Protein AF-0000000084371472 (afdb_homodimer)

Solvent-accessible surface area (backbone atoms only — not comparable to full-atom values): 31273 Å² total; per-residue (Å²): 130,85,75,32,37,34,21,30,17,55,48,34,29,34,40,40,32,29,43,28,61,81,83,51,84,61,33,84,35,67,24,46,58,74,46,78,39,76,43,33,45,15,54,47,20,42,45,24,30,39,47,72,72,42,63,37,34,39,30,35,48,35,11,61,75,59,41,61,65,46,53,51,52,29,57,75,68,65,39,46,80,58,54,42,75,39,69,49,35,50,17,46,28,37,38,38,33,29,84,88,63,48,45,30,35,39,40,35,49,51,50,70,57,47,73,65,57,48,51,52,47,53,53,52,50,59,71,52,38,59,74,29,63,32,38,33,44,19,40,50,64,49,85,60,55,54,57,66,58,48,21,52,50,46,36,54,44,34,73,48,21,64,46,21,32,38,36,48,51,69,72,52,33,59,35,45,52,75,33,33,38,32,28,39,48,38,39,60,67,55,47,25,58,73,68,71,46,88,54,92,45,70,70,44,46,51,50,54,44,50,54,46,35,73,65,55,20,54,32,36,34,36,41,48,69,84,64,20,36,32,41,40,41,93,89,45,31,36,36,28,29,50,63,94,69,70,79,70,30,70,71,54,20,68,28,27,25,51,21,26,38,51,50,25,55,72,67,66,48,53,71,68,57,14,45,33,44,8,46,24,43,17,56,52,20,17,56,33,92,59,84,47,56,87,50,70,66,60,44,53,53,40,34,70,53,35,46,76,43,83,45,92,124,129,85,73,34,37,35,24,30,17,56,47,34,29,34,40,38,32,30,44,29,63,80,82,52,83,60,32,82,33,66,24,45,56,73,47,76,39,76,43,32,45,14,55,47,20,43,44,24,30,40,48,72,70,42,62,39,34,38,29,35,48,36,11,63,75,60,40,61,63,46,53,51,51,29,57,74,69,66,39,45,80,58,55,42,76,39,69,48,36,52,16,48,28,37,39,37,34,28,86,87,64,48,45,30,34,40,39,36,49,50,50,68,57,47,74,65,54,48,51,52,47,52,53,52,50,60,71,51,36,60,74,30,63,31,38,33,45,21,40,51,66,49,84,58,55,55,58,66,59,49,21,50,49,46,36,55,42,35,71,46,21,64,45,21,34,39,36,46,51,70,71,52,32,60,36,47,53,74,35,34,38,32,26,39,50,38,38,60,66,54,46,24,58,72,67,72,45,87,54,92,44,72,70,46,46,51,52,54,43,49,53,47,35,74,66,56,21,54,32,37,33,36,41,50,70,85,66,20,36,34,42,40,42,94,90,44,32,36,37,29,30,51,63,95,68,70,78,70,31,69,70,56,20,69,28,27,25,52,20,26,38,51,51,24,53,74,68,67,48,53,71,66,58,16,46,32,43,8,47,26,44,16,55,51,20,18,55,33,92,58,83,48,55,88,48,70,67,60,45,54,55,38,34,69,54,35,45,77,43,82,46,94,125

Structure (mmCIF, N/CA/C/O backbone):
data_AF-0000000084371472-model_v1
#
loop_
_entity.id
_entity.type
_entity.pdbx_description
1 polymer Phosphofructokinase
#
loop_
_atom_site.group_PDB
_atom_site.id
_atom_site.type_symbol
_atom_site.label_atom_id
_atom_site.label_alt_id
_atom_site.label_comp_id
_atom_site.label_asym_id
_atom_site.label_entity_id
_atom_site.label_seq_id
_atom_site.pdbx_PDB_ins_code
_atom_site.Cartn_x
_atom_site.Cartn_y
_atom_site.Cartn_z
_atom_site.occupancy
_atom_site.B_iso_or_equiv
_atom_site.auth_seq_id
_atom_site.auth_comp_id
_atom_site.auth_asym_id
_atom_site.auth_atom_id
_atom_site.pdbx_PDB_model_num
ATOM 1 N N . MET A 1 1 ? -17.953 26.625 28.016 1 42.62 1 MET A N 1
ATOM 2 C CA . MET A 1 1 ? -18.469 26.297 26.703 1 42.62 1 MET A CA 1
ATOM 3 C C . MET A 1 1 ? -17.531 25.359 25.953 1 42.62 1 MET A C 1
ATOM 5 O O . MET A 1 1 ? -16.312 25.5 26.047 1 42.62 1 MET A O 1
ATOM 9 N N . LYS A 1 2 ? -17.797 24.109 25.672 1 60.53 2 LYS A N 1
ATOM 10 C CA . LYS A 1 2 ? -16.875 23.078 25.188 1 60.53 2 LYS A CA 1
ATOM 11 C C . LYS A 1 2 ? -16.281 23.453 23.844 1 60.53 2 LYS A C 1
ATOM 13 O O . LYS A 1 2 ? -17.016 23.734 22.891 1 60.53 2 LYS A O 1
ATOM 18 N N . HIS A 1 3 ? -15.086 23.875 23.797 1 77.94 3 HIS A N 1
ATOM 19 C CA . HIS A 1 3 ? -14.391 24.281 22.578 1 77.94 3 HIS A CA 1
ATOM 20 C C . HIS A 1 3 ? -14.438 23.172 21.531 1 77.94 3 HIS A C 1
ATOM 22 O O . HIS A 1 3 ? -14.281 22 21.844 1 77.94 3 HIS A O 1
ATOM 28 N N . LYS A 1 4 ? -15.023 23.578 20.422 1 91.81 4 LYS A N 1
ATOM 29 C CA . LYS A 1 4 ? -15.109 22.656 19.297 1 91.81 4 LYS A CA 1
ATOM 30 C C . LYS A 1 4 ? -14.031 22.953 18.266 1 91.81 4 LYS A C 1
ATOM 32 O O . LYS A 1 4 ? -13.828 24.109 17.891 1 91.81 4 LYS A O 1
ATOM 37 N N . VAL A 1 5 ? -13.281 21.953 17.938 1 97.31 5 VAL A N 1
ATOM 38 C CA . VAL A 1 5 ? -12.219 22.109 16.953 1 97.31 5 VAL A CA 1
ATOM 39 C C . VAL A 1 5 ? -12.438 21.125 15.797 1 97.31 5 VAL A C 1
ATOM 41 O O . VAL A 1 5 ? -12.859 19.984 16.016 1 97.31 5 VAL A O 1
ATOM 44 N N . ALA A 1 6 ? -12.219 21.609 14.586 1 98.44 6 ALA A N 1
ATOM 45 C CA . ALA A 1 6 ? -12.227 20.734 13.406 1 98.44 6 ALA A CA 1
ATOM 46 C C . ALA A 1 6 ? -10.883 20.781 12.688 1 98.44 6 ALA A C 1
ATOM 48 O O . ALA A 1 6 ? -10.211 21.812 12.664 1 98.44 6 ALA A O 1
ATOM 49 N N . THR A 1 7 ? -10.461 19.688 12.227 1 98.62 7 THR A N 1
ATOM 50 C CA . THR A 1 7 ? -9.289 19.609 11.367 1 98.62 7 THR A CA 1
ATOM 51 C C . THR A 1 7 ? -9.664 19.062 9.992 1 98.62 7 THR A C 1
ATOM 53 O O . THR A 1 7 ? -10.406 18.078 9.891 1 98.62 7 THR A O 1
ATOM 56 N N . ILE A 1 8 ? -9.25 19.734 8.969 1 98.69 8 ILE A N 1
ATOM 57 C CA . ILE A 1 8 ? -9.617 19.375 7.605 1 98.69 8 ILE A CA 1
ATOM 58 C C . ILE A 1 8 ? -8.375 18.922 6.84 1 98.69 8 ILE A C 1
ATOM 60 O O . ILE A 1 8 ? -7.375 19.656 6.793 1 98.69 8 ILE A O 1
ATOM 64 N N . THR A 1 9 ? -8.383 17.75 6.328 1 98.38 9 THR A N 1
ATOM 65 C CA . THR A 1 9 ? -7.344 17.156 5.488 1 98.38 9 THR A CA 1
ATOM 66 C C . THR A 1 9 ? -7.887 16.844 4.094 1 98.38 9 THR A C 1
ATOM 68 O O . THR A 1 9 ? -8.586 15.852 3.904 1 98.38 9 THR A O 1
ATOM 71 N N . LEU A 1 10 ? -7.449 17.609 3.109 1 98.31 10 LEU A N 1
ATOM 72 C CA . LEU A 1 10 ? -8.047 17.469 1.785 1 98.31 10 LEU A CA 1
ATOM 73 C C . LEU A 1 10 ? -7.434 16.281 1.04 1 98.31 10 LEU A C 1
ATOM 75 O O . LEU A 1 10 ? -8.07 15.711 0.149 1 98.31 10 LEU A O 1
ATOM 79 N N . ASN A 1 11 ? -6.215 15.945 1.382 1 97.62 11 ASN A N 1
ATOM 80 C CA . ASN A 1 11 ? -5.473 14.938 0.625 1 97.62 11 ASN A CA 1
ATOM 81 C C . ASN A 1 11 ? -4.852 13.891 1.544 1 97.62 11 ASN A C 1
ATOM 83 O O . ASN A 1 11 ? -3.635 13.695 1.538 1 97.62 11 ASN A O 1
ATOM 87 N N . PRO A 1 12 ? -5.707 13.141 2.316 1 98 12 PRO A N 1
ATOM 88 C CA . PRO A 1 12 ? -5.184 12.109 3.213 1 98 12 PRO A CA 1
ATOM 89 C C . PRO A 1 12 ? -4.531 10.953 2.463 1 98 12 PRO A C 1
ATOM 91 O O . PRO A 1 12 ? -4.625 10.875 1.234 1 98 12 PRO A O 1
ATOM 94 N N . ALA A 1 13 ? -3.814 10.133 3.195 1 97.69 13 ALA A N 1
ATOM 95 C CA . ALA A 1 13 ? -3.143 8.977 2.607 1 97.69 13 ALA A CA 1
ATOM 96 C C . ALA A 1 13 ? -3.043 7.832 3.611 1 97.69 13 ALA A C 1
ATOM 98 O O . ALA A 1 13 ? -3.146 8.047 4.82 1 97.69 13 ALA A O 1
ATOM 99 N N . TYR A 1 14 ? -2.969 6.605 3.105 1 97.12 14 TYR A N 1
ATOM 100 C CA . TYR A 1 14 ? -2.383 5.535 3.902 1 97.12 14 TYR A CA 1
ATOM 101 C C . TYR A 1 14 ? -0.862 5.555 3.807 1 97.12 14 TYR A C 1
ATOM 103 O O . TYR A 1 14 ? -0.304 5.773 2.73 1 97.12 14 TYR A O 1
ATOM 111 N N . ASP A 1 15 ? -0.234 5.375 4.914 1 94.94 15 ASP A N 1
ATOM 112 C CA . ASP A 1 15 ? 1.218 5.223 4.93 1 94.94 15 ASP A CA 1
ATOM 113 C C . ASP A 1 15 ? 1.617 3.766 5.145 1 94.94 15 ASP A C 1
ATOM 115 O O . ASP A 1 15 ? 1.373 3.201 6.215 1 94.94 15 ASP A O 1
ATOM 119 N N . LEU A 1 16 ? 2.15 3.164 4.117 1 96.88 16 LEU A N 1
ATOM 120 C CA . LEU A 1 16 ? 2.785 1.854 4.227 1 96.88 16 LEU A CA 1
ATOM 121 C C . LEU A 1 16 ? 4.266 1.995 4.566 1 96.88 16 LEU A C 1
ATOM 123 O O . LEU A 1 16 ? 5.051 2.486 3.754 1 96.88 16 LEU A O 1
ATOM 127 N N . VAL A 1 17 ? 4.617 1.558 5.789 1 95 17 VAL A N 1
ATOM 128 C CA . VAL A 1 17 ? 5.965 1.777 6.309 1 95 17 VAL A CA 1
ATOM 129 C C . VAL A 1 17 ? 6.715 0.448 6.379 1 95 17 VAL A C 1
ATOM 131 O O . VAL A 1 17 ? 6.168 -0.554 6.848 1 95 17 VAL A O 1
ATOM 134 N N . GLY A 1 18 ? 7.965 0.467 5.879 1 96.12 18 GLY A N 1
ATOM 135 C CA . GLY A 1 18 ? 8.734 -0.766 5.891 1 96.12 18 GLY A CA 1
ATOM 136 C C . GLY A 1 18 ? 10.211 -0.541 6.148 1 96.12 18 GLY A C 1
ATOM 137 O O . GLY A 1 18 ? 10.727 0.559 5.93 1 96.12 18 GLY A O 1
ATOM 138 N N . LEU A 1 19 ? 10.883 -1.529 6.699 1 96.94 19 LEU A N 1
ATOM 139 C CA . LEU A 1 19 ? 12.328 -1.61 6.855 1 96.94 19 LEU A CA 1
ATOM 140 C C . LEU A 1 19 ? 12.938 -2.512 5.789 1 96.94 19 LEU A C 1
ATOM 142 O O . LEU A 1 19 ? 12.477 -3.633 5.574 1 96.94 19 LEU A O 1
ATOM 146 N N . THR A 1 20 ? 13.906 -2.002 5.098 1 96.88 20 THR A N 1
ATOM 147 C CA . THR A 1 20 ? 14.492 -2.768 4 1 96.88 20 THR A CA 1
ATOM 148 C C . THR A 1 20 ? 16.016 -2.768 4.09 1 96.88 20 THR A C 1
ATOM 150 O O . THR A 1 20 ? 16.609 -1.894 4.73 1 96.88 20 THR A O 1
ATOM 153 N N . GLN A 1 21 ? 16.656 -3.811 3.506 1 97.12 21 GLN A N 1
ATOM 154 C CA . GLN A 1 21 ? 18.078 -3.717 3.186 1 97.12 21 GLN A CA 1
ATOM 155 C C . GLN A 1 21 ? 18.344 -2.631 2.143 1 97.12 21 GLN A C 1
ATOM 157 O O . GLN A 1 21 ? 17.391 -2.049 1.601 1 97.12 21 GLN A O 1
ATOM 162 N N . PRO A 1 22 ? 19.641 -2.334 1.94 1 96.94 22 PRO A N 1
ATOM 163 C CA . PRO A 1 22 ? 19.875 -1.34 0.89 1 96.94 22 PRO A CA 1
ATOM 164 C C . PRO A 1 22 ? 19.094 -1.64 -0.388 1 96.94 22 PRO A C 1
ATOM 166 O O . PRO A 1 22 ? 19.141 -2.762 -0.9 1 96.94 22 PRO A O 1
ATOM 169 N N . ILE A 1 23 ? 18.391 -0.702 -0.843 1 97.75 23 ILE A N 1
ATOM 170 C CA . ILE A 1 23 ? 17.484 -0.865 -1.963 1 97.75 23 ILE A CA 1
ATOM 171 C C . ILE A 1 23 ? 18.266 -1.203 -3.23 1 97.75 23 ILE A C 1
ATOM 173 O O . ILE A 1 23 ? 19.25 -0.539 -3.553 1 97.75 23 ILE A O 1
ATOM 177 N N . GLU A 1 24 ? 17.875 -2.213 -3.879 1 97.56 24 GLU A N 1
ATOM 178 C CA . GLU A 1 24 ? 18.438 -2.594 -5.176 1 97.56 24 GLU A CA 1
ATOM 179 C C . GLU A 1 24 ? 17.453 -2.311 -6.301 1 97.56 24 GLU A C 1
ATOM 181 O O . GLU A 1 24 ? 16.5 -3.064 -6.504 1 97.56 24 GLU A O 1
ATOM 186 N N . LEU A 1 25 ? 17.766 -1.296 -7.074 1 96.69 25 LEU A N 1
ATOM 187 C CA . LEU A 1 25 ? 16.891 -0.907 -8.164 1 96.69 25 LEU A CA 1
ATOM 188 C C . LEU A 1 25 ? 16.875 -1.964 -9.266 1 96.69 25 LEU A C 1
ATOM 190 O O . LEU A 1 25 ? 17.922 -2.549 -9.578 1 96.69 25 LEU A O 1
ATOM 194 N N . GLY A 1 26 ? 15.781 -2.252 -9.867 1 93.69 26 GLY A N 1
ATOM 195 C CA . GLY A 1 26 ? 15.641 -3.229 -10.938 1 93.69 26 GLY A CA 1
ATOM 196 C C . GLY A 1 26 ? 15.5 -4.652 -10.43 1 93.69 26 GLY A C 1
ATOM 197 O O . GLY A 1 26 ? 15.438 -5.594 -11.227 1 93.69 26 GLY A O 1
ATOM 198 N N . GLU A 1 27 ? 15.391 -4.773 -9.133 1 94.44 27 GLU A N 1
ATOM 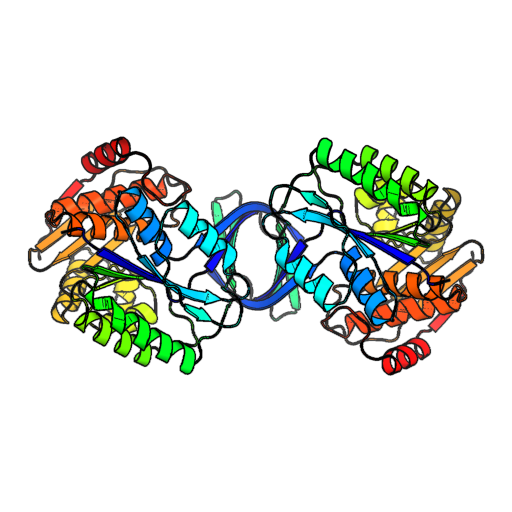199 C CA . GLU A 1 27 ? 15.336 -6.09 -8.508 1 94.44 27 GLU A CA 1
ATOM 200 C C . GLU A 1 27 ? 14.148 -6.207 -7.562 1 94.44 27 GLU A C 1
ATOM 202 O O . GLU A 1 27 ? 13.43 -5.227 -7.332 1 94.44 27 GLU A O 1
ATOM 207 N N . VAL A 1 28 ? 13.969 -7.43 -7.105 1 93.44 28 VAL A N 1
ATOM 208 C CA . VAL A 1 28 ? 12.977 -7.672 -6.062 1 93.44 28 VAL A CA 1
ATOM 209 C C . VAL A 1 28 ? 13.594 -7.418 -4.691 1 93.44 28 VAL A C 1
ATOM 211 O O . VAL A 1 28 ? 14.602 -8.039 -4.332 1 93.44 28 VAL A O 1
ATOM 214 N N . ASN A 1 29 ? 13.039 -6.441 -3.928 1 97.44 29 ASN A N 1
ATOM 215 C CA . ASN A 1 29 ? 13.461 -6.121 -2.568 1 97.44 29 ASN A CA 1
ATOM 216 C C . ASN A 1 29 ? 12.477 -6.66 -1.532 1 97.44 29 ASN A C 1
ATOM 218 O O . ASN A 1 29 ? 11.273 -6.426 -1.63 1 97.44 29 ASN A O 1
ATOM 222 N N . ARG A 1 30 ? 12.992 -7.355 -0.598 1 96.06 30 ARG A N 1
ATOM 223 C CA . ARG A 1 30 ? 12.156 -7.82 0.504 1 96.06 30 ARG A CA 1
ATOM 224 C C . ARG A 1 30 ? 12.094 -6.781 1.62 1 96.06 30 ARG A C 1
ATOM 226 O O . ARG A 1 30 ? 13.125 -6.227 2.016 1 96.06 30 ARG A O 1
ATOM 233 N N . VAL A 1 31 ? 10.883 -6.523 2.049 1 97.94 31 VAL A N 1
ATOM 234 C CA . VAL A 1 31 ? 10.664 -5.445 3.006 1 97.94 31 VAL A CA 1
ATOM 235 C C . VAL A 1 31 ? 9.938 -5.98 4.234 1 97.94 31 VAL A C 1
ATOM 237 O O . VAL A 1 31 ? 8.922 -6.676 4.105 1 97.94 31 VAL A O 1
ATOM 240 N N . LYS A 1 32 ? 10.461 -5.699 5.41 1 97.06 32 LYS A N 1
ATOM 241 C CA . LYS A 1 32 ? 9.719 -5.98 6.637 1 97.06 32 LYS A CA 1
ATOM 242 C C . LYS A 1 32 ? 8.688 -4.895 6.918 1 97.06 32 LYS A C 1
ATOM 244 O O . LYS A 1 32 ? 9.031 -3.725 7.09 1 97.06 32 LYS A O 1
ATOM 249 N N . THR A 1 33 ? 7.441 -5.316 7.016 1 96.56 33 THR A N 1
ATOM 250 C CA . THR A 1 33 ? 6.379 -4.352 7.27 1 96.56 33 THR A CA 1
ATOM 251 C C . THR A 1 33 ? 6.461 -3.818 8.695 1 96.56 33 THR A C 1
ATOM 253 O O . THR A 1 33 ? 6.492 -4.594 9.656 1 96.56 33 THR A O 1
ATOM 256 N N . ALA A 1 34 ? 6.492 -2.508 8.82 1 93.25 34 ALA A N 1
ATOM 257 C CA . ALA A 1 34 ? 6.508 -1.87 10.141 1 93.25 34 ALA A CA 1
ATOM 258 C C . ALA A 1 34 ? 5.133 -1.322 10.5 1 93.25 34 ALA A C 1
ATOM 260 O O . ALA A 1 34 ? 4.824 -1.13 11.68 1 93.25 34 ALA A O 1
ATOM 261 N N . GLY A 1 35 ? 4.336 -1.056 9.43 1 91.81 35 GLY A N 1
ATOM 262 C CA . GLY A 1 35 ? 2.994 -0.576 9.719 1 91.81 35 GLY A CA 1
ATOM 263 C C . GLY A 1 35 ? 2.234 -0.148 8.477 1 91.81 35 GLY A C 1
ATOM 264 O O . GLY A 1 35 ? 2.828 0.061 7.418 1 91.81 35 GLY A O 1
ATOM 265 N N . PHE A 1 36 ? 0.931 -0.037 8.562 1 93.75 36 PHE A N 1
ATOM 266 C CA . PHE A 1 36 ? -0.017 0.524 7.609 1 93.75 36 PHE A CA 1
ATOM 267 C C . PHE A 1 36 ? -1.034 1.413 8.312 1 93.75 36 PHE A C 1
ATOM 269 O O . PHE A 1 36 ? -1.946 0.917 8.977 1 93.75 36 PHE A O 1
ATOM 276 N N . HIS A 1 37 ? -0.918 2.779 8.078 1 91.75 37 HIS A N 1
ATOM 277 C CA . HIS A 1 37 ? -1.639 3.707 8.945 1 91.75 37 HIS A CA 1
ATOM 278 C C . HIS A 1 37 ? -2.439 4.715 8.125 1 91.75 37 HIS A C 1
ATOM 280 O O . HIS A 1 37 ? -1.965 5.199 7.094 1 91.75 37 HIS A O 1
ATOM 286 N N . ALA A 1 38 ? -3.684 4.891 8.625 1 93.31 38 ALA A N 1
ATOM 287 C CA . ALA A 1 38 ? -4.398 6.066 8.133 1 93.31 38 ALA A CA 1
ATOM 288 C C . ALA A 1 38 ? -3.689 7.352 8.547 1 93.31 38 ALA A C 1
ATOM 290 O O . ALA A 1 38 ? -3.402 7.559 9.727 1 93.31 38 ALA A O 1
ATOM 291 N N . ALA A 1 39 ? -3.354 8.133 7.559 1 92.88 39 ALA A N 1
ATOM 292 C CA . ALA A 1 39 ? -2.531 9.305 7.84 1 92.88 39 ALA A CA 1
ATOM 293 C C . ALA A 1 39 ? -3.1 10.555 7.164 1 92.88 39 ALA A C 1
ATOM 295 O O . ALA A 1 39 ? -4.07 10.461 6.406 1 92.88 39 ALA A O 1
ATOM 296 N N . GLY A 1 40 ? -2.42 11.633 7.406 1 94.81 40 GLY A N 1
ATOM 297 C CA . GLY A 1 40 ? -2.807 12.984 7.02 1 94.81 40 GLY A CA 1
ATOM 298 C C . GLY A 1 40 ? -2.51 14.016 8.086 1 94.81 40 GLY A C 1
ATOM 299 O O . GLY A 1 40 ? -2.764 13.789 9.273 1 94.81 40 GLY A O 1
ATOM 300 N N . LYS A 1 41 ? -2.074 15.078 7.57 1 95.44 41 LYS A N 1
ATOM 301 C CA . LYS A 1 41 ? -1.608 16.062 8.539 1 95.44 41 LYS A CA 1
ATOM 302 C C . LYS A 1 41 ? -2.73 16.484 9.484 1 95.44 41 LYS A C 1
ATOM 304 O O . LYS A 1 41 ? -2.539 16.531 10.703 1 95.44 41 LYS A O 1
ATOM 309 N N . GLY A 1 42 ? -3.883 16.766 8.969 1 97.06 42 GLY A N 1
ATOM 310 C CA . GLY A 1 42 ? -5.004 17.141 9.82 1 97.06 42 GLY A CA 1
ATOM 311 C C . GLY A 1 42 ? -5.445 16.016 10.742 1 97.06 42 GLY A C 1
ATOM 312 O O . GLY A 1 42 ? -5.895 16.266 11.867 1 97.06 42 GLY A O 1
ATOM 313 N N . ILE A 1 43 ? -5.379 14.867 10.281 1 96.75 43 ILE A N 1
ATOM 314 C CA . ILE A 1 43 ? -5.711 13.695 11.086 1 96.75 43 ILE A CA 1
ATOM 315 C C . ILE A 1 43 ? -4.703 13.547 12.227 1 96.75 43 ILE A C 1
ATOM 317 O O . ILE A 1 43 ? -5.078 13.273 13.367 1 96.75 43 ILE A O 1
ATOM 321 N N . ASN A 1 44 ? -3.463 13.734 11.906 1 94.81 44 ASN A N 1
ATOM 322 C CA . ASN A 1 44 ? -2.438 13.695 12.945 1 94.81 44 ASN A CA 1
ATOM 323 C C . ASN A 1 44 ? -2.674 14.766 14.008 1 94.81 44 ASN A C 1
ATOM 325 O O . ASN A 1 44 ? -2.537 14.5 15.203 1 94.81 44 ASN A O 1
ATOM 329 N N . VAL A 1 45 ? -2.99 15.93 13.562 1 97 45 VAL A N 1
ATOM 330 C CA . VAL A 1 45 ? -3.311 17 14.492 1 97 45 VAL A CA 1
ATOM 331 C C . VAL A 1 45 ? -4.465 16.578 15.391 1 97 45 VAL A C 1
ATOM 333 O O . VAL A 1 45 ? -4.418 16.781 16.609 1 97 45 VAL A O 1
ATOM 336 N N . ALA A 1 46 ? -5.473 15.992 14.812 1 96.81 46 ALA A N 1
ATOM 337 C CA . ALA A 1 46 ? -6.641 15.539 15.562 1 96.81 46 ALA A CA 1
ATOM 338 C C . ALA A 1 46 ? -6.25 14.508 16.625 1 96.81 46 ALA A C 1
ATOM 340 O O . ALA A 1 46 ? -6.734 14.555 17.75 1 96.81 46 ALA A O 1
ATOM 341 N N . LYS A 1 47 ? -5.398 13.641 16.234 1 94.56 47 LYS A N 1
ATOM 342 C CA . LYS A 1 47 ? -4.949 12.609 17.172 1 94.56 47 LYS A CA 1
ATOM 343 C C . LYS A 1 47 ? -4.227 13.234 18.359 1 94.56 47 LYS A C 1
ATOM 345 O O . LYS A 1 47 ? -4.422 12.812 19.5 1 94.56 47 LYS A O 1
ATOM 350 N N . VAL A 1 48 ? -3.367 14.188 18.094 1 94.81 48 VAL A N 1
ATOM 351 C CA . VAL A 1 48 ? -2.666 14.898 19.156 1 94.81 48 VAL A CA 1
ATOM 352 C C . VAL A 1 48 ? -3.678 15.578 20.078 1 94.81 48 VAL A C 1
ATOM 354 O O . VAL A 1 48 ? -3.602 15.438 21.297 1 94.81 48 VAL A O 1
ATOM 357 N N . LEU A 1 49 ? -4.637 16.25 19.531 1 95.94 49 LEU A N 1
ATOM 358 C CA . LEU A 1 49 ? -5.641 16.953 20.312 1 95.94 49 LEU A CA 1
ATOM 359 C C . LEU A 1 49 ? -6.465 15.984 21.141 1 95.94 49 LEU A C 1
ATOM 361 O O . LEU A 1 49 ? -6.734 16.25 22.328 1 95.94 49 LEU A O 1
ATOM 365 N N . LYS A 1 50 ? -6.82 14.891 20.531 1 95 50 LYS A N 1
ATOM 366 C CA . LYS A 1 50 ? -7.562 13.867 21.266 1 95 50 LYS A CA 1
ATOM 367 C C . LYS A 1 50 ? -6.754 13.352 22.453 1 95 50 LYS A C 1
ATOM 369 O O . LYS A 1 50 ? -7.305 13.133 23.547 1 95 50 LYS A O 1
ATOM 374 N N . SER A 1 51 ? -5.496 13.148 22.188 1 93.31 51 SER A N 1
ATOM 375 C CA . SER A 1 51 ? -4.625 12.656 23.25 1 93.31 51 SER A CA 1
ATOM 376 C C . SER A 1 51 ? -4.504 13.664 24.391 1 93.31 51 SER A C 1
ATOM 378 O O . SER A 1 51 ? -4.18 13.305 25.516 1 93.31 51 SER A O 1
ATOM 380 N N . LEU A 1 52 ? -4.785 14.867 24.125 1 93.12 52 LEU A N 1
ATOM 381 C CA . LEU A 1 52 ? -4.758 15.93 25.125 1 93.12 52 LEU A CA 1
ATOM 382 C C . LEU A 1 52 ? -6.145 16.156 25.719 1 93.12 52 LEU A C 1
ATOM 384 O O . LEU A 1 52 ? -6.352 17.109 26.469 1 93.12 52 LEU A O 1
ATOM 388 N N . GLY A 1 53 ? -7.117 15.398 25.266 1 92.19 53 GLY A N 1
ATOM 389 C CA . GLY A 1 53 ? -8.438 15.406 25.875 1 92.19 53 GLY A CA 1
ATOM 390 C C . GLY A 1 53 ? -9.422 16.312 25.156 1 92.19 53 GLY A C 1
ATOM 391 O O . GLY A 1 53 ? -10.469 16.672 25.703 1 92.19 53 GLY A O 1
ATOM 392 N N . ILE A 1 54 ? -9.125 16.703 23.969 1 93.62 54 ILE A N 1
ATOM 393 C CA . ILE A 1 54 ? -9.992 17.609 23.219 1 93.62 54 ILE A CA 1
ATOM 394 C C . ILE A 1 54 ? -10.852 16.812 22.25 1 93.62 54 ILE A C 1
ATOM 396 O O . ILE A 1 54 ? -10.359 15.898 21.562 1 93.62 54 ILE A O 1
ATOM 400 N N . ASP A 1 55 ? -12.094 17.109 22.219 1 92.75 55 ASP A N 1
ATOM 401 C CA . ASP A 1 55 ? -12.953 16.531 21.203 1 92.75 55 ASP A CA 1
ATOM 402 C C . ASP A 1 55 ? -12.734 17.219 19.844 1 92.75 55 ASP A C 1
ATOM 404 O O . ASP A 1 55 ? -12.711 18.453 19.766 1 92.75 55 ASP A O 1
ATOM 408 N N . VAL A 1 56 ? -12.578 16.438 18.859 1 96.5 56 VAL A N 1
ATOM 409 C CA . VAL A 1 56 ? -12.227 16.984 17.562 1 96.5 56 VAL A CA 1
ATOM 410 C C . VAL A 1 56 ? -13.078 16.312 16.469 1 96.5 56 VAL A C 1
ATOM 412 O O . VAL A 1 56 ? -13.461 15.148 16.609 1 96.5 56 VAL A O 1
ATOM 415 N N . THR A 1 57 ? -13.422 17.078 15.492 1 98 57 THR A N 1
ATOM 416 C CA . THR A 1 57 ? -14.055 16.594 14.273 1 98 57 THR A CA 1
ATOM 417 C C . THR A 1 57 ? -13.086 16.656 13.094 1 98 57 THR A C 1
ATOM 419 O O . THR A 1 57 ? -12.422 17.672 12.891 1 98 57 THR A O 1
ATOM 422 N N . VAL A 1 58 ? -13.008 15.531 12.375 1 98.44 58 VAL A N 1
ATOM 423 C CA . VAL A 1 58 ? -12.141 15.523 11.211 1 98.44 58 VAL A CA 1
ATOM 424 C C . VAL A 1 58 ? -12.984 15.578 9.938 1 98.44 58 VAL A C 1
ATOM 426 O O . VAL A 1 58 ? -14.117 15.094 9.914 1 98.44 58 VAL A O 1
ATOM 429 N N . GLY A 1 59 ? -12.43 16.234 8.922 1 98.31 59 GLY A N 1
ATOM 430 C CA . GLY A 1 59 ? -13.062 16.297 7.617 1 98.31 59 GLY A CA 1
ATOM 431 C C . GLY A 1 59 ? -12.07 16.297 6.473 1 98.31 59 GLY A C 1
ATOM 432 O O . GLY A 1 59 ? -10.859 16.297 6.691 1 98.31 59 GLY A O 1
ATOM 433 N N . GLY A 1 60 ? -12.586 16.312 5.309 1 98.56 60 GLY A N 1
ATOM 434 C CA . GLY A 1 60 ? -11.82 16.203 4.078 1 98.56 60 GLY A CA 1
ATOM 435 C C . GLY A 1 60 ? -12.414 15.242 3.074 1 98.56 60 GLY A C 1
ATOM 436 O O . GLY A 1 60 ? -13.633 15.109 2.982 1 98.56 60 GLY A O 1
ATOM 437 N N . PHE A 1 61 ? -11.539 14.672 2.25 1 98.75 61 PHE A N 1
ATOM 438 C CA . PHE A 1 61 ? -11.977 13.688 1.264 1 98.75 61 PHE A CA 1
ATOM 439 C C . PHE A 1 61 ? -11.414 12.312 1.578 1 98.75 61 PHE A C 1
ATOM 441 O O . PHE A 1 61 ? -10.273 12.188 2.023 1 98.75 61 PHE A O 1
ATOM 448 N N . LEU A 1 62 ? -12.242 11.273 1.368 1 98.5 62 LEU A N 1
ATOM 449 C CA . LEU A 1 62 ? -11.812 9.883 1.384 1 98.5 62 LEU A CA 1
ATOM 450 C C . LEU A 1 62 ? -12.336 9.141 0.163 1 98.5 62 LEU A C 1
ATOM 452 O O . LEU A 1 62 ? -13.461 9.383 -0.283 1 98.5 62 LEU A O 1
ATOM 456 N N . GLY A 1 63 ? -11.516 8.281 -0.338 1 98 63 GLY A N 1
ATOM 457 C CA . GLY A 1 63 ? -11.977 7.426 -1.42 1 98 63 GLY A CA 1
ATOM 458 C C . GLY A 1 63 ? -12.906 6.32 -0.951 1 98 63 GLY A C 1
ATOM 459 O O . GLY A 1 63 ? -12.641 5.672 0.065 1 98 63 GLY A O 1
ATOM 460 N N . LYS A 1 64 ? -13.93 6.051 -1.702 1 96.56 64 LYS A N 1
ATOM 461 C CA . LYS A 1 64 ? -14.938 5.055 -1.356 1 96.56 64 LYS A CA 1
ATOM 462 C C . LYS A 1 64 ? -14.344 3.652 -1.32 1 96.56 64 LYS A C 1
ATOM 464 O O . LYS A 1 64 ? -14.789 2.803 -0.546 1 96.56 64 LYS A O 1
ATOM 469 N N . GLU A 1 65 ? -13.328 3.398 -2.021 1 93.25 65 GLU A N 1
ATOM 470 C CA . GLU A 1 65 ? -12.828 2.045 -2.232 1 93.25 65 GLU A CA 1
ATOM 471 C C . GLU A 1 65 ? -12.008 1.566 -1.034 1 93.25 65 GLU A C 1
ATOM 473 O O . GLU A 1 65 ? -11.75 0.37 -0.891 1 93.25 65 GLU A O 1
ATOM 478 N N . ASN A 1 66 ? -11.594 2.518 -0.208 1 94.75 66 ASN A N 1
ATOM 479 C CA . ASN A 1 66 ? -10.734 2.096 0.893 1 94.75 66 ASN A CA 1
ATOM 480 C C . ASN A 1 66 ? -10.883 3.014 2.104 1 94.75 66 ASN A C 1
ATOM 482 O O . ASN A 1 66 ? -9.883 3.438 2.689 1 94.75 66 ASN A O 1
ATOM 486 N N . GLN A 1 67 ? -12.008 3.307 2.475 1 95.44 67 GLN A N 1
ATOM 487 C CA . GLN A 1 67 ? -12.281 4.238 3.564 1 95.44 67 GLN A CA 1
ATOM 488 C C . GLN A 1 67 ? -12.336 3.518 4.906 1 95.44 67 GLN A C 1
ATOM 490 O O . GLN A 1 67 ? -12.281 4.152 5.961 1 95.44 67 GLN A O 1
ATOM 495 N N . ASP A 1 68 ? -12.367 2.215 4.965 1 92.12 68 ASP A N 1
ATOM 496 C CA . ASP A 1 68 ? -12.656 1.462 6.18 1 92.12 68 ASP A CA 1
ATOM 497 C C . ASP A 1 68 ? -11.547 1.645 7.215 1 92.12 68 ASP A C 1
ATOM 499 O O . ASP A 1 68 ? -11.812 1.727 8.414 1 92.12 68 ASP A O 1
ATOM 503 N N . GLY A 1 69 ? -10.375 1.643 6.742 1 92.5 69 GLY A N 1
ATOM 504 C CA . GLY A 1 69 ? -9.273 1.841 7.668 1 92.5 69 GLY A CA 1
ATOM 505 C C . GLY A 1 69 ? -9.344 3.164 8.406 1 92.5 69 GLY A C 1
ATOM 506 O O . GLY A 1 69 ? -9.016 3.234 9.594 1 92.5 69 GLY A O 1
ATOM 507 N N . PHE A 1 70 ? -9.766 4.152 7.754 1 96.44 70 PHE A N 1
ATOM 508 C CA . PHE A 1 70 ? -9.953 5.465 8.367 1 96.44 70 PHE A CA 1
ATOM 509 C C . PHE A 1 70 ? -11.086 5.434 9.383 1 96.44 70 PHE A C 1
ATOM 511 O O . PHE A 1 70 ? -10.93 5.895 10.516 1 96.44 70 PHE A O 1
ATOM 518 N N . GLN A 1 71 ? -12.148 4.84 8.953 1 95.06 71 GLN A N 1
ATOM 519 C CA . GLN A 1 71 ? -13.312 4.773 9.828 1 95.06 71 GLN A CA 1
ATOM 520 C C . GLN A 1 71 ? -12.992 4.031 11.117 1 95.06 71 GLN A C 1
ATOM 522 O O . GLN A 1 71 ? -13.391 4.461 12.203 1 95.06 71 GLN A O 1
ATOM 527 N N . LYS A 1 72 ? -12.344 3 10.953 1 92.38 72 LYS A N 1
ATOM 528 C CA . LYS A 1 72 ? -11.953 2.217 12.125 1 92.38 72 LYS A CA 1
ATOM 529 C C . LYS A 1 72 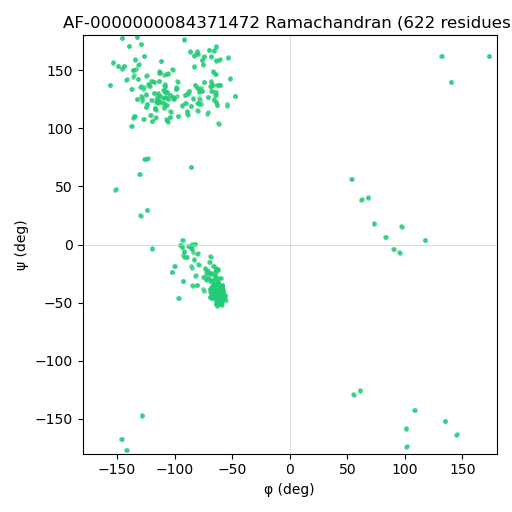? -11.078 3.037 13.07 1 92.38 72 LYS A C 1
ATOM 531 O O . LYS A 1 72 ? -11.289 3.033 14.281 1 92.38 72 LYS A O 1
ATOM 536 N N . GLU A 1 73 ? -10.156 3.688 12.539 1 92.62 73 GLU A N 1
ATOM 537 C CA . GLU A 1 73 ? -9.25 4.5 13.336 1 92.62 73 GLU A CA 1
ATOM 538 C C . GLU A 1 73 ? -10 5.625 14.055 1 92.62 73 GLU A C 1
ATOM 540 O O . GLU A 1 73 ? -9.766 5.883 15.234 1 92.62 73 GLU A O 1
ATOM 545 N N . PHE A 1 74 ? -10.875 6.289 13.359 1 96.44 74 PHE A N 1
ATOM 546 C CA . PHE A 1 74 ? -11.641 7.379 13.953 1 96.44 74 PHE A CA 1
ATOM 547 C C . PHE A 1 74 ? -12.516 6.871 15.086 1 96.44 74 PHE A C 1
ATOM 549 O O . PHE A 1 74 ? -12.609 7.512 16.141 1 96.44 74 PHE A O 1
ATOM 556 N N . SER A 1 75 ? -13.047 5.723 14.836 1 95.19 75 SER A N 1
ATOM 557 C CA . SER A 1 75 ? -13.875 5.117 15.875 1 95.19 75 SER A CA 1
ATOM 558 C C . SER A 1 75 ? -13.047 4.746 17.094 1 95.19 75 SER A C 1
ATOM 560 O O . SER A 1 75 ? -13.461 5.004 18.234 1 95.19 75 SER A O 1
ATOM 562 N N . GLU A 1 76 ? -11.961 4.223 16.891 1 92.12 76 GLU A N 1
ATOM 563 C CA . GLU A 1 76 ? -11.078 3.803 17.969 1 92.12 76 GLU A CA 1
ATOM 564 C C . GLU A 1 76 ? -10.641 4.992 18.828 1 92.12 76 GLU A C 1
ATOM 566 O O . GLU A 1 76 ? -10.531 4.883 20.047 1 92.12 76 GLU A O 1
ATOM 571 N N . TYR A 1 77 ? -10.43 6.145 18.172 1 92 77 TYR A N 1
ATOM 572 C CA . TYR A 1 77 ? -9.953 7.332 18.875 1 92 77 TYR A CA 1
ATOM 573 C C . TYR A 1 77 ? -11.125 8.188 19.359 1 92 77 TYR A C 1
ATOM 575 O O . TYR A 1 77 ? -10.93 9.188 20.047 1 92 77 TYR A O 1
ATOM 583 N N . GLY A 1 78 ? -12.281 7.793 18.953 1 94.88 78 GLY A N 1
ATOM 584 C CA . GLY A 1 78 ? -13.438 8.609 19.297 1 94.88 78 GLY A CA 1
ATOM 585 C C . GLY A 1 78 ? -13.445 9.945 18.594 1 94.88 78 GLY A C 1
ATOM 586 O O . GLY A 1 78 ? -13.742 10.977 19.219 1 94.88 78 GLY A O 1
ATOM 587 N N . ILE A 1 79 ? -13.102 9.969 17.391 1 96 79 ILE A N 1
ATOM 588 C CA . ILE A 1 79 ? -13.047 11.188 16.594 1 96 79 ILE A CA 1
ATOM 589 C C . ILE A 1 79 ? -14.281 11.281 15.703 1 96 79 ILE A C 1
ATOM 591 O O . ILE A 1 79 ? -14.625 10.32 15.008 1 96 79 ILE A O 1
ATOM 595 N N . ALA A 1 80 ? -14.977 12.383 15.82 1 97.12 80 ALA A N 1
ATOM 596 C CA . ALA A 1 80 ? -16.125 12.609 14.938 1 97.12 80 ALA A CA 1
ATOM 597 C C . ALA A 1 80 ? -15.672 12.781 13.492 1 97.12 80 ALA A C 1
ATOM 599 O O . ALA A 1 80 ? -14.695 13.477 13.211 1 97.12 80 ALA A O 1
ATOM 600 N N . ASN A 1 81 ? -16.438 12.117 12.57 1 97.75 81 ASN A N 1
ATOM 601 C CA . ASN A 1 81 ? -16.016 12.023 11.172 1 97.75 81 ASN A CA 1
ATOM 602 C C . ASN A 1 81 ? -16.969 12.758 10.242 1 97.75 81 ASN A C 1
ATOM 604 O O . ASN A 1 81 ? -18.156 12.422 10.18 1 97.75 81 ASN A O 1
ATOM 608 N N . ARG A 1 82 ? -16.406 13.68 9.461 1 97.94 82 ARG A N 1
ATOM 609 C CA . ARG A 1 82 ? -17.203 14.398 8.469 1 97.94 82 ARG A CA 1
ATOM 610 C C . ARG A 1 82 ? -16.531 14.367 7.105 1 97.94 82 ARG A C 1
ATOM 612 O O . ARG A 1 82 ? -16.734 15.258 6.281 1 97.94 82 ARG A O 1
ATOM 619 N N . PHE A 1 83 ? -15.734 13.383 6.879 1 98.69 83 PHE A N 1
ATOM 620 C CA . PHE A 1 83 ? -15.109 13.242 5.57 1 98.69 83 PHE A CA 1
ATOM 621 C C . PHE A 1 83 ? -16.172 13.008 4.492 1 98.69 83 PHE A C 1
ATOM 623 O O . PHE A 1 83 ? -17.141 12.281 4.711 1 98.69 83 PHE A O 1
ATOM 630 N N . GLN A 1 84 ? -15.969 13.68 3.396 1 98.69 84 GLN A N 1
ATOM 631 C CA . GLN A 1 84 ? -16.781 13.43 2.209 1 98.69 84 GLN A CA 1
ATOM 632 C C . GLN A 1 84 ? -16.234 12.258 1.403 1 98.69 84 GLN A C 1
ATOM 634 O O . GLN A 1 84 ? -15.047 12.242 1.05 1 98.69 84 GLN A O 1
ATOM 639 N N . MET A 1 85 ? -17.078 11.281 1.133 1 98.19 85 MET A N 1
ATOM 640 C CA . MET A 1 85 ? -16.688 10.148 0.301 1 98.19 85 MET A CA 1
ATOM 641 C C . MET A 1 85 ? -16.719 10.523 -1.178 1 98.19 85 MET A C 1
ATOM 643 O O . MET A 1 85 ? -17.672 11.141 -1.646 1 98.19 85 MET A O 1
ATOM 647 N N . VAL A 1 86 ? -15.656 10.203 -1.87 1 98.56 86 VAL A N 1
ATOM 648 C CA . VAL A 1 86 ? -15.594 10.445 -3.309 1 98.56 86 VAL A CA 1
ATOM 649 C C . VAL A 1 86 ? -15.227 9.156 -4.035 1 98.56 86 VAL A C 1
ATOM 651 O O . VAL A 1 86 ? -14.766 8.195 -3.414 1 98.56 86 VAL A O 1
ATOM 654 N N . GLU A 1 87 ? -15.461 9.062 -5.34 1 97.69 87 GLU A N 1
ATOM 655 C CA . GLU A 1 87 ? -15.117 7.883 -6.125 1 97.69 87 GLU A CA 1
ATOM 656 C C . GLU A 1 87 ? -13.609 7.668 -6.164 1 97.69 87 GLU A C 1
ATOM 658 O O . GLU A 1 87 ? -12.836 8.633 -6.164 1 97.69 87 GLU A O 1
ATOM 663 N N . GLY A 1 88 ? -13.289 6.387 -6.203 1 95.94 88 GLY A N 1
ATOM 664 C CA . GLY A 1 88 ? -11.883 6.047 -6.301 1 95.94 88 GLY A CA 1
ATOM 665 C C . GLY A 1 88 ? -11.273 5.633 -4.973 1 95.94 88 GLY A C 1
ATOM 666 O O . GLY A 1 88 ? -11.984 5.156 -4.082 1 95.94 88 GLY A O 1
ATOM 667 N N . ARG A 1 89 ? -9.922 5.762 -4.961 1 96.44 89 ARG A N 1
ATOM 668 C CA . ARG A 1 89 ? -9.164 5.27 -3.82 1 96.44 89 ARG A CA 1
ATOM 669 C C . ARG A 1 89 ? -8.352 6.391 -3.178 1 96.44 89 ARG A C 1
ATOM 671 O O . ARG A 1 89 ? -7.773 7.223 -3.879 1 96.44 89 ARG A O 1
ATOM 678 N N . THR A 1 90 ? -8.375 6.426 -1.813 1 98.19 90 THR A N 1
ATOM 679 C CA . THR A 1 90 ? -7.383 7.238 -1.115 1 98.19 90 THR A CA 1
ATOM 680 C C . THR A 1 90 ? -5.969 6.758 -1.433 1 98.19 90 THR A C 1
ATOM 682 O O . THR A 1 90 ? -5.707 5.555 -1.462 1 98.19 90 THR A O 1
ATOM 685 N N . ARG A 1 91 ? -5.117 7.688 -1.66 1 98 91 ARG A N 1
ATOM 686 C CA . ARG A 1 91 ? -3.754 7.379 -2.086 1 98 91 ARG A CA 1
ATOM 687 C C . ARG A 1 91 ? -3 6.613 -1.004 1 98 91 ARG A C 1
ATOM 689 O O . ARG A 1 91 ? -3.383 6.648 0.168 1 98 91 ARG A O 1
ATOM 696 N N . ILE A 1 92 ? -1.927 5.898 -1.435 1 97.81 92 ILE A N 1
ATOM 697 C CA . ILE A 1 92 ? -1.031 5.156 -0.553 1 97.81 92 ILE A CA 1
ATOM 698 C C . ILE A 1 92 ? 0.394 5.684 -0.704 1 97.81 92 ILE A C 1
ATOM 700 O O . ILE A 1 92 ? 0.902 5.809 -1.82 1 97.81 92 ILE A O 1
ATOM 704 N N . ASN A 1 93 ? 0.979 6.082 0.389 1 96.94 93 ASN A N 1
ATOM 705 C CA . ASN A 1 93 ? 2.404 6.391 0.432 1 96.94 93 ASN A CA 1
ATOM 706 C C . ASN A 1 93 ? 3.217 5.215 0.963 1 96.94 93 ASN A C 1
ATOM 708 O O . ASN A 1 93 ? 2.773 4.508 1.87 1 96.94 93 ASN A O 1
ATOM 712 N N . VAL A 1 94 ? 4.328 5.016 0.357 1 97.94 94 VAL A N 1
ATOM 713 C CA . VAL A 1 94 ? 5.25 3.971 0.791 1 97.94 94 VAL A CA 1
ATOM 714 C C . VAL A 1 94 ? 6.527 4.602 1.34 1 97.94 94 VAL A C 1
ATOM 716 O O . VAL A 1 94 ? 7.156 5.426 0.67 1 97.94 94 VAL A O 1
ATOM 719 N N . LYS A 1 95 ? 6.824 4.281 2.541 1 95.25 95 LYS A N 1
ATOM 720 C CA . LYS A 1 95 ? 8.023 4.789 3.195 1 95.25 95 LYS A CA 1
ATOM 721 C C . LYS A 1 95 ? 8.984 3.654 3.543 1 95.25 95 LYS A C 1
ATOM 723 O O . LYS A 1 95 ? 8.656 2.785 4.352 1 95.25 95 LYS A O 1
ATOM 728 N N . LEU A 1 96 ? 10.195 3.668 2.955 1 97.12 96 LEU A N 1
ATOM 729 C CA . LEU A 1 96 ? 11.195 2.623 3.162 1 97.12 96 LEU A CA 1
ATOM 730 C C . LEU A 1 96 ? 12.406 3.17 3.904 1 97.12 96 LEU A C 1
ATOM 732 O O . LEU A 1 96 ? 13.016 4.152 3.473 1 97.12 96 LEU A O 1
ATOM 736 N N . THR A 1 97 ? 12.727 2.584 4.996 1 94.69 97 THR A N 1
ATOM 737 C CA . THR A 1 97 ? 13.914 2.959 5.766 1 94.69 97 THR A CA 1
ATOM 738 C C . THR A 1 97 ? 15.016 1.914 5.605 1 94.69 97 THR A C 1
ATOM 740 O O . THR A 1 97 ? 14.789 0.729 5.863 1 94.69 97 THR A O 1
ATOM 743 N N . GLU A 1 98 ? 16.172 2.322 5.199 1 96.06 98 GLU A N 1
ATOM 744 C CA . GLU A 1 98 ? 17.344 1.466 5.09 1 96.06 98 GLU A CA 1
ATOM 745 C C . GLU A 1 98 ? 18.109 1.402 6.41 1 96.06 98 GLU A C 1
ATOM 747 O O . GLU A 1 98 ? 17.859 2.203 7.312 1 96.06 98 GLU A O 1
ATOM 752 N N . PRO A 1 99 ? 19.031 0.451 6.559 1 92.75 99 PRO A N 1
ATOM 753 C CA . PRO A 1 99 ? 19.75 0.286 7.828 1 92.75 99 PRO A CA 1
ATOM 754 C C . PRO A 1 99 ? 20.531 1.534 8.234 1 92.75 99 PRO A C 1
ATOM 756 O O . PRO A 1 99 ? 20.703 1.803 9.422 1 92.75 99 PRO A O 1
ATOM 759 N N . ASN A 1 100 ? 20.984 2.342 7.277 1 90.94 100 ASN A N 1
ATOM 760 C CA . ASN A 1 100 ? 21.75 3.539 7.586 1 90.94 100 ASN A CA 1
ATOM 761 C C . ASN A 1 100 ? 20.859 4.711 7.957 1 90.94 100 ASN A C 1
ATOM 763 O O . ASN A 1 100 ? 21.344 5.82 8.188 1 90.94 100 ASN A O 1
ATOM 767 N N . GLY A 1 101 ? 19.594 4.488 7.953 1 87.5 101 GLY A N 1
ATOM 768 C CA . GLY A 1 101 ? 18.656 5.523 8.352 1 87.5 101 GLY A CA 1
ATOM 769 C C . GLY A 1 101 ? 18.094 6.309 7.184 1 87.5 101 GLY A C 1
ATOM 770 O O . GLY A 1 101 ? 17.172 7.105 7.352 1 87.5 101 GLY A O 1
ATOM 771 N N . LYS A 1 102 ? 18.625 6.066 6.047 1 92.25 102 LYS A N 1
ATOM 772 C CA . LYS A 1 102 ? 18.125 6.738 4.848 1 92.25 102 LYS A CA 1
ATOM 773 C C . LYS A 1 102 ? 16.672 6.344 4.562 1 92.25 102 LYS A C 1
ATOM 775 O O . LYS A 1 102 ? 16.328 5.156 4.582 1 92.25 102 LYS A O 1
ATOM 780 N N . VAL A 1 103 ? 15.836 7.355 4.324 1 92.75 103 VAL A N 1
ATOM 781 C CA . VAL A 1 103 ? 14.414 7.102 4.082 1 92.75 103 VAL A CA 1
ATOM 782 C C . VAL A 1 103 ? 14.055 7.504 2.654 1 92.75 103 VAL A C 1
ATOM 784 O O . VAL A 1 103 ? 14.352 8.617 2.223 1 92.75 103 VAL A O 1
ATOM 787 N N . THR A 1 104 ? 13.461 6.617 1.903 1 96.5 104 THR A N 1
ATOM 788 C CA . THR A 1 104 ? 12.938 6.871 0.566 1 96.5 104 THR A CA 1
ATOM 789 C C . THR A 1 104 ? 11.414 6.781 0.556 1 96.5 104 THR A C 1
ATOM 791 O O . THR A 1 104 ? 10.844 5.785 1.004 1 96.5 104 THR A O 1
ATOM 794 N N . ASP A 1 105 ? 10.781 7.805 0.05 1 96.38 105 ASP A N 1
ATOM 795 C CA . ASP A 1 105 ? 9.32 7.855 0.012 1 96.38 105 ASP A CA 1
ATOM 796 C C . ASP A 1 105 ? 8.805 7.688 -1.415 1 96.38 105 ASP A C 1
ATOM 798 O O . ASP A 1 105 ? 9.383 8.234 -2.357 1 96.38 105 ASP A O 1
ATOM 802 N N . PHE A 1 106 ? 7.781 6.922 -1.559 1 98.12 106 PHE A N 1
ATOM 803 C CA . PHE A 1 106 ? 7.016 6.836 -2.797 1 98.12 106 PHE A CA 1
ATOM 804 C C . PHE A 1 106 ? 5.566 7.238 -2.568 1 98.12 106 PHE A C 1
ATOM 806 O O . PHE A 1 106 ? 4.797 6.484 -1.967 1 98.12 106 PHE A O 1
ATOM 813 N N . ASN A 1 107 ? 5.195 8.375 -3.023 1 97 107 ASN A N 1
ATOM 814 C CA . ASN A 1 107 ? 3.846 8.898 -2.854 1 97 107 ASN A CA 1
ATOM 815 C C . ASN A 1 107 ? 2.984 8.641 -4.086 1 97 107 ASN A C 1
ATOM 817 O O . ASN A 1 107 ? 3.141 9.305 -5.109 1 97 107 ASN A O 1
ATOM 821 N N . PHE A 1 108 ? 2.045 7.793 -3.977 1 98.06 108 PHE A N 1
ATOM 822 C CA . PHE A 1 108 ? 1.188 7.406 -5.09 1 98.06 108 PHE A CA 1
ATOM 823 C C . PHE A 1 108 ? 0.057 8.414 -5.277 1 98.06 108 PHE A C 1
ATOM 825 O O . PHE A 1 108 ? -0.354 9.078 -4.32 1 98.06 108 PHE A O 1
ATOM 832 N N . SER A 1 109 ? -0.4 8.477 -6.531 1 97.44 109 SER A N 1
ATOM 833 C CA . SER A 1 109 ? -1.591 9.281 -6.773 1 97.44 109 SER A CA 1
ATOM 834 C C . SER A 1 109 ? -2.848 8.57 -6.281 1 97.44 109 SER A C 1
ATOM 836 O O . SER A 1 109 ? -2.85 7.352 -6.105 1 97.44 109 SER A O 1
ATOM 838 N N . GLY A 1 110 ? -3.873 9.312 -5.977 1 96.19 110 GLY A N 1
ATOM 839 C CA . GLY A 1 110 ? -5.141 8.797 -5.492 1 96.19 110 GLY A CA 1
ATOM 840 C C . GLY A 1 110 ? -6.336 9.32 -6.266 1 96.19 110 GLY A C 1
ATOM 841 O O . GLY A 1 110 ? -6.266 9.508 -7.48 1 96.19 110 GLY A O 1
ATOM 842 N N . PHE A 1 111 ? -7.457 9.477 -5.559 1 97.25 111 PHE A N 1
ATOM 843 C CA . PHE A 1 111 ? -8.719 9.891 -6.156 1 97.25 111 PHE A CA 1
ATOM 844 C C . PHE A 1 111 ? -8.594 11.266 -6.801 1 97.25 111 PHE A C 1
ATOM 846 O O . PHE A 1 111 ? -7.691 12.031 -6.465 1 97.25 111 PHE A O 1
ATOM 853 N N . GLU A 1 112 ? -9.492 11.547 -7.699 1 97.19 112 GLU A N 1
ATOM 854 C CA . GLU A 1 112 ? -9.648 12.859 -8.328 1 97.19 112 GLU A CA 1
ATOM 855 C C . GLU A 1 112 ? -10.914 13.555 -7.84 1 97.19 112 GLU A C 1
ATOM 857 O O . GLU A 1 112 ? -11.961 12.914 -7.699 1 97.19 112 GLU A O 1
ATOM 862 N N . ILE A 1 113 ? -10.758 14.789 -7.555 1 98.38 113 ILE A N 1
ATOM 863 C CA . ILE A 1 113 ? -11.891 15.578 -7.094 1 98.38 113 ILE A CA 1
ATOM 864 C C . ILE A 1 113 ? -12.555 16.281 -8.281 1 98.38 113 ILE A C 1
ATOM 866 O O . ILE A 1 113 ? -11.93 17.109 -8.938 1 98.38 113 ILE A O 1
ATOM 870 N N . THR A 1 114 ? -13.82 15.977 -8.508 1 98.25 114 THR A N 1
ATOM 871 C CA . THR A 1 114 ? -14.562 16.641 -9.57 1 98.25 114 THR A CA 1
ATOM 872 C C . THR A 1 114 ? -15.055 18.016 -9.109 1 98.25 114 THR A C 1
ATOM 874 O O . THR A 1 114 ? -15.047 18.312 -7.914 1 98.25 114 THR A O 1
ATOM 877 N N . LYS A 1 115 ? -15.492 18.812 -10.07 1 97.94 115 LYS A N 1
ATOM 878 C CA . LYS A 1 115 ? -16.078 20.109 -9.734 1 97.94 115 LYS A CA 1
ATOM 879 C C . LYS A 1 115 ? -17.312 19.938 -8.836 1 97.94 115 LYS A C 1
ATOM 881 O O . LYS A 1 115 ? -17.547 20.75 -7.941 1 97.94 115 LYS A O 1
ATOM 886 N N . GLN A 1 116 ? -18 18.891 -9.117 1 98.25 116 GLN A N 1
ATOM 887 C CA . GLN A 1 116 ? -19.188 18.594 -8.32 1 98.25 116 GLN A CA 1
ATOM 888 C C . GLN A 1 116 ? -18.812 18.188 -6.895 1 98.25 116 GLN A C 1
ATOM 890 O O . GLN A 1 116 ? -19.438 18.625 -5.93 1 98.25 116 GLN A O 1
ATOM 895 N N . ASP A 1 117 ? -17.828 17.328 -6.738 1 98.62 117 ASP A N 1
ATOM 896 C CA . ASP A 1 117 ? -17.328 16.953 -5.422 1 98.62 117 ASP A CA 1
ATOM 897 C C . ASP A 1 117 ? -16.891 18.172 -4.625 1 98.62 117 ASP A C 1
ATOM 899 O O . ASP A 1 117 ? -17.219 18.297 -3.443 1 98.62 117 ASP A O 1
ATOM 903 N N . TRP A 1 118 ? -16.172 19.062 -5.305 1 98.69 118 TRP A N 1
ATOM 904 C CA . TRP A 1 118 ? -15.656 20.25 -4.645 1 98.69 118 TRP A CA 1
ATOM 905 C C . TRP A 1 118 ? -16.781 21.156 -4.188 1 98.69 118 TRP A C 1
ATOM 907 O O . TRP A 1 118 ? -16.781 21.641 -3.053 1 98.69 118 TRP A O 1
ATOM 917 N N . ALA A 1 119 ? -17.75 21.344 -5.055 1 98.62 119 ALA A N 1
ATOM 918 C CA . ALA A 1 119 ? -18.875 22.203 -4.719 1 98.62 119 ALA A CA 1
ATOM 919 C C . ALA A 1 119 ? -19.641 21.672 -3.508 1 98.62 119 ALA A C 1
ATOM 921 O O . ALA A 1 119 ? -20.016 22.422 -2.615 1 98.62 119 ALA A O 1
ATOM 922 N N . ARG A 1 120 ? -19.859 20.422 -3.49 1 98.56 120 ARG A N 1
ATOM 923 C CA . ARG A 1 120 ? -20.531 19.781 -2.359 1 98.56 120 ARG A CA 1
ATOM 924 C C . ARG A 1 120 ? -19.719 19.953 -1.078 1 98.56 120 ARG A C 1
ATOM 926 O O . ARG A 1 120 ? -20.281 20.25 -0.019 1 98.56 120 ARG A O 1
ATOM 933 N N . PHE A 1 121 ? -18.531 19.781 -1.234 1 98.75 121 PHE A N 1
ATOM 934 C CA . PHE A 1 121 ? -17.625 19.906 -0.092 1 98.75 121 PHE A CA 1
ATOM 935 C C . PHE A 1 121 ? -17.672 21.328 0.475 1 98.75 121 PHE A C 1
ATOM 937 O O . PHE A 1 121 ? -17.781 21.516 1.688 1 98.75 121 PHE A O 1
ATOM 944 N N . VAL A 1 122 ? -17.5 22.266 -0.415 1 98.69 122 VAL A N 1
ATOM 945 C CA . VAL A 1 122 ? -17.516 23.672 -0.026 1 98.69 122 VAL A CA 1
ATOM 946 C C . VAL A 1 122 ? -18.828 24 0.698 1 98.69 122 VAL A C 1
ATOM 948 O O . VAL A 1 122 ? -18.812 24.562 1.796 1 98.69 122 VAL A O 1
ATOM 951 N N . ASN A 1 123 ? -19.875 23.594 0.126 1 98.56 123 ASN A N 1
ATOM 952 C CA . ASN A 1 123 ? -21.172 23.875 0.721 1 98.56 123 ASN A CA 1
ATOM 953 C C . ASN A 1 123 ? -21.328 23.219 2.086 1 98.56 123 ASN A C 1
ATOM 955 O O . ASN A 1 123 ? -21.797 23.844 3.035 1 98.56 123 ASN A O 1
ATOM 959 N N . ASP A 1 124 ? -20.938 22.031 2.17 1 98.44 124 ASP A N 1
ATOM 960 C CA . ASP A 1 124 ? -21.062 21.281 3.414 1 98.44 124 ASP A CA 1
ATOM 961 C C . ASP A 1 124 ? -20.203 21.891 4.52 1 98.44 124 ASP A C 1
ATOM 963 O O . ASP A 1 124 ? -20.688 22.141 5.625 1 98.44 124 ASP A O 1
ATOM 967 N N . THR A 1 125 ? -18.969 22.109 4.223 1 98.44 125 THR A N 1
ATOM 968 C CA . THR A 1 125 ? -18.047 22.625 5.23 1 98.44 125 THR A CA 1
ATOM 969 C C . THR A 1 125 ? -18.5 24 5.719 1 98.44 125 THR A C 1
ATOM 971 O O . THR A 1 125 ? -18.422 24.281 6.914 1 98.44 125 THR A O 1
ATOM 974 N N . LEU A 1 126 ? -18.969 24.844 4.82 1 98.25 126 LEU A N 1
ATOM 975 C CA . LEU A 1 126 ? -19.406 26.188 5.207 1 98.25 126 LEU A CA 1
ATOM 976 C C . LEU A 1 126 ? -20.688 26.125 6.035 1 98.25 126 LEU A C 1
ATOM 978 O O . LEU A 1 126 ? -20.938 27 6.871 1 98.25 126 LEU A O 1
ATOM 982 N N . SER A 1 127 ? -21.422 25.062 5.855 1 97.88 127 SER A N 1
ATOM 983 C CA . SER A 1 127 ? -22.672 24.922 6.582 1 97.88 127 SER A CA 1
ATOM 984 C C . SER A 1 127 ? -22.438 24.641 8.055 1 97.88 127 SER A C 1
ATOM 986 O O . SER A 1 127 ? -23.281 24.953 8.906 1 97.88 127 SER A O 1
ATOM 988 N N . TRP A 1 128 ? -21.266 24.062 8.359 1 96.88 128 TRP A N 1
ATOM 989 C CA . TRP A 1 128 ? -21.078 23.688 9.758 1 96.88 128 TRP A CA 1
ATOM 990 C C . TRP A 1 128 ? -19.875 24.406 10.352 1 96.88 128 TRP A C 1
ATOM 992 O O . TRP A 1 128 ? -19.625 24.297 11.555 1 96.88 128 TRP A O 1
ATOM 1002 N N . ALA A 1 129 ? -19.172 25.156 9.578 1 96.88 129 ALA A N 1
ATOM 1003 C CA . ALA A 1 129 ? -17.938 25.812 10.016 1 96.88 129 ALA A CA 1
ATOM 1004 C C . ALA A 1 129 ? -18.188 26.734 11.203 1 96.88 129 ALA A C 1
ATOM 1006 O O . ALA A 1 129 ? -17.359 26.828 12.109 1 96.88 129 ALA A O 1
ATOM 1007 N N . GLY A 1 130 ? -19.328 27.375 11.234 1 95.75 130 GLY A N 1
ATOM 1008 C CA . GLY A 1 130 ? -19.656 28.328 12.281 1 95.75 130 GLY A CA 1
ATOM 1009 C C . GLY A 1 130 ? -19.875 27.688 13.633 1 95.75 130 GLY A C 1
ATOM 1010 O O . GLY A 1 130 ? -19.891 28.375 14.656 1 95.75 130 GLY A O 1
ATOM 1011 N N . GLN A 1 131 ? -19.938 26.391 13.664 1 95.56 131 GLN A N 1
ATOM 1012 C CA . GLN A 1 131 ? -20.172 25.656 14.906 1 95.56 131 GLN A CA 1
ATOM 1013 C C . GLN A 1 131 ? -18.875 25.438 15.664 1 95.56 131 GLN A C 1
ATOM 1015 O O . GLN A 1 131 ? -18.875 25 16.828 1 95.56 131 GLN A O 1
ATOM 1020 N N . PHE A 1 132 ? -17.766 25.812 15.055 1 96.69 132 PHE A N 1
ATOM 1021 C CA . PHE A 1 132 ? -16.469 25.5 15.648 1 96.69 132 PHE A CA 1
ATOM 1022 C C . PHE A 1 132 ? -15.758 26.766 16.094 1 96.69 132 PHE A C 1
ATOM 1024 O O . PHE A 1 132 ? -15.922 27.828 15.492 1 96.69 132 PHE A O 1
ATOM 1031 N N . ASP A 1 133 ? -15 26.609 17.125 1 95.62 133 ASP A N 1
ATOM 1032 C CA . ASP A 1 133 ? -14.188 27.719 17.641 1 95.62 133 ASP A CA 1
ATOM 1033 C C . ASP A 1 133 ? -12.906 27.875 16.812 1 95.62 133 ASP A C 1
ATOM 1035 O O . ASP A 1 133 ? -12.391 29 16.688 1 95.62 133 ASP A O 1
ATOM 1039 N N . MET A 1 134 ? -12.375 26.766 16.359 1 97.12 134 MET A N 1
ATOM 1040 C CA . MET A 1 134 ? -11.164 26.75 15.547 1 97.12 134 MET A CA 1
ATOM 1041 C C . MET A 1 134 ? -11.258 25.688 14.453 1 97.12 134 MET A C 1
ATOM 1043 O O . MET A 1 134 ? -11.82 24.625 14.68 1 97.12 134 MET A O 1
ATOM 1047 N N . ILE A 1 135 ? -10.742 26.031 13.32 1 98.44 135 ILE A N 1
ATOM 1048 C CA . ILE A 1 135 ? -10.633 25.078 12.219 1 98.44 135 ILE A CA 1
ATOM 1049 C C . ILE A 1 135 ? -9.203 25.062 11.695 1 98.44 135 ILE A C 1
ATOM 1051 O O . ILE A 1 135 ? -8.609 26.109 11.445 1 98.44 135 ILE A O 1
ATOM 1055 N N . CYS A 1 136 ? -8.648 23.891 11.633 1 98.62 136 CYS A N 1
ATOM 1056 C CA . CYS A 1 136 ? -7.309 23.703 11.086 1 98.62 136 CYS A CA 1
ATOM 1057 C C . CYS A 1 136 ? -7.363 23.047 9.711 1 98.62 136 CYS A C 1
ATOM 1059 O O . CYS A 1 136 ? -7.945 21.969 9.555 1 98.62 136 CYS A O 1
ATOM 1061 N N . VAL A 1 137 ? -6.867 23.703 8.742 1 98.62 137 VAL A N 1
ATOM 1062 C CA . VAL A 1 137 ? -6.684 23.125 7.414 1 98.62 137 VAL A CA 1
ATOM 1063 C C . VAL A 1 137 ? -5.211 22.766 7.199 1 98.62 137 VAL A C 1
ATOM 1065 O O . VAL A 1 137 ? -4.355 23.656 7.176 1 98.62 137 VAL A O 1
ATOM 1068 N N . SER A 1 138 ? -4.969 21.484 7.086 1 97.12 138 SER A N 1
ATOM 1069 C CA . SER A 1 138 ? -3.576 21.062 7.031 1 97.12 138 SER A CA 1
ATOM 1070 C C . SER A 1 138 ? -3.361 20.016 5.949 1 97.12 138 SER A C 1
ATOM 1072 O O . SER A 1 138 ? -4.27 19.234 5.645 1 97.12 138 SER A O 1
ATOM 1074 N N . GLY A 1 139 ? -2.115 20.047 5.398 1 95.25 139 GLY A N 1
ATOM 1075 C CA . GLY A 1 139 ? -1.74 19.031 4.426 1 95.25 139 GLY A CA 1
ATOM 1076 C C . GLY A 1 139 ? -1.791 19.531 2.994 1 95.25 139 GLY A C 1
ATOM 1077 O O . GLY A 1 139 ? -2.07 20.703 2.748 1 95.25 139 GLY A O 1
ATOM 1078 N N . SER A 1 140 ? -1.588 18.625 2.066 1 94.75 140 SER A N 1
ATOM 1079 C CA . SER A 1 140 ? -1.555 18.953 0.646 1 94.75 140 SER A CA 1
ATOM 1080 C C . SER A 1 140 ? -2.961 19.016 0.058 1 94.75 140 SER A C 1
ATOM 1082 O O . SER A 1 140 ? -3.926 18.594 0.704 1 94.75 140 SER A O 1
ATOM 1084 N N . VAL A 1 141 ? -2.996 19.641 -1.085 1 96.62 141 VAL A N 1
ATOM 1085 C CA . VAL A 1 141 ? -4.234 19.75 -1.849 1 96.62 141 VAL A CA 1
ATOM 1086 C C . VAL A 1 141 ? -4.172 18.828 -3.062 1 96.62 141 VAL A C 1
ATOM 1088 O O . VAL A 1 141 ? -3.152 18.766 -3.756 1 96.62 141 VAL A O 1
ATOM 1091 N N . PRO A 1 142 ? -5.273 18.016 -3.244 1 96.5 142 PRO A N 1
ATOM 1092 C CA . PRO A 1 142 ? -5.262 17.188 -4.449 1 96.5 142 PRO A CA 1
ATOM 1093 C C . PRO A 1 142 ? -4.996 18 -5.719 1 96.5 142 PRO A C 1
ATOM 1095 O O . PRO A 1 142 ? -5.504 19.109 -5.863 1 96.5 142 PRO A O 1
ATOM 1098 N N . PRO A 1 143 ? -4.254 17.375 -6.637 1 94 143 PRO A N 1
ATOM 1099 C CA . PRO A 1 143 ? -3.902 18.109 -7.859 1 94 143 PRO A CA 1
ATOM 1100 C C . PRO A 1 143 ? -5.125 18.5 -8.688 1 94 143 PRO A C 1
ATOM 1102 O O . PRO A 1 143 ? -5.059 19.422 -9.492 1 94 143 PRO A O 1
ATOM 1105 N N . SER A 1 144 ? -6.164 17.828 -8.5 1 96.38 144 SER A N 1
ATOM 1106 C CA . SER A 1 144 ? -7.359 18.062 -9.305 1 96.38 144 SER A CA 1
ATOM 1107 C C . SER A 1 144 ? -8.133 19.281 -8.805 1 96.38 144 SER A C 1
ATOM 1109 O O . SER A 1 144 ? -9.078 19.734 -9.453 1 96.38 144 SER A O 1
ATOM 1111 N N . ILE A 1 145 ? -7.762 19.844 -7.699 1 96.81 145 ILE A N 1
ATOM 1112 C CA . ILE A 1 145 ? -8.414 21.031 -7.164 1 96.81 145 ILE A CA 1
ATOM 1113 C C . ILE A 1 145 ? -7.715 22.281 -7.68 1 96.81 145 ILE A C 1
ATOM 1115 O O . ILE A 1 145 ? -6.492 22.406 -7.574 1 96.81 145 ILE A O 1
ATOM 1119 N N . ASN A 1 146 ? -8.516 23.156 -8.211 1 97.25 146 ASN A N 1
ATOM 1120 C CA . ASN A 1 146 ? -7.996 24.453 -8.633 1 97.25 146 ASN A CA 1
ATOM 1121 C C . ASN A 1 146 ? -7.582 25.312 -7.43 1 97.25 146 ASN A C 1
ATOM 1123 O O . ASN A 1 146 ? -8.359 25.5 -6.496 1 97.25 146 ASN A O 1
ATOM 1127 N N . LEU A 1 147 ? -6.391 25.891 -7.484 1 97.12 147 LEU A N 1
ATOM 1128 C CA . LEU A 1 147 ? -5.832 26.594 -6.34 1 97.12 147 LEU A CA 1
ATOM 1129 C C . LEU A 1 147 ? -6.598 27.891 -6.074 1 97.12 147 LEU A C 1
ATOM 1131 O O . LEU A 1 147 ? -6.707 28.328 -4.926 1 97.12 147 LEU A O 1
ATOM 1135 N N . ASP A 1 148 ? -7.164 28.469 -7.117 1 97.88 148 ASP A N 1
ATOM 1136 C CA . ASP A 1 148 ? -8 29.641 -6.91 1 97.88 148 ASP A CA 1
ATOM 1137 C C . ASP A 1 148 ? -9.289 29.281 -6.172 1 97.88 148 ASP A C 1
ATOM 1139 O O . ASP A 1 148 ? -9.773 30.047 -5.34 1 97.88 148 ASP A O 1
ATOM 1143 N N . ASP A 1 149 ? -9.828 28.156 -6.559 1 98.25 149 ASP A N 1
ATOM 1144 C CA . ASP A 1 149 ? -11 27.656 -5.852 1 98.25 149 ASP A CA 1
ATOM 1145 C C . ASP A 1 149 ? -10.68 27.359 -4.391 1 98.25 149 ASP A C 1
ATOM 1147 O O . ASP A 1 149 ? -11.5 27.625 -3.504 1 98.25 149 ASP A O 1
ATOM 1151 N N . PHE A 1 150 ? -9.57 26.859 -4.203 1 98.5 150 PHE A N 1
ATOM 1152 C CA . PHE A 1 150 ? -9.102 26.578 -2.852 1 98.5 150 PHE A CA 1
ATOM 1153 C C . PHE A 1 150 ? -8.992 27.859 -2.035 1 98.5 150 PHE A C 1
ATOM 1155 O O . PHE A 1 150 ? -9.492 27.922 -0.911 1 98.5 150 PHE A O 1
ATOM 1162 N N . THR A 1 151 ? -8.367 28.891 -2.607 1 98.38 151 THR A N 1
ATOM 1163 C CA . THR A 1 151 ? -8.234 30.188 -1.947 1 98.38 151 THR A CA 1
ATOM 1164 C C .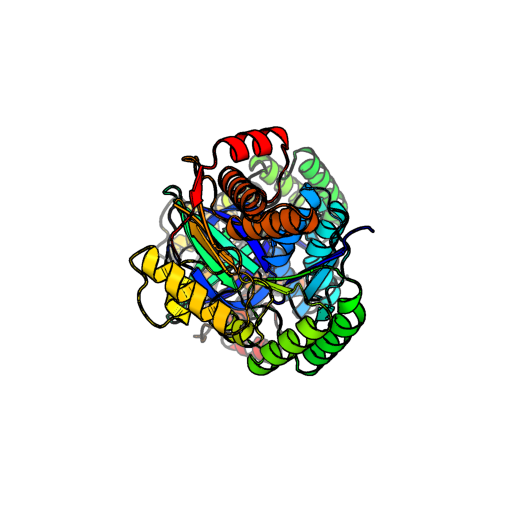 THR A 1 151 ? -9.609 30.766 -1.626 1 98.38 151 THR A C 1
ATOM 1166 O O . THR A 1 151 ? -9.828 31.281 -0.528 1 98.38 151 THR A O 1
ATOM 1169 N N . SER A 1 152 ? -10.477 30.641 -2.582 1 98.56 152 SER A N 1
ATOM 1170 C CA . SER A 1 152 ? -11.836 31.141 -2.389 1 98.56 152 SER A CA 1
ATOM 1171 C C . SER A 1 152 ? -12.531 30.422 -1.238 1 98.56 152 SER A C 1
ATOM 1173 O O . SER A 1 152 ? -13.195 31.062 -0.415 1 98.56 152 SER A O 1
ATOM 1175 N N . TRP A 1 153 ? -12.391 29.156 -1.204 1 98.69 153 TRP A N 1
ATOM 1176 C CA . TRP A 1 153 ? -12.977 28.359 -0.133 1 98.69 153 TRP A CA 1
ATOM 1177 C C . TRP A 1 153 ? -12.391 28.75 1.22 1 98.69 153 TRP A C 1
ATOM 1179 O O . TRP A 1 153 ? -13.125 28.938 2.189 1 98.69 153 TRP A O 1
ATOM 1189 N N . MET A 1 154 ? -11.094 28.922 1.292 1 98.5 154 MET A N 1
ATOM 1190 C CA . MET A 1 154 ? -10.414 29.312 2.523 1 98.5 154 MET A CA 1
ATOM 1191 C C . MET A 1 154 ? -10.906 30.672 3.012 1 98.5 154 MET A C 1
ATOM 1193 O O . MET A 1 154 ? -11.086 30.875 4.215 1 98.5 154 MET A O 1
ATOM 1197 N N . THR A 1 155 ? -11.078 31.531 2.092 1 98.31 155 THR A N 1
ATOM 1198 C CA . THR A 1 155 ? -11.555 32.875 2.424 1 98.31 155 THR A CA 1
ATOM 1199 C C . THR A 1 155 ? -12.961 32.812 3.031 1 98.31 155 THR A C 1
ATOM 1201 O O . THR A 1 155 ? -13.227 33.438 4.051 1 98.31 155 THR A O 1
ATOM 1204 N N . ARG A 1 156 ? -13.805 32.062 2.42 1 98.38 156 ARG A N 1
ATOM 1205 C CA . ARG A 1 156 ? -15.156 31.906 2.934 1 98.38 156 ARG A CA 1
ATOM 1206 C C . ARG A 1 156 ? -15.156 31.172 4.273 1 98.38 156 ARG A C 1
ATOM 1208 O O . ARG A 1 156 ? -15.93 31.516 5.172 1 98.38 156 ARG A O 1
ATOM 1215 N N . LEU A 1 157 ? -14.328 30.219 4.367 1 98.38 157 LEU A N 1
ATOM 1216 C CA . LEU A 1 157 ? -14.188 29.469 5.609 1 98.38 157 LEU A CA 1
ATOM 1217 C C . LEU A 1 157 ? -13.797 30.375 6.762 1 98.38 157 LEU A C 1
ATOM 1219 O O . LEU A 1 157 ? -14.352 30.281 7.859 1 98.38 157 LEU A O 1
ATOM 1223 N N . ARG A 1 158 ? -12.883 31.234 6.488 1 97.12 158 ARG A N 1
ATOM 1224 C CA . ARG A 1 158 ? -12.422 32.188 7.48 1 97.12 158 ARG A CA 1
ATOM 1225 C C . ARG A 1 158 ? -13.555 33.125 7.922 1 97.12 158 ARG A C 1
ATOM 1227 O O . ARG A 1 158 ? -13.617 33.531 9.086 1 97.12 158 ARG A O 1
ATOM 1234 N N . SER A 1 159 ? -14.398 33.438 7.02 1 96.88 159 SER A N 1
ATOM 1235 C CA . SER A 1 159 ? -15.539 34.281 7.34 1 96.88 159 SER A CA 1
ATOM 1236 C C . SER A 1 159 ? -16.5 33.594 8.281 1 96.88 159 SER A C 1
ATOM 1238 O O . SER A 1 159 ? -17.188 34.219 9.086 1 96.88 159 SER A O 1
ATOM 1240 N N . GLU A 1 160 ? -16.578 32.281 8.195 1 96.56 160 GLU A N 1
ATOM 1241 C CA . GLU A 1 160 ? -17.469 31.5 9.039 1 96.56 160 GLU A CA 1
ATOM 1242 C C . GLU A 1 160 ? -16.812 31.188 10.383 1 96.56 160 GLU A C 1
ATOM 1244 O O . GLU A 1 160 ? -17.516 31.047 11.398 1 96.56 160 GLU A O 1
ATOM 1249 N N . CYS A 1 161 ? -15.539 30.984 10.359 1 95.62 161 CYS A N 1
ATOM 1250 C CA . CYS A 1 161 ? -14.758 30.734 11.555 1 95.62 161 CYS A CA 1
ATOM 1251 C C . CYS A 1 161 ? -13.469 31.547 11.555 1 95.62 161 CYS A C 1
ATOM 1253 O O . CYS A 1 161 ? -12.492 31.188 10.898 1 95.62 161 CYS A O 1
ATOM 1255 N N . MET A 1 162 ? -13.367 32.469 12.359 1 91.5 162 MET A N 1
ATOM 1256 C CA . MET A 1 162 ? -12.289 33.438 12.352 1 91.5 162 MET A CA 1
ATOM 1257 C C . MET A 1 162 ? -10.961 32.812 12.719 1 91.5 162 MET A C 1
ATOM 1259 O O . MET A 1 162 ? -9.914 33.156 12.164 1 91.5 162 MET A O 1
ATOM 1263 N N . CYS A 1 163 ? -10.922 31.828 13.633 1 96.12 163 CYS A N 1
ATOM 1264 C CA . CYS A 1 163 ? -9.688 31.172 14.062 1 96.12 163 CYS A CA 1
ATOM 1265 C C . CYS A 1 163 ? -9.32 30.031 13.133 1 96.12 163 CYS A C 1
ATOM 1267 O O . CYS A 1 163 ? -9.328 28.859 13.547 1 96.12 163 CYS A O 1
ATOM 1269 N N . LEU A 1 164 ? -8.984 30.422 11.922 1 98.25 164 LEU A N 1
ATOM 1270 C CA . LEU A 1 164 ? -8.539 29.469 10.906 1 98.25 164 LEU A CA 1
ATOM 1271 C C . LEU A 1 164 ? -7.027 29.281 10.969 1 98.25 164 LEU A C 1
ATOM 1273 O O . LEU A 1 164 ? -6.27 30.219 10.75 1 98.25 164 LEU A O 1
ATOM 1277 N N . ILE A 1 165 ? -6.645 28.047 11.32 1 98.44 165 ILE A N 1
ATOM 1278 C CA . ILE A 1 165 ? -5.238 27.672 11.383 1 98.44 165 ILE A CA 1
ATOM 1279 C C . ILE A 1 165 ? -4.84 26.938 10.109 1 98.44 165 ILE A C 1
ATOM 1281 O O . ILE A 1 165 ? -5.555 26.047 9.648 1 98.44 165 ILE A O 1
ATOM 1285 N N . PHE A 1 166 ? -3.686 27.297 9.555 1 98.38 166 PHE A N 1
ATOM 1286 C CA . PHE A 1 166 ? -3.311 26.766 8.258 1 98.38 166 PHE A CA 1
ATOM 1287 C C . PHE A 1 166 ? -1.873 26.266 8.273 1 98.38 166 PHE A C 1
ATOM 1289 O O . PHE A 1 166 ? -0.963 26.969 8.703 1 98.38 166 PHE A O 1
ATOM 1296 N N . ASP A 1 167 ? -1.684 25.031 7.902 1 97.56 167 ASP A N 1
ATOM 1297 C CA . ASP A 1 167 ? -0.383 24.375 7.785 1 97.56 167 ASP A CA 1
ATOM 1298 C C . ASP A 1 167 ? -0.304 23.531 6.52 1 97.56 167 ASP A C 1
ATOM 1300 O O . ASP A 1 167 ? -0.832 22.406 6.48 1 97.56 167 ASP A O 1
ATOM 1304 N N . SER A 1 168 ? 0.335 23.984 5.508 1 94.88 168 SER A N 1
ATOM 1305 C CA . SER A 1 168 ? 0.467 23.312 4.219 1 94.88 168 SER A CA 1
ATOM 1306 C C . SER A 1 168 ? 1.855 23.516 3.625 1 94.88 168 SER A C 1
ATOM 1308 O O . SER A 1 168 ? 2.773 23.969 4.316 1 94.88 168 SER A O 1
ATOM 1310 N N . SER A 1 169 ? 2.037 23 2.426 1 89.31 169 SER A N 1
ATOM 1311 C CA . SER A 1 169 ? 3.344 23.109 1.785 1 89.31 169 SER A CA 1
ATOM 1312 C C . SER A 1 169 ? 3.213 23.531 0.328 1 89.31 169 SER A C 1
ATOM 1314 O O . SER A 1 169 ? 2.115 23.516 -0.233 1 89.31 169 SER A O 1
ATOM 1316 N N . ARG A 1 170 ? 4.23 24.047 -0.231 1 87.75 170 ARG A N 1
ATOM 1317 C CA . ARG A 1 170 ? 4.422 24.344 -1.648 1 87.75 170 ARG A CA 1
ATOM 1318 C C . ARG A 1 170 ? 3.303 25.234 -2.18 1 87.75 170 ARG A C 1
ATOM 1320 O O . ARG A 1 170 ? 2.973 26.25 -1.574 1 87.75 170 ARG A O 1
ATOM 1327 N N . ASP A 1 171 ? 2.678 24.781 -3.33 1 90.06 171 ASP A N 1
ATOM 1328 C CA . ASP A 1 171 ? 1.718 25.656 -4.008 1 90.06 171 ASP A CA 1
ATOM 1329 C C . ASP A 1 171 ? 0.473 25.875 -3.15 1 90.06 171 ASP A C 1
ATOM 1331 O O . ASP A 1 171 ? -0.107 26.953 -3.154 1 90.06 171 ASP A O 1
ATOM 1335 N N . ALA A 1 172 ? 0.126 24.906 -2.441 1 93.06 172 ALA A N 1
ATOM 1336 C CA . ALA A 1 172 ? -1.028 25.031 -1.558 1 93.06 172 ALA A CA 1
ATOM 1337 C C . ALA A 1 172 ? -0.763 26.047 -0.449 1 93.06 172 ALA A C 1
ATOM 1339 O O . ALA A 1 172 ? -1.664 26.797 -0.045 1 93.06 172 ALA A O 1
ATOM 1340 N N . PHE A 1 173 ? 0.492 26.062 -0.025 1 94.81 173 PHE A N 1
ATOM 1341 C CA . PHE A 1 173 ? 0.892 27.016 1.011 1 94.81 173 PHE A CA 1
ATOM 1342 C C . PHE A 1 173 ? 0.721 28.453 0.527 1 94.81 173 PHE A C 1
ATOM 1344 O O . PHE A 1 173 ? 0.063 29.266 1.187 1 94.81 173 PHE A O 1
ATOM 1351 N N . VAL A 1 174 ? 1.197 28.688 -0.626 1 94.19 174 VAL A N 1
ATOM 1352 C CA . VAL A 1 174 ? 1.141 30.031 -1.186 1 94.19 174 VAL A CA 1
ATOM 1353 C C . VAL A 1 174 ? -0.311 30.422 -1.456 1 94.19 174 VAL A C 1
ATOM 1355 O O . VAL A 1 174 ? -0.738 31.531 -1.117 1 94.19 174 VAL A O 1
ATOM 1358 N N . ALA A 1 175 ? -1.077 29.547 -1.994 1 96.06 175 ALA A N 1
ATOM 1359 C CA . ALA A 1 175 ? -2.479 29.797 -2.32 1 96.06 175 ALA A CA 1
ATOM 1360 C C . ALA A 1 175 ? -3.297 30.047 -1.057 1 96.06 175 ALA A C 1
ATOM 1362 O O . ALA A 1 175 ? -4.152 30.938 -1.029 1 96.06 175 ALA A O 1
ATOM 1363 N N . GLY A 1 176 ? -3.041 29.297 -0.04 1 96.75 176 GLY A N 1
ATOM 1364 C CA . GLY A 1 176 ? -3.783 29.422 1.204 1 96.75 176 GLY A CA 1
ATOM 1365 C C . GLY A 1 176 ? -3.482 30.719 1.946 1 96.75 176 GLY A C 1
ATOM 1366 O O . GLY A 1 176 ? -4.348 31.25 2.635 1 96.75 176 GLY A O 1
ATOM 1367 N N . LEU A 1 177 ? -2.27 31.188 1.798 1 96.56 177 LEU A N 1
ATOM 1368 C CA . LEU A 1 177 ? -1.863 32.438 2.457 1 96.56 177 LEU A CA 1
ATOM 1369 C C . LEU A 1 177 ? -2.664 33.594 1.93 1 96.56 177 LEU A C 1
ATOM 1371 O O . LEU A 1 177 ? -2.908 34.562 2.658 1 96.56 177 LEU A O 1
ATOM 1375 N N . ARG A 1 178 ? -3.078 33.469 0.715 1 96.12 178 ARG A N 1
ATOM 1376 C CA . ARG A 1 178 ? -3.838 34.562 0.097 1 96.12 178 ARG A CA 1
ATOM 1377 C C . ARG A 1 178 ? -5.188 34.75 0.785 1 96.12 178 ARG A C 1
ATOM 1379 O O . ARG A 1 178 ? -5.828 35.781 0.636 1 96.12 178 ARG A O 1
ATOM 1386 N N . ALA A 1 179 ? -5.621 33.781 1.496 1 97.38 179 ALA A N 1
ATOM 1387 C CA . ALA A 1 179 ? -6.891 33.844 2.211 1 97.38 179 ALA A CA 1
ATOM 1388 C C . ALA A 1 179 ? -6.707 34.438 3.598 1 97.38 179 ALA A C 1
ATOM 1390 O O . ALA A 1 179 ? -7.668 34.562 4.359 1 97.38 179 ALA A O 1
ATOM 1391 N N . SER A 1 180 ? -5.473 34.781 3.988 1 97.12 180 SER A N 1
ATOM 1392 C CA . SER A 1 180 ? -5.105 35.406 5.246 1 97.12 180 SER A CA 1
ATOM 1393 C C . SER A 1 180 ? -5.645 34.625 6.441 1 97.12 180 SER A C 1
ATOM 1395 O O . SER A 1 180 ? -6.336 35.188 7.293 1 97.12 180 SER A O 1
ATOM 1397 N N . PRO A 1 181 ? -5.293 33.344 6.527 1 98.38 181 PRO A N 1
ATOM 1398 C CA . PRO A 1 181 ? -5.703 32.594 7.719 1 98.38 181 PRO A CA 1
ATOM 1399 C C . PRO A 1 181 ? -5.27 33.281 9.016 1 98.38 181 PRO A C 1
ATOM 1401 O O . PRO A 1 181 ? -4.398 34.156 9 1 98.38 181 PRO A O 1
ATOM 1404 N N . TRP A 1 182 ? -5.93 32.906 10.094 1 98.19 182 TRP A N 1
ATOM 1405 C CA . TRP A 1 182 ? -5.691 33.562 11.383 1 98.19 182 TRP A CA 1
ATOM 1406 C C . TRP A 1 182 ? -4.312 33.219 11.922 1 98.19 182 TRP A C 1
ATOM 1408 O O . TRP A 1 182 ? -3.623 34.062 12.492 1 98.19 182 TRP A O 1
ATOM 1418 N N . LEU A 1 183 ? -3.891 32 11.734 1 98.31 183 LEU A N 1
ATOM 1419 C CA . LEU A 1 183 ? -2.582 31.5 12.133 1 98.31 183 LEU A CA 1
ATOM 1420 C C . LEU A 1 183 ? -1.985 30.609 11.047 1 98.31 183 LEU A C 1
ATOM 1422 O O . LEU A 1 183 ? -2.689 29.797 10.445 1 98.31 183 LEU A O 1
ATOM 1426 N N . VAL A 1 184 ? -0.713 30.781 10.688 1 98.19 184 VAL A N 1
ATOM 1427 C CA . VAL A 1 184 ? -0.009 29.922 9.734 1 98.19 184 VAL A CA 1
ATOM 1428 C C . VAL A 1 184 ? 1.253 29.359 10.383 1 98.19 184 VAL A C 1
ATOM 1430 O O . VAL A 1 184 ? 1.873 30.016 11.227 1 98.19 184 VAL A O 1
ATOM 1433 N N . LYS A 1 185 ? 1.552 28.109 9.977 1 97.94 185 LYS A N 1
ATOM 1434 C CA . LYS A 1 185 ? 2.73 27.469 10.555 1 97.94 185 LYS A CA 1
ATOM 1435 C C . LYS A 1 185 ? 3.676 26.969 9.461 1 97.94 185 LYS A C 1
ATOM 1437 O O . LYS A 1 185 ? 3.896 25.766 9.32 1 97.94 185 LYS A O 1
ATOM 1442 N N . PRO A 1 186 ? 4.414 27.828 8.758 1 96.69 186 PRO A N 1
ATOM 1443 C CA . PRO A 1 186 ? 5.43 27.391 7.797 1 96.69 186 PRO A CA 1
ATOM 1444 C C . PRO A 1 186 ? 6.711 26.906 8.469 1 96.69 186 PRO A C 1
ATOM 1446 O O . PRO A 1 186 ? 6.93 27.172 9.656 1 96.69 186 PRO A O 1
ATOM 1449 N N . ASN A 1 187 ? 7.441 26.125 7.715 1 94.62 187 ASN A N 1
ATOM 1450 C CA . ASN A 1 187 ? 8.836 25.922 8.102 1 94.62 187 ASN A CA 1
ATOM 1451 C C . ASN A 1 187 ? 9.75 26.938 7.426 1 94.62 187 ASN A C 1
ATOM 1453 O O . ASN A 1 187 ? 9.289 27.797 6.66 1 94.62 187 ASN A O 1
ATOM 1457 N N . HIS A 1 188 ? 10.961 26.844 7.801 1 94.62 188 HIS A N 1
ATOM 1458 C CA . HIS A 1 188 ? 11.93 27.812 7.297 1 94.62 188 HIS A CA 1
ATOM 1459 C C . HIS A 1 188 ? 11.969 27.812 5.773 1 94.62 188 HIS A C 1
ATOM 1461 O O . HIS A 1 188 ? 11.898 28.875 5.148 1 94.62 188 HIS A O 1
ATOM 1467 N N . GLN A 1 189 ? 11.984 26.703 5.152 1 93 189 GLN A N 1
ATOM 1468 C CA . GLN A 1 189 ? 12.07 26.578 3.699 1 93 189 GLN A CA 1
ATOM 1469 C C . GLN A 1 189 ? 10.812 27.125 3.025 1 93 189 GLN A C 1
ATOM 1471 O O . GLN A 1 189 ? 10.898 27.812 2.002 1 93 189 GLN A O 1
ATOM 1476 N N . GLU A 1 190 ? 9.711 26.75 3.549 1 93.75 190 GLU A N 1
ATOM 1477 C CA . GLU A 1 190 ? 8.438 27.234 3.025 1 93.75 190 GLU A CA 1
ATOM 1478 C C . GLU A 1 190 ? 8.344 28.75 3.088 1 93.75 190 GLU A C 1
ATOM 1480 O O . GLU A 1 190 ? 7.863 29.391 2.15 1 93.75 190 GLU A O 1
ATOM 1485 N N . LEU A 1 191 ? 8.82 29.297 4.164 1 95.38 191 LEU A N 1
ATOM 1486 C CA . LEU A 1 191 ? 8.812 30.75 4.309 1 95.38 191 LEU A CA 1
ATOM 1487 C C . LEU A 1 191 ? 9.758 31.406 3.297 1 95.38 191 LEU A C 1
ATOM 1489 O O . LEU A 1 191 ? 9.445 32.469 2.744 1 95.38 191 LEU A O 1
ATOM 1493 N N . GLU A 1 192 ? 10.898 30.719 3.084 1 95.5 192 GLU A N 1
ATOM 1494 C CA . GLU A 1 192 ? 11.844 31.219 2.086 1 95.5 192 GLU A CA 1
ATOM 1495 C C . GLU A 1 192 ? 11.219 31.219 0.692 1 95.5 192 GLU A C 1
ATOM 1497 O O . GLU A 1 192 ? 11.383 32.188 -0.067 1 95.5 192 GLU A O 1
ATOM 1502 N N . ILE A 1 193 ? 10.555 30.234 0.474 1 90.88 193 ILE A N 1
ATOM 1503 C CA . ILE A 1 193 ? 9.898 30.109 -0.826 1 90.88 193 ILE A CA 1
ATOM 1504 C C . ILE A 1 193 ? 8.859 31.219 -0.987 1 90.88 193 ILE A C 1
ATOM 1506 O O . ILE A 1 193 ? 8.828 31.906 -2.012 1 90.88 193 ILE A O 1
ATOM 1510 N N . TRP A 1 194 ? 8.086 31.406 -0.098 1 93.06 194 TRP A N 1
ATOM 1511 C CA . TRP A 1 194 ? 7.066 32.438 -0.139 1 93.06 194 TRP A CA 1
ATOM 1512 C C . TRP A 1 194 ? 7.703 33.812 -0.261 1 93.06 194 TRP A C 1
ATOM 1514 O O . TRP A 1 194 ? 7.266 34.656 -1.066 1 93.06 194 TRP A O 1
ATOM 1524 N N . ALA A 1 195 ? 8.812 34.031 0.537 1 95.06 195 ALA A N 1
ATOM 1525 C CA . ALA A 1 195 ? 9.461 35.344 0.577 1 95.06 195 ALA A CA 1
ATOM 1526 C C . ALA A 1 195 ? 10.219 35.625 -0.717 1 95.06 195 ALA A C 1
ATOM 1528 O O . ALA A 1 195 ? 10.5 36.781 -1.045 1 95.06 195 ALA A O 1
ATOM 1529 N N . GLY A 1 196 ? 10.555 34.562 -1.429 1 94.62 196 GLY A N 1
ATOM 1530 C CA . GLY A 1 196 ? 11.289 34.688 -2.674 1 94.62 196 GLY A CA 1
ATOM 1531 C C . GLY A 1 196 ? 12.742 35.062 -2.467 1 94.62 196 GLY A C 1
ATOM 1532 O O . GLY A 1 196 ? 13.367 35.688 -3.344 1 94.62 196 GLY A O 1
ATOM 1533 N N . ARG A 1 197 ? 13.258 34.875 -1.283 1 95.88 197 ARG A N 1
ATOM 1534 C CA . ARG A 1 197 ? 14.641 35.188 -0.924 1 95.88 197 ARG A CA 1
ATOM 1535 C C . ARG A 1 197 ? 15.109 34.312 0.235 1 95.88 197 ARG A C 1
ATOM 1537 O O . ARG A 1 197 ? 14.297 33.844 1.035 1 95.88 197 ARG A O 1
ATOM 1544 N N . PRO A 1 198 ? 16.438 34.125 0.355 1 96.44 198 PRO A N 1
ATOM 1545 C CA . PRO A 1 198 ? 16.953 33.406 1.517 1 96.44 198 PRO A CA 1
ATOM 1546 C C . PRO A 1 198 ? 16.734 34.156 2.828 1 96.44 198 PRO A C 1
ATOM 1548 O O . PRO A 1 198 ? 16.703 35.406 2.838 1 96.44 198 PRO A O 1
ATOM 1551 N N . LEU A 1 199 ? 16.578 33.438 3.848 1 96.56 199 LEU A N 1
ATOM 1552 C CA . LEU A 1 199 ? 16.438 33.969 5.199 1 96.56 199 LEU A CA 1
ATOM 1553 C C . LEU A 1 199 ? 17.5 33.375 6.121 1 96.56 199 LEU A C 1
ATOM 1555 O O . LEU A 1 199 ? 17.188 32.594 7.027 1 96.56 199 LEU A O 1
ATOM 1559 N N . PRO A 1 200 ? 18.734 33.781 5.988 1 95.19 200 PRO A N 1
ATOM 1560 C CA . PRO A 1 200 ? 19.844 33.125 6.664 1 95.19 200 PRO A CA 1
ATOM 1561 C C . PRO A 1 200 ? 19.906 33.438 8.156 1 95.19 200 PRO A C 1
ATOM 1563 O O . PRO A 1 200 ? 20.438 32.656 8.938 1 95.19 200 PRO A O 1
ATOM 1566 N N . GLU A 1 201 ? 19.391 34.656 8.562 1 92.88 201 GLU A N 1
ATOM 1567 C CA . GLU A 1 201 ? 19.453 35.062 9.969 1 92.88 201 GLU A CA 1
ATOM 1568 C C . GLU A 1 201 ? 18.062 35.094 10.602 1 92.88 201 GLU A C 1
ATOM 1570 O O . GLU A 1 201 ? 17.062 35.25 9.898 1 92.88 201 GLU A O 1
ATOM 1575 N N . LEU A 1 202 ? 18.062 35 11.922 1 91.81 202 LEU A N 1
ATOM 1576 C CA . LEU A 1 202 ? 16.812 35.031 12.664 1 91.81 202 LEU A CA 1
ATOM 1577 C C . LEU A 1 202 ? 16.062 36.344 12.391 1 91.81 202 LEU A C 1
ATOM 1579 O O . LEU A 1 202 ? 14.828 36.344 12.32 1 91.81 202 LEU A O 1
ATOM 1583 N N . SER A 1 203 ? 16.828 37.406 12.281 1 93.56 203 SER A N 1
ATOM 1584 C CA . SER A 1 203 ? 16.203 38.688 12.016 1 93.56 203 SER A CA 1
ATOM 1585 C C . SER A 1 203 ? 15.492 38.688 10.664 1 93.56 203 SER A C 1
ATOM 1587 O O . SER A 1 203 ? 14.469 39.344 10.5 1 93.56 203 SER A O 1
ATOM 1589 N N . ASP A 1 204 ? 16.031 37.906 9.664 1 95.75 204 ASP A N 1
ATOM 1590 C CA . ASP A 1 204 ? 15.398 37.781 8.359 1 95.75 204 ASP A CA 1
ATOM 1591 C C . ASP A 1 204 ? 14.078 37.031 8.461 1 95.75 204 ASP A C 1
ATOM 1593 O O . ASP A 1 204 ? 13.102 37.375 7.781 1 95.75 204 ASP A O 1
ATOM 1597 N N . ILE A 1 205 ? 14.055 36.062 9.305 1 96.19 205 ILE A N 1
ATOM 1598 C CA . ILE A 1 205 ? 12.867 35.25 9.508 1 96.19 205 ILE A CA 1
ATOM 1599 C C . ILE A 1 205 ? 11.773 36.094 10.164 1 96.19 205 ILE A C 1
ATOM 1601 O O . ILE A 1 205 ? 10.617 36.062 9.742 1 96.19 205 ILE A O 1
ATOM 1605 N N . VAL A 1 206 ? 12.164 36.875 11.164 1 95.62 206 VAL A N 1
ATOM 1606 C CA . VAL A 1 206 ? 11.219 37.75 11.859 1 95.62 206 VAL A CA 1
ATOM 1607 C C . VAL A 1 206 ? 10.617 38.75 10.883 1 95.62 206 VAL A C 1
ATOM 1609 O O . VAL A 1 206 ? 9.406 38.969 10.891 1 95.62 206 VAL A O 1
ATOM 1612 N N . LYS A 1 207 ? 11.453 39.312 10.07 1 95.75 207 LYS A N 1
ATOM 1613 C CA . LYS A 1 207 ? 10.984 40.281 9.102 1 95.75 207 LYS A CA 1
ATOM 1614 C C . LYS A 1 207 ? 9.992 39.656 8.125 1 95.75 207 LYS A C 1
ATOM 1616 O O . LYS A 1 207 ? 8.961 40.281 7.805 1 95.75 207 LYS A O 1
ATOM 1621 N N . ALA A 1 208 ? 10.359 38.5 7.641 1 97.06 208 ALA A N 1
ATOM 1622 C CA . ALA A 1 208 ? 9.461 37.812 6.727 1 97.06 208 ALA A CA 1
ATOM 1623 C C . ALA A 1 208 ? 8.133 37.5 7.398 1 97.06 208 ALA A C 1
ATOM 1625 O O . ALA A 1 208 ? 7.07 37.625 6.781 1 97.06 208 ALA A O 1
ATOM 1626 N N . ALA A 1 209 ? 8.156 37.094 8.625 1 97.44 209 ALA A N 1
ATOM 1627 C CA . ALA A 1 209 ? 6.941 36.812 9.391 1 97.44 209 ALA A CA 1
ATOM 1628 C C . ALA A 1 209 ? 6.094 38.062 9.555 1 97.44 209 ALA A C 1
ATOM 1630 O O . ALA A 1 209 ? 4.867 38.031 9.453 1 97.44 209 ALA A O 1
ATOM 1631 N N . GLN A 1 210 ? 6.777 39.188 9.805 1 96.56 210 GLN A N 1
ATOM 1632 C CA . GLN A 1 210 ? 6.078 40.469 9.938 1 96.56 210 GLN A CA 1
ATOM 1633 C C . GLN A 1 210 ? 5.398 40.844 8.633 1 96.56 210 GLN A C 1
ATOM 1635 O O . GLN A 1 210 ? 4.324 41.469 8.641 1 96.56 210 GLN A O 1
ATOM 1640 N N . GLU A 1 211 ? 6.055 40.531 7.535 1 96.88 211 GLU A N 1
ATOM 1641 C CA . GLU A 1 211 ? 5.445 40.812 6.238 1 96.88 211 GLU A CA 1
ATOM 1642 C C . GLU A 1 211 ? 4.145 40.031 6.066 1 96.88 211 GLU A C 1
ATOM 1644 O O . GLU A 1 211 ? 3.166 40.562 5.527 1 96.88 211 GLU A O 1
ATOM 1649 N N . LEU A 1 212 ? 4.094 38.812 6.508 1 97 212 LEU A N 1
ATOM 1650 C CA . LEU A 1 212 ? 2.873 38 6.469 1 97 212 LEU A CA 1
ATOM 1651 C C . LEU A 1 212 ? 1.798 38.625 7.363 1 97 212 LEU A C 1
ATOM 1653 O O . LEU A 1 212 ? 0.623 38.656 6.992 1 97 212 LEU A O 1
ATOM 1657 N N . ARG A 1 213 ? 2.221 39.125 8.5 1 96.88 213 ARG A N 1
ATOM 1658 C CA . ARG A 1 213 ? 1.273 39.75 9.414 1 96.88 213 ARG A CA 1
ATOM 1659 C C . ARG A 1 213 ? 0.641 41 8.781 1 96.88 213 ARG A C 1
ATOM 1661 O O . ARG A 1 213 ? -0.551 41.25 8.969 1 96.88 213 ARG A O 1
ATOM 1668 N N . GLN A 1 214 ? 1.432 41.688 8.094 1 95.75 214 GLN A N 1
ATOM 1669 C CA . GLN A 1 214 ? 0.939 42.875 7.441 1 95.75 214 GLN A CA 1
ATOM 1670 C C . GLN A 1 214 ? -0.106 42.562 6.379 1 95.75 214 GLN A C 1
ATOM 1672 O O . GLN A 1 214 ? -0.929 43.406 6.023 1 95.75 214 GLN A O 1
ATOM 1677 N N . GLN A 1 215 ? -0.056 41.344 5.957 1 94.88 215 GLN A N 1
ATOM 1678 C CA . GLN A 1 215 ? -1.02 40.906 4.953 1 94.88 215 GLN A CA 1
ATOM 1679 C C . GLN A 1 215 ? -2.312 40.438 5.605 1 94.88 215 GLN A C 1
ATOM 1681 O O . GLN A 1 215 ? -3.246 40 4.914 1 94.88 215 GLN A O 1
ATOM 1686 N N . GLY A 1 216 ? -2.334 40.438 6.895 1 95.56 216 GLY A N 1
ATOM 1687 C CA . GLY A 1 216 ? -3.596 40.156 7.562 1 95.56 216 GLY A CA 1
ATOM 1688 C C . GLY A 1 216 ? -3.555 38.906 8.406 1 95.56 216 GLY A C 1
ATOM 1689 O O . GLY A 1 216 ? -4.559 38.531 9.016 1 95.56 216 GLY A O 1
ATOM 1690 N N . ILE A 1 217 ? -2.432 38.281 8.508 1 97.69 217 ILE A N 1
ATOM 1691 C CA . ILE A 1 217 ? -2.285 37.062 9.312 1 97.69 217 ILE A CA 1
ATOM 1692 C C . ILE A 1 217 ? -1.879 37.438 10.734 1 97.69 217 ILE A C 1
ATOM 1694 O O . ILE A 1 217 ? -0.819 38.031 10.945 1 97.69 217 ILE A O 1
ATOM 1698 N N . ALA A 1 218 ? -2.65 37.062 11.695 1 97.44 218 ALA A N 1
ATOM 1699 C CA . ALA A 1 218 ? -2.463 37.5 13.07 1 97.44 218 ALA A CA 1
ATOM 1700 C C . ALA A 1 218 ? -1.287 36.812 13.727 1 97.44 218 ALA A C 1
ATOM 1702 O O . ALA A 1 218 ? -0.565 37.375 14.539 1 97.44 218 ALA A O 1
ATOM 1703 N N . HIS A 1 219 ? -1.153 35.5 13.422 1 97.88 219 HIS A N 1
ATOM 1704 C CA . HIS A 1 219 ? -0.144 34.656 14.07 1 97.88 219 HIS A CA 1
ATOM 1705 C C . HIS A 1 219 ? 0.7 33.906 13.047 1 97.88 219 HIS A C 1
ATOM 1707 O O . HIS A 1 219 ? 0.166 33.188 12.219 1 97.88 219 HIS A O 1
ATOM 1713 N N . VAL A 1 220 ? 2.004 34.094 13.125 1 98.25 220 VAL A N 1
ATOM 1714 C CA . VAL A 1 220 ? 2.938 33.375 12.266 1 98.25 220 VAL A CA 1
ATOM 1715 C C . VAL A 1 220 ? 3.898 32.562 13.125 1 98.25 220 VAL A C 1
ATOM 1717 O O . VAL A 1 220 ? 4.703 33.125 13.875 1 98.25 220 VAL A O 1
ATOM 1720 N N . VAL A 1 221 ? 3.764 31.234 13.055 1 98.25 221 VAL A N 1
ATOM 1721 C CA . VAL A 1 221 ? 4.641 30.328 13.789 1 98.25 221 VAL A CA 1
ATOM 1722 C C . VAL A 1 221 ? 5.562 29.594 12.812 1 98.25 221 VAL A C 1
ATOM 1724 O O . VAL A 1 221 ? 5.098 28.891 11.914 1 98.25 221 VAL A O 1
ATOM 1727 N N . ILE A 1 222 ? 6.84 29.719 12.969 1 97.88 222 ILE A N 1
ATOM 1728 C CA . ILE A 1 222 ? 7.82 29.125 12.062 1 97.88 222 ILE A CA 1
ATOM 1729 C C . ILE A 1 222 ? 8.531 27.969 12.758 1 97.88 222 ILE A C 1
ATOM 1731 O O . ILE A 1 222 ? 9.156 28.156 13.805 1 97.88 222 ILE A O 1
ATOM 1735 N N . SER A 1 223 ? 8.383 26.781 12.219 1 96.25 223 SER A N 1
ATOM 1736 C CA . SER A 1 223 ? 9.141 25.641 12.742 1 96.25 223 SER A CA 1
ATOM 1737 C C . SER A 1 223 ? 10.562 25.625 12.195 1 96.25 223 SER A C 1
ATOM 1739 O O . SER A 1 223 ? 10.781 25.875 11.008 1 96.25 223 SER A O 1
ATOM 1741 N N . LEU A 1 224 ? 11.547 25.391 13.039 1 93.38 224 LEU A N 1
ATOM 1742 C CA . LEU A 1 224 ? 12.961 25.438 12.68 1 93.38 224 LEU A CA 1
ATOM 1743 C C . LEU A 1 224 ? 13.656 24.125 13.008 1 93.38 224 LEU A C 1
ATOM 1745 O O . LEU A 1 224 ? 14.805 24.125 13.453 1 93.38 224 LEU A O 1
ATOM 1749 N N . GLY A 1 225 ? 12.961 23.047 12.961 1 88.44 225 GLY A N 1
ATOM 1750 C CA . GLY A 1 225 ? 13.523 21.75 13.242 1 88.44 225 GLY A CA 1
ATOM 1751 C C . GLY A 1 225 ? 14.086 21.625 14.648 1 88.44 225 GLY A C 1
ATOM 1752 O O . GLY A 1 225 ? 13.398 21.906 15.625 1 88.44 225 GLY A O 1
ATOM 1753 N N . GLU A 1 226 ? 15.352 21.219 14.688 1 87.44 226 GLU A N 1
ATOM 1754 C CA . GLU A 1 226 ? 16 21 15.969 1 87.44 226 GLU A CA 1
ATOM 1755 C C . GLU A 1 226 ? 16.234 22.297 16.719 1 87.44 226 GLU A C 1
ATOM 1757 O O . GLU A 1 226 ? 16.484 22.297 17.922 1 87.44 226 GLU A O 1
ATOM 1762 N N . GLN A 1 227 ? 16.125 23.375 16.016 1 90.38 227 GLN A N 1
ATOM 1763 C CA . GLN A 1 227 ? 16.359 24.672 16.641 1 90.38 227 GLN A CA 1
ATOM 1764 C C . GLN A 1 227 ? 15.094 25.172 17.359 1 90.38 227 GLN A C 1
ATOM 1766 O O . GLN A 1 227 ? 15.141 26.156 18.094 1 90.38 227 GLN A O 1
ATOM 1771 N N . GLY A 1 228 ? 13.992 24.5 17.062 1 93.94 228 GLY A N 1
ATOM 1772 C CA . GLY A 1 228 ? 12.758 24.859 17.75 1 93.94 228 GLY A CA 1
ATOM 1773 C C . GLY A 1 228 ? 11.7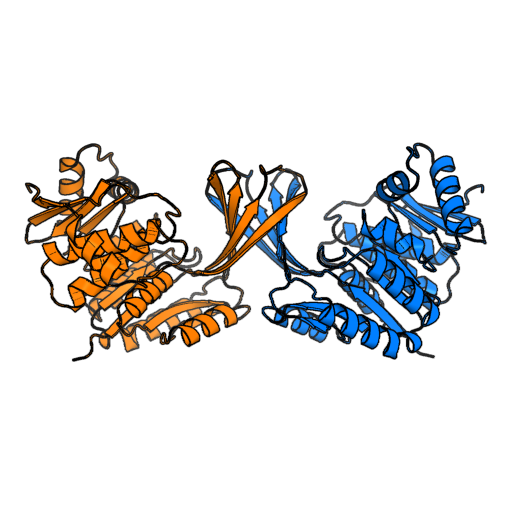66 25.578 16.844 1 93.94 228 GLY A C 1
ATOM 1774 O O . GLY A 1 228 ? 11.516 25.141 15.719 1 93.94 228 GLY A O 1
ATOM 1775 N N . ALA A 1 229 ? 11.078 26.578 17.453 1 97.19 229 ALA A N 1
ATOM 1776 C CA . ALA A 1 229 ? 10.039 27.297 16.719 1 97.19 229 ALA A CA 1
ATOM 1777 C C . ALA A 1 229 ? 9.984 28.766 17.141 1 97.19 229 ALA A C 1
ATOM 1779 O O . ALA A 1 229 ? 10.383 29.109 18.266 1 97.19 229 ALA A O 1
ATOM 1780 N N . MET A 1 230 ? 9.57 29.547 16.234 1 97.19 230 MET A N 1
ATOM 1781 C CA . MET A 1 230 ? 9.398 30.984 16.469 1 97.19 230 MET A CA 1
ATOM 1782 C C . MET A 1 230 ? 7.938 31.391 16.297 1 97.19 230 MET A C 1
ATOM 1784 O O . MET A 1 230 ? 7.254 30.891 15.391 1 97.19 230 MET A O 1
ATOM 1788 N N . TRP A 1 231 ? 7.48 32.25 17.156 1 98.06 231 TRP A N 1
ATOM 1789 C CA . TRP A 1 231 ? 6.129 32.781 17.062 1 98.06 231 TRP A CA 1
ATOM 1790 C C . TRP A 1 231 ? 6.148 34.312 17 1 98.06 231 TRP A C 1
ATOM 1792 O O . TRP A 1 231 ? 6.711 34.969 17.875 1 98.06 231 TRP A O 1
ATOM 1802 N N . VAL A 1 232 ? 5.602 34.875 15.93 1 97.44 232 VAL A N 1
ATOM 1803 C CA . VAL A 1 232 ? 5.48 36.312 15.758 1 97.44 232 VAL A CA 1
ATOM 1804 C C . VAL A 1 232 ? 4.008 36.719 15.727 1 97.44 232 VAL A C 1
ATOM 1806 O O . VAL A 1 232 ? 3.23 36.188 14.93 1 97.44 232 VAL A O 1
ATOM 1809 N N . ASN A 1 233 ? 3.557 37.594 16.594 1 96.44 233 ASN A N 1
ATOM 1810 C CA . ASN A 1 233 ? 2.213 38.156 16.609 1 96.44 233 ASN A CA 1
ATOM 1811 C C . ASN A 1 233 ? 2.225 39.594 17.094 1 96.44 233 ASN A C 1
ATOM 1813 O O . ASN A 1 233 ? 3.27 40.25 17.078 1 96.44 233 ASN A O 1
ATOM 1817 N N . ALA A 1 234 ? 1.048 40.125 17.391 1 93.56 234 ALA A N 1
ATOM 1818 C CA . ALA A 1 234 ? 0.925 41.531 17.75 1 93.56 234 ALA A CA 1
ATOM 1819 C C . ALA A 1 234 ? 1.662 41.844 19.047 1 93.56 234 ALA A C 1
ATOM 1821 O O . ALA A 1 234 ? 2.113 42.969 19.25 1 93.56 234 ALA A O 1
ATOM 1822 N N . SER A 1 235 ? 1.842 40.812 19.828 1 91.62 235 SER A N 1
ATOM 1823 C CA . SER A 1 235 ? 2.457 41 21.125 1 91.62 235 SER A CA 1
ATOM 1824 C C . SER A 1 235 ? 3.979 40.969 21.047 1 91.62 235 SER A C 1
ATOM 1826 O O . SER A 1 235 ? 4.672 41.406 21.969 1 91.62 235 SER A O 1
ATOM 1828 N N . GLY A 1 236 ? 4.484 40.438 20.016 1 93.12 236 GLY A N 1
ATOM 1829 C CA . GLY A 1 236 ? 5.93 40.344 19.859 1 93.12 236 GLY A CA 1
ATOM 1830 C C . GLY A 1 236 ? 6.387 39.094 19.172 1 93.12 236 GLY A C 1
ATOM 1831 O O . GLY A 1 236 ? 5.641 38.5 18.391 1 93.12 236 GLY A O 1
ATOM 1832 N N . ALA A 1 237 ? 7.676 38.812 19.312 1 95.56 237 ALA A N 1
ATOM 1833 C CA . ALA A 1 237 ? 8.297 37.625 18.734 1 95.56 237 ALA A CA 1
ATOM 1834 C C . ALA A 1 237 ? 9.062 36.812 19.797 1 95.56 237 ALA A C 1
ATOM 1836 O O . ALA A 1 237 ? 9.734 37.406 20.641 1 95.56 237 ALA A O 1
ATOM 1837 N N . TRP A 1 238 ? 8.883 35.562 19.766 1 96.44 238 TRP A N 1
ATOM 1838 C CA . TRP A 1 238 ? 9.555 34.656 20.719 1 96.44 238 TRP A CA 1
ATOM 1839 C C . TRP A 1 238 ? 10.125 33.438 20 1 96.44 238 TRP A C 1
ATOM 1841 O O . TRP A 1 238 ? 9.562 32.969 19.016 1 96.44 238 TRP A O 1
ATOM 1851 N N . MET A 1 239 ? 11.164 32.969 20.562 1 96.62 239 MET A N 1
ATOM 1852 C CA . MET A 1 239 ? 11.766 31.688 20.156 1 96.62 239 MET A CA 1
ATOM 1853 C C . MET A 1 239 ? 11.656 30.656 21.266 1 96.62 239 MET A C 1
ATOM 1855 O O . MET A 1 239 ? 11.859 30.969 22.438 1 96.62 239 MET A O 1
ATOM 1859 N N . ALA A 1 240 ? 11.188 29.5 20.938 1 97.56 240 ALA A N 1
ATOM 1860 C CA . ALA A 1 240 ? 11.211 28.359 21.844 1 97.56 240 ALA A CA 1
ATOM 1861 C C . ALA A 1 240 ? 12.203 27.297 21.375 1 97.56 240 ALA A C 1
ATOM 1863 O O . ALA A 1 240 ? 12.125 26.828 20.25 1 97.56 240 ALA A O 1
ATOM 1864 N N . LYS A 1 241 ? 13.125 26.875 22.219 1 96.56 241 LYS A N 1
ATOM 1865 C CA . LYS A 1 241 ? 14.164 25.891 21.906 1 96.56 241 LYS A CA 1
ATOM 1866 C C . LYS A 1 241 ? 14.016 24.641 22.766 1 96.56 241 LYS A C 1
ATOM 1868 O O . LYS A 1 241 ? 14.109 24.719 24 1 96.56 241 LYS A O 1
ATOM 1873 N N . PRO A 1 242 ? 13.75 23.531 22.109 1 94.56 242 PRO A N 1
ATOM 1874 C CA . PRO A 1 242 ? 13.711 22.281 22.875 1 94.56 242 PRO A CA 1
ATOM 1875 C C . PRO A 1 242 ? 15.102 21.781 23.281 1 94.56 242 PRO A C 1
ATOM 1877 O O . PRO A 1 242 ? 16.094 22.219 22.703 1 94.56 242 PRO A O 1
ATOM 1880 N N . PRO A 1 243 ? 15.133 20.891 24.281 1 91.19 243 PRO A N 1
ATOM 1881 C CA . PRO A 1 243 ? 16.422 20.25 24.578 1 91.19 243 PRO A CA 1
ATOM 1882 C C . PRO A 1 243 ? 16.859 19.281 23.484 1 91.19 243 PRO A C 1
ATOM 1884 O O . PRO A 1 243 ? 16.094 18.984 22.562 1 91.19 243 PRO A O 1
ATOM 1887 N N . LYS A 1 244 ? 18.109 18.828 23.5 1 86.19 244 LYS A N 1
ATOM 1888 C CA . LYS A 1 244 ? 18.562 17.797 22.562 1 86.19 244 LYS A CA 1
ATOM 1889 C C . LYS A 1 244 ? 17.812 16.5 22.781 1 86.19 244 LYS A C 1
ATOM 1891 O O . LYS A 1 244 ? 17.656 16.031 23.906 1 86.19 244 LYS A O 1
ATOM 1896 N N . CYS A 1 245 ? 17.156 16.109 21.734 1 81.38 245 CYS A N 1
ATOM 1897 C CA . CYS A 1 245 ? 16.359 14.883 21.828 1 81.38 245 CYS A CA 1
ATOM 1898 C C . CYS A 1 245 ? 16.953 13.781 20.953 1 81.38 245 CYS A C 1
ATOM 1900 O O . CYS A 1 245 ? 17.594 14.062 19.938 1 81.38 245 CYS A O 1
ATOM 1902 N N . ASP A 1 246 ? 16.828 12.508 21.375 1 80.19 246 ASP A N 1
ATOM 1903 C CA . ASP A 1 246 ? 17.125 11.367 20.516 1 80.19 246 ASP A CA 1
ATOM 1904 C C . ASP A 1 246 ? 16.062 11.203 19.438 1 80.19 246 ASP A C 1
ATOM 1906 O O . ASP A 1 246 ? 14.906 10.898 19.734 1 80.19 246 ASP A O 1
ATOM 1910 N N . VAL A 1 247 ? 16.469 11.43 18.25 1 75.81 247 VAL A N 1
ATOM 1911 C CA . VAL A 1 247 ? 15.523 11.43 17.141 1 75.81 247 VAL A CA 1
ATOM 1912 C C . VAL A 1 247 ? 15.219 9.992 16.719 1 75.81 247 VAL A C 1
ATOM 1914 O O . VAL A 1 247 ? 16.125 9.25 16.312 1 75.81 247 VAL A O 1
ATOM 1917 N N . VAL A 1 248 ? 13.977 9.641 16.922 1 71.75 248 VAL A N 1
ATOM 1918 C CA . VAL A 1 248 ? 13.5 8.344 16.453 1 71.75 248 VAL A CA 1
ATOM 1919 C C . VAL A 1 248 ? 12.812 8.508 15.094 1 71.75 248 VAL A C 1
ATOM 1921 O O . VAL A 1 248 ? 13.039 7.727 14.172 1 71.75 248 VAL A O 1
ATOM 1924 N N . SER A 1 249 ? 11.992 9.492 15.031 1 74.12 249 SER A N 1
ATOM 1925 C CA . SER A 1 249 ? 11.266 9.805 13.805 1 74.12 249 SER A CA 1
ATOM 1926 C C . SER A 1 249 ? 10.836 11.266 13.766 1 74.12 249 SER A C 1
ATOM 1928 O O . SER A 1 249 ? 10.383 11.805 14.773 1 74.12 249 SER A O 1
ATOM 1930 N N . THR A 1 250 ? 11.023 11.797 12.625 1 71.62 250 THR A N 1
ATOM 1931 C CA . THR A 1 250 ? 10.602 13.195 12.508 1 71.62 250 THR A CA 1
ATOM 1932 C C . THR A 1 250 ? 9.172 13.281 11.969 1 71.62 250 THR A C 1
ATOM 1934 O O . THR A 1 250 ? 8.609 14.375 11.867 1 71.62 250 THR A O 1
ATOM 1937 N N . VAL A 1 251 ? 8.648 12.109 11.68 1 72.38 251 VAL A N 1
ATOM 1938 C CA . VAL A 1 251 ? 7.301 12.062 11.125 1 72.38 251 VAL A CA 1
ATOM 1939 C C . VAL A 1 251 ? 6.297 12.547 12.164 1 72.38 251 VAL A C 1
ATOM 1941 O O . VAL A 1 251 ? 6.328 12.117 13.32 1 72.38 251 VAL A O 1
ATOM 1944 N N . GLY A 1 252 ? 5.5 13.578 11.758 1 82.19 252 GLY A N 1
ATOM 1945 C CA . GLY A 1 252 ? 4.414 14.039 12.609 1 82.19 252 GLY A CA 1
ATOM 1946 C C . GLY A 1 252 ? 4.828 15.141 13.562 1 82.19 252 GLY A C 1
ATOM 1947 O O . GLY A 1 252 ? 3.996 15.688 14.289 1 82.19 252 GLY A O 1
ATOM 1948 N N . ALA A 1 253 ? 6.113 15.492 13.57 1 86.56 253 ALA A N 1
ATOM 1949 C CA . ALA A 1 253 ? 6.586 16.531 14.484 1 86.56 253 ALA A CA 1
ATOM 1950 C C . ALA A 1 253 ? 5.895 17.859 14.219 1 86.56 253 ALA A C 1
ATOM 1952 O O . ALA A 1 253 ? 5.438 18.531 15.148 1 86.56 253 ALA A O 1
ATOM 1953 N N . GLY A 1 254 ? 5.812 18.203 12.992 1 92.25 254 GLY A N 1
ATOM 1954 C CA . GLY A 1 254 ? 5.129 19.438 12.633 1 92.25 254 GLY A CA 1
ATOM 1955 C C . GLY A 1 254 ? 3.652 19.422 12.984 1 92.25 254 GLY A C 1
ATOM 1956 O O . GLY A 1 254 ? 3.121 20.406 13.484 1 92.25 254 GLY A O 1
ATOM 1957 N N . ASP A 1 255 ? 3.002 18.328 12.781 1 95.12 255 ASP A N 1
ATOM 1958 C CA . ASP A 1 255 ? 1.587 18.172 13.109 1 95.12 255 ASP A CA 1
ATOM 1959 C C . ASP A 1 255 ? 1.362 18.234 14.617 1 95.12 255 ASP A C 1
ATOM 1961 O O . ASP A 1 255 ? 0.359 18.781 15.078 1 95.12 255 ASP A O 1
ATOM 1965 N N . SER A 1 256 ? 2.285 17.656 15.312 1 95.56 256 SER A N 1
ATOM 1966 C CA . SER A 1 256 ? 2.209 17.703 16.766 1 95.56 256 SER A CA 1
ATOM 1967 C C . SER A 1 256 ? 2.33 19.141 17.281 1 95.56 256 SER A C 1
ATOM 1969 O O . SER A 1 256 ? 1.655 19.516 18.25 1 95.56 256 SER A O 1
ATOM 1971 N N . MET A 1 257 ? 3.211 19.859 16.656 1 96.5 257 MET A N 1
ATOM 1972 C CA . MET A 1 257 ? 3.338 21.281 17.016 1 96.5 257 MET A CA 1
ATOM 1973 C C . MET A 1 257 ? 2.023 22.016 16.797 1 96.5 257 MET A C 1
ATOM 1975 O O . MET A 1 257 ? 1.59 22.781 17.672 1 96.5 257 MET A O 1
ATOM 1979 N N . VAL A 1 258 ? 1.401 21.797 15.68 1 97.69 258 VAL A N 1
ATOM 1980 C CA . VAL A 1 258 ? 0.12 22.422 15.375 1 97.69 258 VAL A CA 1
ATOM 1981 C C . VAL A 1 258 ? -0.917 22.016 16.422 1 97.69 258 VAL A C 1
ATOM 1983 O O . VAL A 1 258 ? -1.671 22.844 16.906 1 97.69 258 VAL A O 1
ATOM 1986 N N . GLY A 1 259 ? -0.937 20.75 16.781 1 97.44 259 GLY A N 1
ATOM 1987 C CA . GLY A 1 259 ? -1.819 20.281 17.844 1 97.44 259 GLY A CA 1
ATOM 1988 C C . GLY A 1 259 ? -1.591 21 19.156 1 97.44 259 GLY A C 1
ATOM 1989 O O . GLY A 1 259 ? -2.547 21.406 19.812 1 97.44 259 GLY A O 1
ATOM 1990 N N . GLY A 1 260 ? -0.34 21.141 19.516 1 96.94 260 GLY A N 1
ATOM 1991 C CA . GLY A 1 260 ? 0.008 21.859 20.719 1 96.94 260 GLY A CA 1
ATOM 1992 C C . GLY A 1 260 ? -0.416 23.312 20.703 1 96.94 260 GLY A C 1
ATOM 1993 O O . GLY A 1 260 ? -0.875 23.859 21.703 1 96.94 260 GLY A O 1
ATOM 1994 N N . LEU A 1 261 ? -0.207 23.953 19.594 1 97.69 261 LEU A N 1
ATOM 1995 C CA . LEU A 1 261 ? -0.628 25.344 19.438 1 97.69 261 LEU A CA 1
ATOM 1996 C C . LEU A 1 261 ? -2.133 25.484 19.641 1 97.69 261 LEU A C 1
ATOM 1998 O O . LEU A 1 261 ? -2.586 26.344 20.391 1 97.69 261 LEU A O 1
ATOM 2002 N N . ILE A 1 262 ? -2.861 24.625 18.953 1 97.56 262 ILE A N 1
ATOM 2003 C CA . ILE A 1 262 ? -4.316 24.672 19.047 1 97.56 262 ILE A CA 1
ATOM 2004 C C . ILE A 1 262 ? -4.754 24.453 20.5 1 97.56 262 ILE A C 1
ATOM 2006 O O . ILE A 1 262 ? -5.59 25.188 21.016 1 97.56 262 ILE A O 1
ATOM 2010 N N . TYR A 1 263 ? -4.184 23.5 21.125 1 96.5 263 TYR A N 1
ATOM 2011 C CA . TYR A 1 263 ? -4.527 23.188 22.5 1 96.5 263 TYR A CA 1
ATOM 2012 C C . TYR A 1 263 ? -4.281 24.375 23.422 1 96.5 263 TYR A C 1
ATOM 2014 O O . TYR A 1 263 ? -5.16 24.766 24.188 1 96.5 263 TYR A O 1
ATOM 2022 N N . GLY A 1 264 ? -3.064 24.938 23.344 1 95.69 264 GLY A N 1
ATOM 2023 C CA . GLY A 1 264 ? -2.746 26.094 24.172 1 95.69 264 GLY A CA 1
ATOM 2024 C C . GLY A 1 264 ? -3.678 27.266 23.938 1 95.69 264 GLY A C 1
ATOM 2025 O O . GLY A 1 264 ? -4.09 27.938 24.891 1 95.69 264 GLY A O 1
ATOM 2026 N N . LEU A 1 265 ? -3.986 27.469 22.672 1 94.75 265 LEU A N 1
ATOM 2027 C CA . LEU A 1 265 ? -4.879 28.562 22.328 1 94.75 265 LEU A CA 1
ATOM 2028 C C . LEU A 1 265 ? -6.289 28.312 22.844 1 94.75 265 LEU A C 1
ATOM 2030 O O . LEU A 1 265 ? -6.953 29.234 23.328 1 94.75 265 LEU A O 1
ATOM 2034 N N . MET A 1 266 ? -6.742 27.094 22.75 1 93.06 266 MET A N 1
ATOM 2035 C CA . MET A 1 266 ? -8.055 26.719 23.25 1 93.06 266 MET A CA 1
ATOM 2036 C C . MET A 1 266 ? -8.141 26.922 24.75 1 93.06 266 MET A C 1
ATOM 2038 O O . MET A 1 266 ? -9.195 27.297 25.281 1 93.06 266 MET A O 1
ATOM 2042 N N . MET A 1 267 ? -7.051 26.734 25.422 1 92.06 267 MET A N 1
ATOM 2043 C CA . MET A 1 267 ? -7.004 26.875 26.859 1 92.06 267 MET A CA 1
ATOM 2044 C C . MET A 1 267 ? -6.773 28.328 27.266 1 92.06 267 MET A C 1
ATOM 2046 O O . MET A 1 267 ? -6.613 28.625 28.453 1 92.06 267 MET A O 1
ATOM 2050 N N . ARG A 1 268 ? -6.668 29.156 26.344 1 92 268 ARG A N 1
ATOM 2051 C CA . ARG A 1 268 ? -6.508 30.594 26.547 1 92 268 ARG A CA 1
ATOM 2052 C C . ARG A 1 268 ? -5.219 30.906 27.297 1 92 268 ARG A C 1
ATOM 2054 O O . ARG A 1 268 ? -5.207 31.734 28.203 1 92 268 ARG A O 1
ATOM 2061 N N . GLN A 1 269 ? -4.227 30.172 26.969 1 91.75 269 GLN A N 1
ATOM 2062 C CA . GLN A 1 269 ? -2.9 30.422 27.531 1 91.75 269 GLN A CA 1
ATOM 2063 C C . GLN A 1 269 ? -2.205 31.578 26.797 1 91.75 269 GLN A C 1
ATOM 2065 O O . GLN A 1 269 ? -2.625 31.953 25.703 1 91.75 269 GLN A O 1
ATOM 2070 N N . THR A 1 270 ? -1.183 32.094 27.406 1 93.44 270 THR A N 1
ATOM 2071 C CA . THR A 1 270 ? -0.392 33.125 26.75 1 93.44 270 THR A CA 1
ATOM 2072 C C . THR A 1 270 ? 0.367 32.562 25.562 1 93.44 270 THR A C 1
ATOM 2074 O O . THR A 1 270 ? 0.525 31.344 25.438 1 93.44 270 THR A O 1
ATOM 2077 N N . SER A 1 271 ? 0.813 33.438 24.672 1 93.44 271 SER A N 1
ATOM 2078 C CA . SER A 1 271 ? 1.612 33.031 23.531 1 93.44 271 SER A CA 1
ATOM 2079 C C . SER A 1 271 ? 2.879 32.312 23.969 1 93.44 271 SER A C 1
ATOM 2081 O O . SER A 1 271 ? 3.275 31.312 23.375 1 93.44 271 SER A O 1
ATOM 2083 N N . GLU A 1 272 ? 3.451 32.812 25.047 1 94.38 272 GLU A N 1
ATOM 2084 C CA . GLU A 1 272 ? 4.676 32.219 25.578 1 94.38 272 GLU A CA 1
ATOM 2085 C C . GLU A 1 272 ? 4.434 30.781 26.031 1 94.38 272 GLU A C 1
ATOM 2087 O O . GLU A 1 272 ? 5.164 29.875 25.656 1 94.38 272 GLU A O 1
ATOM 2092 N N . HIS A 1 273 ? 3.439 30.656 26.859 1 95.25 273 HIS A N 1
ATOM 2093 C CA . HIS A 1 273 ? 3.107 29.328 27.375 1 95.25 273 HIS A CA 1
ATOM 2094 C C . HIS A 1 273 ? 2.721 28.375 26.25 1 95.25 273 HIS A C 1
ATOM 2096 O O . HIS A 1 273 ? 3.137 27.219 26.234 1 95.25 273 HIS A O 1
ATOM 2102 N N . THR A 1 274 ? 1.923 28.891 25.344 1 97.19 274 THR A N 1
ATOM 2103 C CA . THR A 1 274 ? 1.45 28.094 24.219 1 97.19 274 THR A CA 1
ATOM 2104 C C . THR A 1 274 ? 2.617 27.641 23.344 1 97.19 274 THR A C 1
ATOM 2106 O O . THR A 1 274 ? 2.682 26.484 22.922 1 97.19 274 THR A O 1
ATOM 2109 N N . LEU A 1 275 ? 3.547 28.516 23.062 1 97.81 275 LEU A N 1
ATOM 2110 C CA . LEU A 1 275 ? 4.711 28.188 22.25 1 97.81 275 LEU A CA 1
ATOM 2111 C C . LEU A 1 275 ? 5.586 27.141 22.938 1 97.81 275 LEU A C 1
ATOM 2113 O O . LEU A 1 275 ? 6.09 26.219 22.281 1 97.81 275 LEU A O 1
ATOM 2117 N N . ARG A 1 276 ? 5.734 27.297 24.219 1 96.81 276 ARG A N 1
ATOM 2118 C CA . ARG A 1 276 ? 6.484 26.328 25.016 1 96.81 276 ARG A CA 1
ATOM 2119 C C . ARG A 1 276 ? 5.832 24.953 24.938 1 96.81 276 ARG A C 1
ATOM 2121 O O . ARG A 1 276 ? 6.516 23.938 24.719 1 96.81 276 ARG A O 1
ATOM 2128 N N . LEU A 1 277 ? 4.594 24.984 25.141 1 96.62 277 LEU A N 1
ATOM 2129 C CA . LEU A 1 277 ? 3.822 23.734 25.109 1 96.62 277 LEU A CA 1
ATOM 2130 C C . LEU A 1 277 ? 3.928 23.078 23.734 1 96.62 277 LEU A C 1
ATOM 2132 O O . LEU A 1 277 ? 4.219 21.891 23.641 1 96.62 277 LEU A O 1
ATOM 2136 N N . ALA A 1 278 ? 3.664 23.828 22.656 1 97.5 278 ALA A N 1
ATOM 2137 C CA . ALA A 1 278 ? 3.699 23.312 21.297 1 97.5 278 ALA A CA 1
ATOM 2138 C C . ALA A 1 278 ? 5.074 22.734 20.969 1 97.5 278 ALA A C 1
ATOM 2140 O O . ALA A 1 278 ? 5.176 21.688 20.328 1 97.5 278 ALA A O 1
ATOM 2141 N N . THR A 1 279 ? 6.094 23.406 21.391 1 96.81 279 THR A N 1
ATOM 2142 C CA . THR A 1 279 ? 7.465 22.953 21.156 1 96.81 279 THR A CA 1
ATOM 2143 C C . THR A 1 279 ? 7.742 21.656 21.906 1 96.81 279 THR A C 1
ATOM 2145 O O . THR A 1 279 ? 8.375 20.75 21.375 1 96.81 279 THR A O 1
ATOM 2148 N N . ALA A 1 280 ? 7.238 21.594 23.109 1 95.44 280 ALA A N 1
ATOM 2149 C CA . ALA A 1 280 ? 7.41 20.391 23.906 1 95.44 280 ALA A CA 1
ATOM 2150 C C . ALA A 1 280 ? 6.68 19.203 23.297 1 95.44 280 ALA A C 1
ATOM 2152 O O . ALA A 1 280 ? 7.223 18.094 23.234 1 95.44 280 ALA A O 1
ATOM 2153 N N . VAL A 1 281 ? 5.445 19.438 22.875 1 95.19 281 VAL A N 1
ATOM 2154 C CA . VAL A 1 281 ? 4.648 18.391 22.234 1 95.19 281 VAL A CA 1
ATOM 2155 C C . VAL A 1 281 ? 5.363 17.875 20.984 1 95.19 281 VAL A C 1
ATOM 2157 O O . VAL A 1 281 ? 5.441 16.672 20.766 1 95.19 281 VAL A O 1
ATOM 2160 N N . SER A 1 282 ? 5.898 18.734 20.188 1 94.62 282 SER A N 1
ATOM 2161 C CA . SER A 1 282 ? 6.633 18.391 18.984 1 94.62 282 SER A CA 1
ATOM 2162 C C . SER A 1 282 ? 7.895 17.594 19.312 1 94.62 282 SER A C 1
ATOM 2164 O O . SER A 1 282 ? 8.211 16.609 18.656 1 94.62 282 SER A O 1
ATOM 2166 N N . ALA A 1 283 ? 8.617 18 20.312 1 91.88 283 ALA A N 1
ATOM 2167 C CA . ALA A 1 283 ? 9.844 17.328 20.734 1 91.88 283 ALA A CA 1
ATOM 2168 C C . ALA A 1 283 ? 9.555 15.906 21.203 1 91.88 283 ALA A C 1
ATOM 2170 O O . ALA A 1 283 ? 10.336 14.992 20.922 1 91.88 283 ALA A O 1
ATOM 2171 N N . LEU A 1 284 ? 8.508 15.758 21.875 1 90.31 284 LEU A N 1
ATOM 2172 C CA . LEU A 1 284 ? 8.133 14.43 22.344 1 90.31 284 LEU A CA 1
ATOM 2173 C C . LEU A 1 284 ? 7.793 13.516 21.172 1 90.31 284 LEU A C 1
ATOM 2175 O O . LEU A 1 284 ? 8.086 12.32 21.219 1 90.31 284 LEU A O 1
ATOM 2179 N N . ALA A 1 285 ? 7.098 14.062 20.188 1 87.69 285 ALA A N 1
ATOM 2180 C CA . ALA A 1 285 ? 6.703 13.289 19.016 1 87.69 285 ALA A CA 1
ATOM 2181 C C . ALA A 1 285 ? 7.922 12.711 18.297 1 87.69 285 ALA A C 1
ATOM 2183 O O . ALA A 1 285 ? 7.871 11.594 17.766 1 87.69 285 ALA A O 1
ATOM 2184 N N . VAL A 1 286 ? 9.031 13.398 18.266 1 84.62 286 VAL A N 1
ATOM 2185 C CA . VAL A 1 286 ? 10.234 12.977 17.547 1 84.62 286 VAL A CA 1
ATOM 2186 C C . VAL A 1 286 ? 10.906 11.836 18.312 1 84.62 286 VAL A C 1
ATOM 2188 O O . VAL A 1 286 ? 11.695 11.078 17.734 1 84.62 286 VAL A O 1
ATOM 2191 N N . SER A 1 287 ? 10.578 11.742 19.547 1 80.69 287 SER A N 1
ATOM 2192 C CA . SER A 1 287 ? 11.211 10.742 20.391 1 80.69 287 SER A CA 1
ATOM 2193 C C . SER A 1 287 ? 10.398 9.461 20.438 1 80.69 287 SER A C 1
ATOM 2195 O O . SER A 1 287 ? 10.711 8.547 21.219 1 80.69 287 SER A O 1
ATOM 2197 N N . GLN A 1 288 ? 9.328 9.445 19.656 1 76.69 288 GLN A N 1
ATOM 2198 C CA . GLN A 1 288 ? 8.461 8.273 19.656 1 76.69 288 GLN A CA 1
ATOM 2199 C C . GLN A 1 288 ? 7.992 7.941 18.234 1 76.69 288 GLN A C 1
ATOM 2201 O O . GLN A 1 288 ? 8.133 8.75 17.328 1 76.69 288 GLN A O 1
ATOM 2206 N N . THR A 1 289 ? 7.34 6.734 18.125 1 67.88 289 THR A N 1
ATOM 2207 C CA . THR A 1 289 ? 6.953 6.27 16.797 1 67.88 289 THR A CA 1
ATOM 2208 C C . THR A 1 289 ? 5.531 6.711 16.453 1 67.88 289 THR A C 1
ATOM 2210 O O . THR A 1 289 ? 5.207 6.941 15.297 1 67.88 289 THR A O 1
ATOM 2213 N N . ASN A 1 290 ? 4.699 6.809 17.453 1 68.25 290 ASN A N 1
ATOM 2214 C CA . ASN A 1 290 ? 3.297 7.121 17.188 1 68.25 290 ASN A CA 1
ATOM 2215 C C . ASN A 1 290 ? 2.986 8.586 17.484 1 68.25 290 ASN A C 1
ATOM 2217 O O . ASN A 1 290 ? 3.631 9.203 18.328 1 68.25 290 ASN A O 1
ATOM 2221 N N . VAL A 1 291 ? 2.027 9.047 16.75 1 74.06 291 VAL A N 1
ATOM 2222 C CA . VAL A 1 291 ? 1.573 10.414 16.984 1 74.06 291 VAL A CA 1
ATOM 2223 C C . VAL A 1 291 ? 0.667 10.461 18.203 1 74.06 291 VAL A C 1
ATOM 2225 O O . VAL A 1 291 ? -0.147 9.555 18.422 1 74.06 291 VAL A O 1
ATOM 2228 N N . GLY A 1 292 ? 0.919 11.469 19.094 1 80.06 292 GLY A N 1
ATOM 2229 C CA . GLY A 1 292 ? 0.092 11.648 20.281 1 80.06 292 GLY A CA 1
ATOM 2230 C C . GLY A 1 292 ? 0.9 11.828 21.547 1 80.06 292 GLY A C 1
ATOM 2231 O O . GLY A 1 292 ? 2.119 11.641 21.547 1 80.06 292 GLY A O 1
ATOM 2232 N N . VAL A 1 293 ? 0.208 12.359 22.578 1 83.75 293 VAL A N 1
ATOM 2233 C CA . VAL A 1 293 ? 0.786 12.562 23.891 1 83.75 293 VAL A CA 1
ATOM 2234 C C . VAL A 1 293 ? 0.229 11.523 24.859 1 83.75 293 VAL A C 1
ATOM 2236 O O . VAL A 1 293 ? -0.924 11.617 25.297 1 83.75 293 VAL A O 1
ATOM 2239 N N . THR A 1 294 ? 1.038 10.602 25.188 1 80.69 294 THR A N 1
ATOM 2240 C CA . THR A 1 294 ? 0.541 9.508 26.016 1 80.69 294 THR A CA 1
ATOM 2241 C C . THR A 1 294 ? 0.949 9.711 27.469 1 80.69 294 THR A C 1
ATOM 2243 O O . THR A 1 294 ? 0.328 9.148 28.375 1 80.69 294 THR A O 1
ATOM 2246 N N . ASP A 1 295 ? 1.921 10.531 27.672 1 87.94 295 ASP A N 1
ATOM 2247 C CA . ASP A 1 295 ? 2.449 10.734 29.016 1 87.94 295 ASP A CA 1
ATOM 2248 C C . ASP A 1 295 ? 2.471 12.219 29.391 1 87.94 295 ASP A C 1
ATOM 2250 O O . ASP A 1 295 ? 3.393 12.945 29 1 87.94 295 ASP A O 1
ATOM 2254 N N . ARG A 1 296 ? 1.584 12.648 30.297 1 90.81 296 ARG A N 1
ATOM 2255 C CA . ARG A 1 296 ? 1.447 14.055 30.672 1 90.81 296 ARG A CA 1
ATOM 2256 C C . ARG A 1 296 ? 2.625 14.508 31.531 1 90.81 296 ARG A C 1
ATOM 2258 O O . ARG A 1 296 ? 3.025 15.672 31.469 1 90.81 296 ARG A O 1
ATOM 2265 N N . GLU A 1 297 ? 3.137 13.555 32.25 1 92.19 297 GLU A N 1
ATOM 2266 C CA . GLU A 1 297 ? 4.297 13.898 33.062 1 92.19 297 GLU A CA 1
ATOM 2267 C C . GLU A 1 297 ? 5.52 14.18 32.219 1 92.19 297 GLU A C 1
ATOM 2269 O O . GLU A 1 297 ? 6.277 15.117 32.469 1 92.19 297 GLU A O 1
ATOM 2274 N N . LYS A 1 298 ? 5.66 13.367 31.219 1 90.81 298 LYS A N 1
ATOM 2275 C CA . LYS A 1 298 ? 6.766 13.586 30.297 1 90.81 298 LYS A CA 1
ATOM 2276 C C . LYS A 1 298 ? 6.605 14.914 29.547 1 90.81 298 LYS A C 1
ATOM 2278 O O . LYS A 1 298 ? 7.598 15.594 29.266 1 90.81 298 LYS A O 1
ATOM 2283 N N . LEU A 1 299 ? 5.379 15.234 29.297 1 93.62 299 LEU A N 1
ATOM 2284 C CA . LEU A 1 299 ? 5.113 16.516 28.641 1 93.62 299 LEU A CA 1
ATOM 2285 C C . LEU A 1 299 ? 5.473 17.672 29.562 1 93.62 299 LEU A C 1
ATOM 2287 O O . LEU A 1 299 ? 6.117 18.641 29.141 1 93.62 299 LEU A O 1
ATOM 2291 N N . ALA A 1 300 ? 5.098 17.594 30.781 1 94.31 300 ALA A N 1
ATOM 2292 C CA . ALA A 1 300 ? 5.414 18.641 31.75 1 94.31 300 ALA A CA 1
ATOM 2293 C C . ALA A 1 300 ? 6.922 18.797 31.906 1 94.31 300 ALA A C 1
ATOM 2295 O O . ALA A 1 300 ? 7.426 19.922 32 1 94.31 300 ALA A O 1
ATOM 2296 N N . GLN A 1 301 ? 7.609 17.656 31.953 1 94.44 301 GLN A N 1
ATOM 2297 C CA . GLN A 1 301 ? 9.062 17.688 32.062 1 94.44 301 GLN A CA 1
ATOM 2298 C C . GLN A 1 301 ? 9.695 18.344 30.828 1 94.44 301 GLN A C 1
ATOM 2300 O O . GLN A 1 301 ? 10.609 19.156 30.969 1 94.44 301 GLN A O 1
ATOM 2305 N N . MET A 1 302 ? 9.195 17.969 29.734 1 94 302 MET A N 1
ATOM 2306 C CA . MET A 1 302 ? 9.711 18.547 28.5 1 94 302 MET A CA 1
ATOM 2307 C C . MET A 1 302 ? 9.453 20.047 28.453 1 94 302 MET A C 1
ATOM 2309 O O . MET A 1 302 ? 10.32 20.812 28.031 1 94 302 MET A O 1
ATOM 2313 N N . MET A 1 303 ? 8.32 20.469 28.859 1 95.06 303 MET A N 1
ATOM 2314 C CA . MET A 1 303 ? 7.98 21.875 28.875 1 95.06 303 MET A CA 1
ATOM 2315 C C . MET A 1 303 ? 8.961 22.672 29.75 1 95.06 303 MET A C 1
ATOM 2317 O O . MET A 1 303 ? 9.367 23.766 29.375 1 95.06 303 MET A O 1
ATOM 2321 N N . ASN A 1 304 ? 9.344 22.016 30.797 1 95.38 304 ASN A N 1
ATOM 2322 C CA . ASN A 1 304 ? 10.273 22.672 31.703 1 95.38 304 ASN A CA 1
ATOM 2323 C C . ASN A 1 304 ? 11.648 22.844 31.078 1 95.38 304 ASN A C 1
ATOM 2325 O O . ASN A 1 304 ? 12.406 23.734 31.469 1 95.38 304 ASN A O 1
ATOM 2329 N N . GLU A 1 305 ? 11.953 22.031 30.141 1 96 305 GLU A N 1
ATOM 2330 C CA . GLU A 1 305 ? 13.281 22.047 29.516 1 96 305 GLU A CA 1
ATOM 2331 C C . GLU A 1 305 ? 13.312 22.953 28.297 1 96 305 GLU A C 1
ATOM 2333 O O . GLU A 1 305 ? 14.383 23.25 27.766 1 96 305 GLU A O 1
ATOM 2338 N N . VAL A 1 306 ? 12.164 23.391 27.859 1 96.88 306 VAL A N 1
ATOM 2339 C CA . VAL A 1 306 ? 12.102 24.266 26.703 1 96.88 306 VAL A CA 1
ATOM 2340 C C . VAL A 1 306 ? 12.492 25.688 27.109 1 96.88 306 VAL A C 1
ATOM 2342 O O . VAL A 1 306 ? 11.906 26.25 28.047 1 96.88 306 VAL A O 1
ATOM 2345 N N . GLU A 1 307 ? 13.477 26.219 26.422 1 97.06 307 GLU A N 1
ATOM 2346 C CA . GLU A 1 307 ? 13.906 27.594 26.672 1 97.06 307 GLU A CA 1
ATOM 2347 C C . GLU A 1 307 ? 13.102 28.594 25.828 1 97.06 307 GLU A C 1
ATOM 2349 O O . GLU A 1 307 ? 12.977 28.406 24.609 1 97.06 307 GLU A O 1
ATOM 2354 N N . LEU A 1 308 ? 12.57 29.594 26.438 1 96.31 308 LEU A N 1
ATOM 2355 C CA . LEU A 1 308 ? 11.852 30.656 25.734 1 96.31 308 LEU A CA 1
ATOM 2356 C C . LEU A 1 308 ? 12.664 31.938 25.703 1 96.31 308 LEU A C 1
ATOM 2358 O O . LEU A 1 308 ? 13.07 32.469 26.75 1 96.31 308 LEU A O 1
ATOM 2362 N N . ILE A 1 309 ? 12.867 32.5 24.531 1 94.88 309 ILE A N 1
ATOM 2363 C CA . ILE A 1 309 ? 13.695 33.688 24.328 1 94.88 309 ILE A CA 1
ATOM 2364 C C . ILE A 1 309 ? 12.883 34.781 23.609 1 94.88 309 ILE A C 1
ATOM 2366 O O . ILE A 1 309 ? 12.484 34.594 22.453 1 94.88 309 ILE A O 1
ATOM 2370 N N . PRO A 1 310 ? 12.695 35.906 24.25 1 94 310 PRO A N 1
ATOM 2371 C CA . PRO A 1 310 ? 12.078 37.031 23.516 1 94 310 PRO A CA 1
ATOM 2372 C C . PRO A 1 310 ? 12.984 37.594 22.422 1 94 310 PRO A C 1
ATOM 2374 O O . PRO A 1 310 ? 14.203 37.656 22.609 1 94 310 PRO A O 1
ATOM 2377 N N . LEU A 1 311 ? 12.328 37.812 21.297 1 91.69 311 LEU A N 1
ATOM 2378 C CA . LEU A 1 311 ? 13.102 38.375 20.188 1 91.69 311 LEU A CA 1
ATOM 2379 C C . LEU A 1 311 ? 12.727 39.812 19.953 1 91.69 311 LEU A C 1
ATOM 2381 O O . LEU A 1 311 ? 11.586 40.219 20.203 1 91.69 311 LEU A O 1
ATOM 2385 N N . LYS A 1 312 ? 13.758 40.656 19.516 1 82.38 312 LYS A N 1
ATOM 2386 C CA . LYS A 1 312 ? 13.523 42.031 19.188 1 82.38 312 LYS A CA 1
ATOM 2387 C C . LYS A 1 312 ? 12.891 42.188 17.797 1 82.38 312 LYS A C 1
ATOM 2389 O O . LYS A 1 312 ? 13.32 41.531 16.844 1 82.38 312 LYS A O 1
ATOM 2394 N N . ILE A 1 313 ? 11.664 42.812 17.75 1 75.56 313 ILE A N 1
ATOM 2395 C CA . ILE A 1 313 ? 10.953 43 16.484 1 75.56 313 ILE A CA 1
ATOM 2396 C C . ILE A 1 313 ? 11.148 44.469 16.031 1 75.56 313 ILE A C 1
ATOM 2398 O O . ILE A 1 313 ? 11.281 45.375 16.844 1 75.56 313 ILE A O 1
ATOM 2402 N N . MET B 1 1 ? -19.875 -34.719 -16.375 1 41.97 1 MET B N 1
ATOM 2403 C CA . MET B 1 1 ? -19.625 -34.438 -14.969 1 41.97 1 MET B CA 1
ATOM 2404 C C . MET B 1 1 ? -18.812 -33.156 -14.805 1 41.97 1 MET B C 1
ATOM 2406 O O . MET B 1 1 ? -17.891 -32.906 -15.586 1 41.97 1 MET B O 1
ATOM 2410 N N . LYS B 1 2 ? -19.281 -32.062 -14.305 1 59.69 2 LYS B N 1
ATOM 2411 C CA . LYS B 1 2 ? -18.672 -30.734 -14.344 1 59.69 2 LYS B CA 1
ATOM 2412 C C . LYS B 1 2 ? -17.328 -30.75 -13.609 1 59.69 2 LYS B C 1
ATOM 2414 O O . LYS B 1 2 ? -17.25 -31.172 -12.453 1 59.69 2 LYS B O 1
ATOM 2419 N N . HIS B 1 3 ? -16.266 -30.734 -14.312 1 77.88 3 HIS B N 1
ATOM 2420 C CA . HIS B 1 3 ? -14.922 -30.75 -13.75 1 77.88 3 HIS B CA 1
ATOM 2421 C C . HIS B 1 3 ? -14.727 -29.609 -12.75 1 77.88 3 HIS B C 1
ATOM 2423 O O . HIS B 1 3 ? -15.18 -28.484 -12.984 1 77.88 3 HIS B O 1
ATOM 2429 N N . LYS B 1 4 ? -14.438 -30.062 -11.539 1 91.88 4 LYS B N 1
ATOM 2430 C CA . LYS B 1 4 ? -14.188 -29.094 -10.469 1 91.88 4 LYS B CA 1
ATOM 2431 C C . LYS B 1 4 ? -12.688 -28.875 -10.273 1 91.88 4 LYS B C 1
ATOM 2433 O O . LYS B 1 4 ? -11.914 -29.828 -10.25 1 91.88 4 LYS B O 1
ATOM 2438 N N . VAL B 1 5 ? -12.297 -27.656 -10.289 1 97.31 5 VAL B N 1
ATOM 2439 C CA . VAL B 1 5 ? -10.891 -27.297 -10.094 1 97.31 5 VAL B CA 1
ATOM 2440 C C . VAL B 1 5 ? -10.758 -26.344 -8.914 1 97.31 5 VAL B C 1
ATOM 2442 O O . VAL B 1 5 ? -11.594 -25.453 -8.734 1 97.31 5 VAL B O 1
ATOM 2445 N N . ALA B 1 6 ? -9.75 -26.562 -8.086 1 98.44 6 ALA B N 1
ATOM 2446 C CA . ALA B 1 6 ? -9.406 -25.641 -7.02 1 98.44 6 ALA B CA 1
ATOM 2447 C C . ALA B 1 6 ? -7.984 -25.109 -7.191 1 98.44 6 ALA B C 1
ATOM 2449 O O . ALA B 1 6 ? -7.102 -25.828 -7.66 1 98.44 6 ALA B O 1
ATOM 2450 N N . THR B 1 7 ? -7.793 -23.906 -6.926 1 98.62 7 THR B N 1
ATOM 2451 C CA . THR B 1 7 ? -6.461 -23.312 -6.871 1 98.62 7 THR B CA 1
ATOM 2452 C C . THR B 1 7 ? -6.168 -22.781 -5.473 1 98.62 7 THR B C 1
ATOM 2454 O O . THR B 1 7 ? -7.012 -22.125 -4.863 1 98.62 7 THR B O 1
ATOM 2457 N N . ILE B 1 8 ? -5.035 -23.141 -4.949 1 98.69 8 ILE B N 1
ATOM 2458 C CA . ILE B 1 8 ? -4.672 -22.781 -3.586 1 98.69 8 ILE B CA 1
ATOM 2459 C C . ILE B 1 8 ? -3.469 -21.844 -3.605 1 98.69 8 ILE B C 1
ATOM 2461 O O . ILE B 1 8 ? -2.439 -22.156 -4.207 1 98.69 8 ILE B O 1
ATOM 2465 N N . THR B 1 9 ? -3.598 -20.688 -3.055 1 98.38 9 THR B N 1
ATOM 2466 C CA . THR B 1 9 ? -2.562 -19.672 -2.883 1 98.38 9 THR B CA 1
ATOM 2467 C C . THR B 1 9 ? -2.295 -19.422 -1.402 1 98.38 9 THR B C 1
ATOM 2469 O O . THR B 1 9 ? -3.064 -18.719 -0.738 1 98.38 9 THR B O 1
ATOM 2472 N N . LEU B 1 10 ? -1.158 -19.844 -0.926 1 98.38 10 LEU B N 1
ATOM 2473 C CA . LEU B 1 10 ? -0.907 -19.781 0.51 1 98.38 10 LEU B CA 1
ATOM 2474 C C . LEU B 1 10 ? -0.451 -18.375 0.913 1 98.38 10 LEU B C 1
ATOM 2476 O O . LEU B 1 10 ? -0.625 -17.969 2.064 1 98.38 10 LEU B O 1
ATOM 2480 N N . ASN B 1 11 ? 0.152 -17.688 -0.016 1 97.62 11 ASN B N 1
ATOM 2481 C CA . ASN B 1 11 ? 0.774 -16.406 0.303 1 97.62 11 ASN B CA 1
ATOM 2482 C C . ASN B 1 11 ? 0.35 -15.312 -0.677 1 97.62 11 ASN B C 1
ATOM 2484 O O . ASN B 1 11 ? 1.193 -14.695 -1.331 1 97.62 11 ASN B O 1
ATOM 2488 N N . PRO B 1 12 ? -0.986 -15.008 -0.739 1 98 12 PRO B N 1
ATOM 2489 C CA . PRO B 1 12 ? -1.468 -13.969 -1.649 1 98 12 PRO B CA 1
ATOM 2490 C C . PRO B 1 12 ? -0.968 -12.578 -1.271 1 98 12 PRO B C 1
ATOM 2492 O O . PRO B 1 12 ? -0.376 -12.398 -0.203 1 98 12 PRO B O 1
ATOM 2495 N N . ALA B 1 13 ? -1.136 -11.648 -2.182 1 97.62 13 ALA B N 1
ATOM 2496 C CA . ALA B 1 13 ? -0.708 -10.273 -1.947 1 97.62 13 ALA B CA 1
ATOM 2497 C C . ALA B 1 13 ? -1.6 -9.289 -2.697 1 97.62 13 ALA B C 1
ATOM 2499 O O . ALA B 1 13 ? -2.271 -9.656 -3.662 1 97.62 13 ALA B O 1
ATOM 2500 N N . TYR B 1 14 ? -1.694 -8.062 -2.182 1 97.12 14 TYR B N 1
ATOM 2501 C CA . TYR B 1 14 ? -2.08 -6.953 -3.041 1 97.12 14 TYR B CA 1
ATOM 2502 C C . TYR B 1 14 ? -0.88 -6.422 -3.816 1 97.12 14 TYR B C 1
ATOM 2504 O O . TYR B 1 14 ? 0.219 -6.305 -3.27 1 97.12 14 TYR B O 1
ATOM 2512 N N . ASP B 1 15 ? -1.088 -6.156 -5.059 1 95 15 ASP B N 1
ATOM 2513 C CA . ASP B 1 15 ? -0.063 -5.508 -5.871 1 95 15 ASP B CA 1
ATOM 2514 C C . ASP B 1 15 ? -0.399 -4.035 -6.105 1 95 15 ASP B C 1
ATOM 2516 O O . ASP B 1 15 ? -1.38 -3.719 -6.785 1 95 15 ASP B O 1
ATOM 2520 N N . LEU B 1 16 ? 0.357 -3.166 -5.488 1 96.88 16 LEU B N 1
ATOM 2521 C CA . LEU B 1 16 ? 0.307 -1.739 -5.785 1 96.88 16 LEU B CA 1
ATOM 2522 C C . LEU B 1 16 ? 1.273 -1.385 -6.91 1 96.88 16 LEU B C 1
ATOM 2524 O O . LEU B 1 16 ? 2.492 -1.463 -6.738 1 96.88 16 LEU B O 1
ATOM 2528 N N . VAL B 1 17 ? 0.703 -1.004 -8.07 1 95.06 17 VAL B N 1
ATOM 2529 C CA . VAL B 1 17 ? 1.497 -0.792 -9.273 1 95.06 17 VAL B CA 1
ATOM 2530 C C . VAL B 1 17 ? 1.553 0.698 -9.602 1 95.06 17 VAL B C 1
ATOM 2532 O O . VAL B 1 17 ? 0.53 1.388 -9.562 1 95.06 17 VAL B O 1
ATOM 2535 N N . GLY B 1 18 ? 2.771 1.184 -9.898 1 96.12 18 GLY B N 1
ATOM 2536 C CA . GLY B 1 18 ? 2.908 2.6 -10.203 1 96.12 18 GLY B CA 1
ATOM 2537 C C . GLY B 1 18 ? 3.947 2.885 -11.266 1 96.12 18 GLY B C 1
ATOM 2538 O O . GLY B 1 18 ? 4.84 2.068 -11.508 1 96.12 18 GLY B O 1
ATOM 2539 N N . LEU B 1 19 ? 3.789 3.975 -11.969 1 96.94 19 LEU B N 1
ATOM 2540 C CA . LEU B 1 19 ? 4.754 4.547 -12.906 1 96.94 19 LEU B CA 1
ATOM 2541 C C . LEU B 1 19 ? 5.492 5.723 -12.273 1 96.94 19 LEU B C 1
ATOM 2543 O O . LEU B 1 19 ? 4.863 6.621 -11.711 1 96.94 19 LEU B O 1
ATOM 2547 N N . THR B 1 20 ? 6.781 5.664 -12.305 1 96.88 20 THR B N 1
ATOM 2548 C CA . THR B 1 20 ? 7.562 6.707 -11.648 1 96.88 20 THR B CA 1
ATOM 2549 C C . THR B 1 20 ? 8.648 7.238 -12.578 1 96.88 20 THR B C 1
ATOM 2551 O O . THR B 1 20 ? 9.039 6.57 -13.531 1 96.88 20 THR B O 1
ATOM 2554 N N . GLN B 1 21 ? 9.094 8.508 -12.336 1 97.12 21 GLN B N 1
ATOM 2555 C CA . GLN B 1 21 ? 10.367 8.961 -12.875 1 97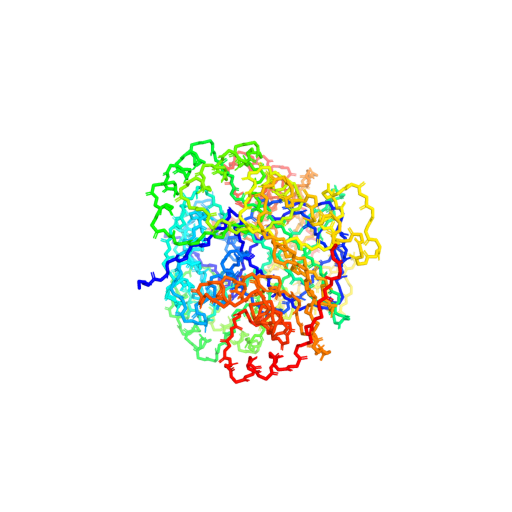.12 21 GLN B CA 1
ATOM 2556 C C . GLN B 1 21 ? 11.531 8.164 -12.289 1 97.12 21 GLN B C 1
ATOM 2558 O O . GLN B 1 21 ? 11.344 7.348 -11.391 1 97.12 21 GLN B O 1
ATOM 2563 N N . PRO B 1 22 ? 12.727 8.383 -12.883 1 96.94 22 PRO B N 1
ATOM 2564 C CA . PRO B 1 22 ? 13.844 7.668 -12.258 1 96.94 22 PRO B CA 1
ATOM 2565 C C . PRO B 1 22 ? 13.859 7.812 -10.742 1 96.94 22 PRO B C 1
ATOM 2567 O O . PRO B 1 22 ? 13.781 8.93 -10.219 1 96.94 22 PRO B O 1
ATOM 2570 N N . ILE B 1 23 ? 13.93 6.742 -10.094 1 97.75 23 ILE B N 1
ATOM 2571 C CA . ILE B 1 23 ? 13.812 6.695 -8.641 1 97.75 23 ILE B CA 1
ATOM 2572 C C . ILE B 1 23 ? 14.984 7.426 -7.996 1 97.75 23 ILE B C 1
ATOM 2574 O O . ILE B 1 23 ? 16.141 7.195 -8.359 1 97.75 23 ILE B O 1
ATOM 2578 N N . GLU B 1 24 ? 14.719 8.312 -7.129 1 97.56 24 GLU B N 1
ATOM 2579 C CA . GLU B 1 24 ? 15.727 9.008 -6.328 1 97.56 24 GLU B CA 1
ATOM 2580 C C . GLU B 1 24 ? 15.719 8.516 -4.887 1 97.56 24 GLU B C 1
ATOM 2582 O O . GLU B 1 24 ? 14.852 8.898 -4.098 1 97.56 24 GLU B O 1
ATOM 2587 N N . LEU B 1 25 ? 16.75 7.762 -4.543 1 96.69 25 LEU B N 1
ATOM 2588 C CA . LEU B 1 25 ? 16.844 7.207 -3.197 1 96.69 25 LEU B CA 1
ATOM 2589 C C . LEU B 1 25 ? 17.078 8.305 -2.168 1 96.69 25 LEU B C 1
ATOM 2591 O O . LEU B 1 25 ? 17.828 9.25 -2.428 1 96.69 25 LEU B O 1
ATOM 2595 N N . GLY B 1 26 ? 16.484 8.258 -1.037 1 93.69 26 GLY B N 1
ATOM 2596 C CA . GLY B 1 26 ? 16.641 9.234 0.028 1 93.69 26 GLY B CA 1
ATOM 2597 C C . GLY B 1 26 ? 15.75 10.453 -0.144 1 93.69 26 GLY B C 1
ATOM 2598 O O . GLY B 1 26 ? 15.812 11.391 0.652 1 93.69 26 GLY B O 1
ATOM 2599 N N . GLU B 1 27 ? 14.883 10.375 -1.136 1 94.38 27 GLU B N 1
ATOM 2600 C CA . GLU B 1 27 ? 14.031 11.516 -1.465 1 94.38 27 GLU B CA 1
ATOM 2601 C C . GLU B 1 27 ? 12.562 11.094 -1.56 1 94.38 27 GLU B C 1
ATOM 2603 O O . GLU B 1 27 ? 12.25 9.898 -1.468 1 94.38 27 GLU B O 1
ATOM 2608 N N . VAL B 1 28 ? 11.75 12.109 -1.695 1 93.5 28 VAL B N 1
ATOM 2609 C CA . VAL B 1 28 ? 10.336 11.867 -1.967 1 93.5 28 VAL B CA 1
ATOM 2610 C C . VAL B 1 28 ? 10.117 11.695 -3.469 1 93.5 28 VAL B C 1
ATOM 2612 O O . VAL B 1 28 ? 10.445 12.594 -4.254 1 93.5 28 VAL B O 1
ATOM 2615 N N . ASN B 1 29 ? 9.609 10.508 -3.898 1 97.44 29 ASN B N 1
ATOM 2616 C CA . ASN B 1 29 ? 9.281 10.211 -5.289 1 97.44 29 ASN B CA 1
ATOM 2617 C C . ASN B 1 29 ? 7.777 10.25 -5.527 1 97.44 29 ASN B C 1
ATOM 2619 O O . ASN B 1 29 ? 7.016 9.609 -4.801 1 97.44 29 ASN B O 1
ATOM 2623 N N . ARG B 1 30 ? 7.395 10.977 -6.496 1 96.06 30 ARG B N 1
ATOM 2624 C CA . ARG B 1 30 ? 5.988 10.977 -6.883 1 96.06 30 ARG B CA 1
ATOM 2625 C C . ARG B 1 30 ? 5.688 9.859 -7.879 1 96.06 30 ARG B C 1
ATOM 2627 O O . ARG B 1 30 ? 6.438 9.664 -8.836 1 96.06 30 ARG B O 1
ATOM 2634 N N . VAL B 1 31 ? 4.625 9.141 -7.582 1 97.94 31 VAL B N 1
ATOM 2635 C CA . VAL B 1 31 ? 4.312 7.953 -8.367 1 97.94 31 VAL B CA 1
ATOM 2636 C C . VAL B 1 31 ? 2.887 8.047 -8.906 1 97.94 31 VAL B C 1
ATOM 2638 O O . VAL B 1 31 ? 1.952 8.352 -8.156 1 97.94 31 VAL B O 1
ATOM 2641 N N . LYS B 1 32 ? 2.721 7.844 -10.195 1 97.06 32 LYS B N 1
ATOM 2642 C CA . LYS B 1 32 ? 1.381 7.703 -10.766 1 97.06 32 LYS B CA 1
ATOM 2643 C C . LYS B 1 32 ? 0.834 6.297 -10.539 1 97.06 32 LYS B C 1
ATOM 2645 O O . LYS B 1 32 ? 1.415 5.316 -11.008 1 97.06 32 LYS B O 1
ATOM 2650 N N . THR B 1 33 ? -0.312 6.238 -9.875 1 96.56 33 THR B N 1
ATOM 2651 C CA . THR B 1 33 ? -0.906 4.934 -9.594 1 96.56 33 THR B CA 1
ATOM 2652 C C . THR B 1 33 ? -1.453 4.309 -10.875 1 96.56 33 THR B C 1
ATOM 2654 O O . THR B 1 33 ? -2.242 4.93 -11.594 1 96.56 33 THR B O 1
ATOM 2657 N N . ALA B 1 34 ? -1.037 3.094 -11.156 1 93.31 34 ALA B N 1
ATOM 2658 C CA . ALA B 1 34 ? -1.529 2.361 -12.32 1 93.31 34 ALA B CA 1
ATOM 2659 C C . ALA B 1 34 ? -2.566 1.32 -11.914 1 93.31 34 ALA B C 1
ATOM 2661 O O . ALA B 1 34 ? -3.379 0.891 -12.734 1 93.31 34 ALA B O 1
ATOM 2662 N N . GLY B 1 35 ? -2.471 0.914 -10.617 1 91.69 35 GLY B N 1
ATOM 2663 C CA . GLY B 1 35 ? -3.463 -0.045 -10.156 1 91.69 35 GLY B CA 1
ATOM 2664 C C . GLY B 1 35 ? -3.193 -0.564 -8.758 1 91.69 35 GLY B C 1
ATOM 2665 O O . GLY B 1 35 ? -2.086 -0.417 -8.242 1 91.69 35 GLY B O 1
ATOM 2666 N N . PHE B 1 36 ? -4.18 -1.14 -8.109 1 93.88 36 PHE B N 1
ATOM 2667 C CA . PHE B 1 36 ? -4.16 -1.885 -6.855 1 93.88 36 PHE B CA 1
ATOM 2668 C C . PHE B 1 36 ? -4.996 -3.154 -6.969 1 93.88 36 PHE B C 1
ATOM 2670 O O . PHE B 1 36 ? -6.227 -3.096 -6.949 1 93.88 36 PHE B O 1
ATOM 2677 N N . HIS B 1 37 ? -4.293 -4.34 -6.988 1 91.69 37 HIS B N 1
ATOM 2678 C CA . HIS B 1 37 ? -4.98 -5.559 -7.398 1 91.69 37 HIS B CA 1
ATOM 2679 C C . HIS B 1 37 ? -4.77 -6.68 -6.387 1 91.69 37 HIS B C 1
ATOM 2681 O O . HIS B 1 37 ? -3.666 -6.844 -5.859 1 91.69 37 HIS B O 1
ATOM 2687 N N . ALA B 1 38 ? -5.918 -7.352 -6.121 1 93.25 38 ALA B N 1
ATOM 2688 C CA . ALA B 1 38 ? -5.762 -8.633 -5.445 1 93.25 38 ALA B CA 1
ATOM 2689 C C . ALA B 1 38 ? -5.008 -9.633 -6.324 1 93.25 38 ALA B C 1
ATOM 2691 O O . ALA B 1 38 ? -5.391 -9.859 -7.477 1 93.25 38 ALA B O 1
ATOM 2692 N N . ALA B 1 39 ? -3.928 -10.125 -5.797 1 92.81 39 ALA B N 1
ATOM 2693 C CA . ALA B 1 39 ? -3.059 -10.961 -6.621 1 92.81 39 ALA B CA 1
ATOM 2694 C C . ALA B 1 39 ? -2.67 -12.234 -5.887 1 92.81 39 ALA B C 1
ATOM 2696 O O . ALA B 1 39 ? -3.006 -12.414 -4.715 1 92.81 39 ALA B O 1
ATOM 2697 N N . GLY B 1 40 ? -1.912 -13.031 -6.59 1 94.75 40 GLY B N 1
ATOM 2698 C CA . GLY B 1 40 ? -1.513 -14.375 -6.207 1 94.75 40 GLY B CA 1
ATOM 2699 C C . GLY B 1 40 ? -1.526 -15.352 -7.363 1 94.75 40 GLY B C 1
ATOM 2700 O O . GLY B 1 40 ? -2.463 -15.359 -8.164 1 94.75 40 GLY B O 1
ATOM 2701 N N . LYS B 1 41 ? -0.539 -16.125 -7.309 1 95.44 41 LYS B N 1
ATOM 2702 C CA . LYS B 1 41 ? -0.384 -16.984 -8.477 1 95.44 41 LYS B CA 1
ATOM 2703 C C . LYS B 1 41 ? -1.609 -17.875 -8.672 1 95.44 41 LYS B C 1
ATOM 2705 O O . LYS B 1 41 ? -2.133 -17.984 -9.781 1 95.44 41 LYS B O 1
ATOM 2710 N N . GLY B 1 42 ? -2.074 -18.484 -7.633 1 97.06 42 GLY B N 1
ATOM 2711 C CA . GLY B 1 42 ? -3.26 -19.328 -7.742 1 97.06 42 GLY B CA 1
ATOM 2712 C C . GLY B 1 42 ? -4.504 -18.547 -8.125 1 97.06 42 GLY B C 1
ATOM 2713 O O . GLY B 1 42 ? -5.383 -19.062 -8.812 1 97.06 42 GLY B O 1
ATOM 2714 N N . ILE B 1 43 ? -4.605 -17.391 -7.641 1 96.75 43 ILE B N 1
ATOM 2715 C CA . ILE B 1 43 ? -5.723 -16.516 -7.984 1 96.75 43 ILE B CA 1
ATOM 2716 C C . ILE B 1 43 ? -5.656 -16.156 -9.461 1 96.75 43 ILE B C 1
ATOM 2718 O O . ILE B 1 43 ? -6.68 -16.172 -10.156 1 96.75 43 ILE B O 1
ATOM 2722 N N . ASN B 1 44 ? -4.484 -15.859 -9.93 1 94.81 44 ASN B N 1
ATOM 2723 C CA . ASN B 1 44 ? -4.316 -15.578 -11.352 1 94.81 44 ASN B CA 1
ATOM 2724 C C . ASN B 1 44 ? -4.711 -16.766 -12.211 1 94.81 44 ASN B C 1
ATOM 2726 O O . ASN B 1 44 ? -5.375 -16.609 -13.234 1 94.81 44 ASN B O 1
ATOM 2730 N N . VAL B 1 45 ? -4.289 -17.906 -11.797 1 97 45 VAL B N 1
ATOM 2731 C CA . VAL B 1 45 ? -4.668 -19.125 -12.5 1 97 45 VAL B CA 1
ATOM 2732 C C . VAL B 1 45 ? -6.191 -19.25 -12.547 1 97 45 VAL B C 1
ATOM 2734 O O . VAL B 1 45 ? -6.766 -19.547 -13.594 1 97 45 VAL B O 1
ATOM 2737 N N . ALA B 1 46 ? -6.824 -19 -11.438 1 96.81 46 ALA B N 1
ATOM 2738 C CA . ALA B 1 46 ? -8.281 -19.078 -11.352 1 96.81 46 ALA B CA 1
ATOM 2739 C C . ALA B 1 46 ? -8.945 -18.109 -12.312 1 96.81 46 ALA B C 1
ATOM 2741 O O . ALA B 1 46 ? -9.93 -18.453 -12.977 1 96.81 46 ALA B O 1
ATOM 2742 N N . LYS B 1 47 ? -8.406 -16.953 -12.375 1 94.5 47 LYS B N 1
ATOM 2743 C CA . LYS B 1 47 ? -8.961 -15.945 -13.273 1 94.5 47 LYS B CA 1
ATOM 2744 C C . LYS B 1 47 ? -8.867 -16.406 -14.727 1 94.5 47 LYS B C 1
ATOM 2746 O O . LYS B 1 47 ? -9.805 -16.203 -15.508 1 94.5 47 LYS B O 1
ATOM 2751 N N . VAL B 1 48 ? -7.734 -16.953 -15.102 1 94.81 48 VAL B N 1
ATOM 2752 C CA . VAL B 1 48 ? -7.559 -17.484 -16.453 1 94.81 48 VAL B CA 1
ATOM 2753 C C . VAL B 1 48 ? -8.594 -18.562 -16.719 1 94.81 48 VAL B C 1
ATOM 2755 O O . VAL B 1 48 ? -9.266 -18.562 -17.75 1 94.81 48 VAL B O 1
ATOM 2758 N N . LEU B 1 49 ? -8.758 -19.469 -15.797 1 95.88 49 LEU B N 1
ATOM 2759 C CA . LEU B 1 49 ? -9.695 -20.578 -15.953 1 95.88 49 LEU B CA 1
ATOM 2760 C C . LEU B 1 49 ? -11.125 -20.062 -16.078 1 95.88 49 LEU B C 1
ATOM 2762 O O . LEU B 1 49 ? -11.891 -20.531 -16.922 1 95.88 49 LEU B O 1
ATOM 2766 N N . LYS B 1 50 ? -11.445 -19.094 -15.242 1 94.94 50 LYS B N 1
ATOM 2767 C CA . LYS B 1 50 ? -12.773 -18.5 -15.312 1 94.94 50 LYS B CA 1
ATOM 2768 C C . LYS B 1 50 ? -13.023 -17.875 -16.688 1 94.94 50 LYS B C 1
ATOM 2770 O O . LYS B 1 50 ? -14.117 -17.984 -17.234 1 94.94 50 LYS B O 1
ATOM 2775 N N . SER B 1 51 ? -11.992 -17.203 -17.141 1 93.25 51 SER B N 1
ATOM 2776 C CA . SER B 1 51 ? -12.109 -16.562 -18.453 1 93.25 51 SER B CA 1
ATOM 2777 C C . SER B 1 51 ? -12.297 -17.594 -19.562 1 93.25 51 SER B C 1
ATOM 2779 O O . SER B 1 51 ? -12.82 -17.266 -20.625 1 93.25 51 SER B O 1
ATOM 2781 N N . LEU B 1 52 ? -11.945 -18.766 -19.328 1 93 52 LEU B N 1
ATOM 2782 C CA . LEU B 1 52 ? -12.109 -19.859 -20.281 1 93 52 LEU B CA 1
ATOM 2783 C C . LEU B 1 52 ? -13.391 -20.641 -20.016 1 93 52 LEU B C 1
ATOM 2785 O O . LEU B 1 52 ? -13.633 -21.672 -20.625 1 93 52 LEU B O 1
ATOM 2789 N N . GLY B 1 53 ? -14.125 -20.219 -19 1 92.06 53 GLY B N 1
ATOM 2790 C CA . GLY B 1 53 ? -15.453 -20.766 -18.766 1 92.06 53 GLY B CA 1
ATOM 2791 C C . GLY B 1 53 ? -15.461 -21.875 -17.719 1 92.06 53 GLY B C 1
ATOM 2792 O O . GLY B 1 53 ? -16.438 -22.641 -17.625 1 92.06 53 GLY B O 1
ATOM 2793 N N . ILE B 1 54 ? -14.438 -22 -16.969 1 93.38 54 ILE B N 1
ATOM 2794 C CA . ILE B 1 54 ? -14.352 -23.062 -15.969 1 93.38 54 ILE B CA 1
ATOM 2795 C C . ILE B 1 54 ? -14.734 -22.5 -14.594 1 93.38 54 ILE B C 1
ATOM 2797 O O . ILE B 1 54 ? -14.305 -21.406 -14.219 1 93.38 54 ILE B O 1
ATOM 2801 N N . ASP B 1 55 ? -15.547 -23.219 -13.914 1 92.69 55 ASP B N 1
ATOM 2802 C CA . ASP B 1 55 ? -15.812 -22.859 -12.531 1 92.69 55 ASP B CA 1
ATOM 2803 C C . ASP B 1 55 ? -14.656 -23.266 -11.617 1 92.69 55 ASP B C 1
ATOM 2805 O O . ASP B 1 55 ? -14.172 -24.406 -11.703 1 92.69 55 ASP B O 1
ATOM 2809 N N . VAL B 1 56 ? -14.258 -22.375 -10.82 1 96.56 56 VAL B N 1
ATOM 2810 C CA . VAL B 1 56 ? -13.078 -22.625 -10 1 96.56 56 VAL B CA 1
ATOM 2811 C C . VAL B 1 56 ? -13.336 -22.172 -8.57 1 96.56 56 VAL B C 1
ATOM 2813 O O . VAL B 1 56 ? -14.117 -21.25 -8.328 1 96.56 56 VAL B O 1
ATOM 2816 N N . THR B 1 57 ? -12.773 -22.891 -7.656 1 98 57 THR B N 1
ATOM 2817 C CA . THR B 1 57 ? -12.727 -22.516 -6.246 1 98 57 THR B CA 1
ATOM 2818 C C . THR B 1 57 ? -11.312 -22.109 -5.836 1 98 57 THR B C 1
ATOM 2820 O O . THR B 1 57 ? -10.344 -22.797 -6.16 1 98 57 THR B O 1
ATOM 2823 N N . VAL B 1 58 ? -11.258 -20.953 -5.156 1 98.44 58 VAL B N 1
ATOM 2824 C CA . VAL B 1 58 ? -9.953 -20.516 -4.684 1 98.44 58 VAL B CA 1
ATOM 2825 C C . VAL B 1 58 ? -9.844 -20.719 -3.176 1 98.44 58 VAL B C 1
ATOM 2827 O O . VAL B 1 58 ? -10.852 -20.656 -2.465 1 98.44 58 VAL B O 1
ATOM 2830 N N . GLY B 1 59 ? -8.625 -21.016 -2.734 1 98.31 59 GLY B N 1
ATOM 2831 C CA . GLY B 1 59 ? -8.344 -21.156 -1.313 1 98.31 59 GLY B CA 1
ATOM 2832 C C . GLY B 1 59 ? -6.957 -20.672 -0.933 1 98.31 59 GLY B C 1
ATOM 2833 O O . GLY B 1 59 ? -6.176 -20.266 -1.797 1 98.31 59 GLY B O 1
ATOM 2834 N N . GLY B 1 60 ? -6.688 -20.734 0.314 1 98.56 60 GLY B N 1
ATOM 2835 C CA . GLY B 1 60 ? -5.457 -20.234 0.9 1 98.56 60 GLY B CA 1
ATOM 2836 C C . GLY B 1 60 ? -5.684 -19.422 2.166 1 98.56 60 GLY B C 1
ATOM 2837 O O . GLY B 1 60 ? -6.594 -19.719 2.941 1 98.56 60 GLY B O 1
ATOM 2838 N N . PHE B 1 61 ? -4.77 -18.484 2.416 1 98.75 61 PHE B N 1
ATOM 2839 C CA . PHE B 1 61 ? -4.895 -17.625 3.584 1 98.75 61 PHE B CA 1
ATOM 2840 C C . PHE B 1 61 ? -5.141 -16.172 3.166 1 98.75 61 PHE B C 1
ATOM 2842 O O . PHE B 1 61 ? -4.582 -15.711 2.172 1 98.75 61 PHE B O 1
ATOM 2849 N N . LEU B 1 62 ? -6.008 -15.5 3.922 1 98.5 62 LEU B N 1
ATOM 2850 C CA . LEU B 1 62 ? -6.18 -14.055 3.822 1 98.5 62 LEU B CA 1
ATOM 2851 C C . LEU B 1 62 ? -6.152 -13.406 5.203 1 98.5 62 LEU B C 1
ATOM 2853 O O . LEU B 1 62 ? -6.66 -13.977 6.172 1 98.5 62 LEU B O 1
ATOM 2857 N N . GLY B 1 63 ? -5.555 -12.266 5.25 1 98 63 GLY B N 1
ATOM 2858 C CA . GLY B 1 63 ? -5.598 -11.508 6.492 1 98 63 GLY B CA 1
ATOM 2859 C C . GLY B 1 63 ? -6.945 -10.867 6.754 1 98 63 GLY B C 1
ATOM 2860 O O . GLY B 1 63 ? -7.551 -10.297 5.844 1 98 63 GLY B O 1
ATOM 2861 N N . LYS B 1 64 ? -7.391 -10.891 7.973 1 96.56 64 LYS B N 1
ATOM 2862 C CA . LYS B 1 64 ? -8.695 -10.367 8.367 1 96.56 64 LYS B CA 1
ATOM 2863 C C . LYS B 1 64 ? -8.766 -8.859 8.156 1 96.56 64 LYS B C 1
ATOM 2865 O O . LYS B 1 64 ? -9.836 -8.32 7.871 1 96.56 64 LYS B O 1
ATOM 2870 N N . GLU B 1 65 ? -7.711 -8.18 8.203 1 93.25 65 GLU B N 1
ATOM 2871 C CA . GLU B 1 65 ? -7.703 -6.719 8.242 1 93.25 65 GLU B CA 1
ATOM 2872 C C . GLU B 1 65 ? -7.93 -6.121 6.859 1 93.25 65 GLU B C 1
ATOM 2874 O O . GLU B 1 65 ? -8.242 -4.934 6.73 1 93.25 65 GLU B O 1
ATOM 2879 N N . ASN B 1 66 ? -7.738 -6.953 5.848 1 94.75 66 ASN B N 1
ATOM 2880 C CA . ASN B 1 66 ? -7.863 -6.379 4.512 1 94.75 66 ASN B CA 1
ATOM 2881 C C . ASN B 1 66 ? -8.328 -7.422 3.496 1 94.75 66 ASN B C 1
ATOM 2883 O O . ASN B 1 66 ? -7.762 -7.523 2.404 1 94.75 66 ASN B O 1
ATOM 2887 N N . GLN B 1 67 ? -9.281 -8.133 3.789 1 95.44 67 GLN B N 1
ATOM 2888 C CA . GLN B 1 67 ? -9.758 -9.219 2.941 1 95.44 67 GLN B CA 1
ATOM 2889 C C . GLN B 1 67 ? -10.812 -8.727 1.951 1 95.44 67 GLN B C 1
ATOM 2891 O O . GLN B 1 67 ? -11.141 -9.414 0.987 1 95.44 67 GLN B O 1
ATOM 2896 N N . ASP B 1 68 ? -11.32 -7.535 2.07 1 92.06 68 ASP B N 1
ATOM 2897 C CA . ASP B 1 68 ? -12.484 -7.074 1.321 1 92.06 68 ASP B CA 1
ATOM 2898 C C . ASP B 1 68 ? -12.172 -6.973 -0.17 1 92.06 68 ASP B C 1
ATOM 2900 O O . ASP B 1 68 ? -13.023 -7.281 -1.011 1 92.06 68 ASP B O 1
ATOM 2904 N N . GLY B 1 69 ? -11.039 -6.5 -0.438 1 92.5 69 GLY B N 1
ATOM 2905 C CA . GLY B 1 69 ? -10.664 -6.395 -1.839 1 92.5 69 GLY B CA 1
ATOM 2906 C C . GLY B 1 69 ? -10.656 -7.73 -2.559 1 92.5 69 GLY B C 1
ATOM 2907 O O . GLY B 1 69 ? -11.062 -7.816 -3.721 1 92.5 69 GLY B O 1
ATOM 2908 N N . PHE B 1 70 ? -10.258 -8.727 -1.901 1 96.44 70 PHE B N 1
ATOM 2909 C CA . PHE B 1 70 ? -10.266 -10.07 -2.455 1 96.44 70 PHE B CA 1
ATOM 2910 C C . PHE B 1 70 ? -11.695 -10.562 -2.641 1 96.44 70 PHE B C 1
ATOM 2912 O O . PHE B 1 70 ? -12.055 -11.062 -3.713 1 96.44 70 PHE B O 1
ATOM 2919 N N . GLN B 1 71 ? -12.461 -10.352 -1.628 1 95.06 71 GLN B N 1
ATOM 2920 C CA . GLN B 1 71 ? -13.844 -10.805 -1.679 1 95.06 71 GLN B CA 1
ATOM 2921 C C . GLN B 1 71 ? -14.602 -10.148 -2.83 1 95.06 71 GLN B C 1
ATOM 2923 O O . GLN B 1 71 ? -15.352 -10.812 -3.545 1 95.06 71 GLN B O 1
ATOM 2928 N N . LYS B 1 72 ? -14.391 -8.945 -2.949 1 92.31 72 LYS B N 1
ATOM 2929 C CA . LYS B 1 72 ? -15.031 -8.211 -4.035 1 92.31 72 LYS B CA 1
ATOM 2930 C C . LYS B 1 72 ? -14.617 -8.766 -5.395 1 92.31 72 LYS B C 1
ATOM 2932 O O . LYS B 1 72 ? -15.461 -8.977 -6.27 1 92.31 72 LYS B O 1
ATOM 2937 N N . GLU B 1 73 ? -13.398 -8.984 -5.547 1 92.62 73 GLU B N 1
ATOM 2938 C CA . GLU B 1 73 ? -12.883 -9.508 -6.809 1 92.62 73 GLU B CA 1
ATOM 2939 C C . GLU B 1 73 ? -13.445 -10.898 -7.102 1 92.62 73 GLU B C 1
ATOM 2941 O O . GLU B 1 73 ? -13.844 -11.188 -8.234 1 92.62 73 GLU B O 1
ATOM 2946 N N . PHE B 1 74 ? -13.469 -11.742 -6.117 1 96.5 74 PHE B N 1
ATOM 2947 C CA . PHE B 1 74 ? -13.992 -13.086 -6.297 1 96.5 74 PHE B CA 1
ATOM 2948 C C . PHE B 1 74 ? -15.469 -13.055 -6.68 1 96.5 74 PHE B C 1
ATOM 2950 O O . PHE B 1 74 ? -15.906 -13.805 -7.559 1 96.5 74 PHE B O 1
ATOM 2957 N N . SER B 1 75 ? -16.141 -12.156 -6.031 1 95.25 75 SER B N 1
ATOM 2958 C CA . SER B 1 75 ? -17.547 -12 -6.348 1 95.25 75 SER B CA 1
ATOM 2959 C C . SER B 1 75 ? -17.75 -11.5 -7.773 1 95.25 75 SER B C 1
ATOM 2961 O O . SER B 1 75 ? -18.609 -12.016 -8.5 1 95.25 75 SER B O 1
ATOM 2963 N N . GLU B 1 76 ? -17.016 -10.609 -8.156 1 92.19 76 GLU B N 1
ATOM 2964 C CA . GLU B 1 76 ? -17.109 -10.031 -9.492 1 92.19 76 GLU B CA 1
ATOM 2965 C C . GLU B 1 76 ? -16.844 -11.078 -10.57 1 92.19 76 GLU B C 1
ATOM 2967 O O . GLU B 1 76 ? -17.484 -11.078 -11.617 1 92.19 76 GLU B O 1
ATOM 2972 N N . TYR B 1 77 ? -15.906 -12 -10.297 1 92.12 77 TYR B N 1
ATOM 2973 C CA . TYR B 1 77 ? -15.531 -13.008 -11.273 1 92.12 77 TYR B CA 1
ATOM 2974 C C . TYR B 1 77 ? -16.359 -14.273 -11.109 1 92.12 77 TYR B C 1
ATOM 2976 O O . TYR B 1 77 ? -16.25 -15.211 -11.898 1 92.12 77 TYR B O 1
ATOM 2984 N N . GLY B 1 78 ? -17.141 -14.258 -10.086 1 95 78 GLY B N 1
ATOM 2985 C CA . GLY B 1 78 ? -17.906 -15.469 -9.812 1 95 78 GLY B CA 1
ATOM 2986 C C . GLY B 1 78 ? -17.047 -16.641 -9.375 1 95 78 GLY B C 1
ATOM 2987 O O . GLY B 1 78 ? -17.25 -17.766 -9.836 1 95 78 GLY B O 1
ATOM 2988 N N . ILE B 1 79 ? -16.094 -16.406 -8.586 1 96.06 79 ILE B N 1
ATOM 2989 C CA . ILE B 1 79 ? -15.18 -17.422 -8.094 1 96.06 79 ILE B CA 1
ATOM 2990 C C . ILE B 1 79 ? -15.578 -17.844 -6.684 1 96.06 79 ILE B C 1
ATOM 2992 O O . ILE B 1 79 ? -15.789 -16.984 -5.816 1 96.06 79 ILE B O 1
ATOM 2996 N N . ALA B 1 80 ? -15.766 -19.125 -6.516 1 97.19 80 ALA B N 1
ATOM 2997 C CA . ALA B 1 80 ? -16.047 -19.625 -5.176 1 97.19 80 ALA B CA 1
ATOM 2998 C C . ALA B 1 80 ? -14.844 -19.469 -4.258 1 97.19 80 ALA B C 1
ATOM 3000 O O . ALA B 1 80 ? -13.711 -19.734 -4.656 1 97.19 80 ALA B O 1
ATOM 3001 N N . ASN B 1 81 ? -15.125 -19.016 -3.004 1 97.81 81 ASN B N 1
ATOM 3002 C CA . ASN B 1 81 ? -14.062 -18.625 -2.09 1 97.81 81 ASN B CA 1
ATOM 3003 C C . ASN B 1 81 ? -14 -19.531 -0.871 1 97.81 81 ASN B C 1
ATOM 3005 O O . ASN B 1 81 ? -14.969 -19.641 -0.114 1 97.81 81 ASN B O 1
ATOM 3009 N N . ARG B 1 82 ? -12.82 -20.109 -0.65 1 98 82 ARG B N 1
ATOM 3010 C CA . ARG B 1 82 ? -12.602 -20.938 0.527 1 98 82 ARG B CA 1
ATOM 3011 C C . ARG B 1 82 ? -11.344 -20.516 1.271 1 98 82 ARG B C 1
ATOM 3013 O O . ARG B 1 82 ? -10.711 -21.328 1.955 1 98 82 ARG B O 1
ATOM 3020 N N . PHE B 1 83 ? -10.961 -19.312 1.116 1 98.69 83 PHE B N 1
ATOM 3021 C CA . PHE B 1 83 ? -9.805 -18.797 1.857 1 98.69 83 PHE B CA 1
ATOM 3022 C C . PHE B 1 83 ? -10.07 -18.844 3.357 1 98.69 83 PHE B C 1
ATOM 3024 O O . PHE B 1 83 ? -11.18 -18.531 3.809 1 98.69 83 PHE B O 1
ATOM 3031 N N . GLN B 1 84 ? -9.086 -19.266 4.07 1 98.69 84 GLN B N 1
ATOM 3032 C CA . GLN B 1 84 ? -9.109 -19.188 5.527 1 98.69 84 GLN B CA 1
ATOM 3033 C C . GLN B 1 84 ? -8.656 -17.812 6.016 1 98.69 84 GLN B C 1
ATOM 3035 O O . GLN B 1 84 ? -7.574 -17.344 5.645 1 98.69 84 GLN B O 1
ATOM 3040 N N . MET B 1 85 ? -9.492 -17.188 6.82 1 98.19 85 MET B N 1
ATOM 3041 C CA . MET B 1 85 ? -9.125 -15.906 7.406 1 98.19 85 MET B CA 1
ATOM 3042 C C . MET B 1 85 ? -8.18 -16.094 8.594 1 98.19 85 MET B C 1
ATOM 3044 O O . MET B 1 85 ? -8.414 -16.953 9.438 1 98.19 85 MET B O 1
ATOM 3048 N N . VAL B 1 86 ? -7.109 -15.336 8.602 1 98.56 86 VAL B N 1
ATOM 3049 C CA . VAL B 1 86 ? -6.172 -15.375 9.719 1 98.56 86 VAL B CA 1
ATOM 3050 C C . VAL B 1 86 ? -5.945 -13.969 10.258 1 98.56 86 VAL B C 1
ATOM 3052 O O . VAL B 1 86 ? -6.293 -12.984 9.602 1 98.56 86 VAL B O 1
ATOM 3055 N N . GLU B 1 87 ? -5.426 -13.82 11.469 1 97.69 87 GLU B N 1
ATOM 3056 C CA . GLU B 1 87 ? -5.148 -12.516 12.055 1 97.69 87 GLU B CA 1
ATOM 3057 C C . GLU B 1 87 ? -4.074 -11.773 11.266 1 97.69 87 GLU B C 1
ATOM 3059 O O . GLU B 1 87 ? -3.154 -12.391 10.727 1 97.69 87 GLU B O 1
ATOM 3064 N N . GLY B 1 88 ? -4.262 -10.469 11.258 1 95.88 88 GLY B N 1
ATOM 3065 C CA . GLY B 1 88 ? -3.275 -9.641 10.586 1 95.88 88 GLY B CA 1
ATOM 3066 C C . GLY B 1 88 ? -3.715 -9.188 9.211 1 95.88 88 GLY B C 1
ATOM 3067 O O . GLY B 1 88 ? -4.914 -9.078 8.938 1 95.88 88 GLY B O 1
ATOM 3068 N N . ARG B 1 89 ? -2.674 -8.844 8.43 1 96.44 89 ARG B N 1
ATOM 3069 C CA . ARG B 1 89 ? -2.92 -8.242 7.121 1 96.44 89 ARG B CA 1
ATOM 3070 C C . ARG B 1 89 ? -2.273 -9.062 6.012 1 96.44 89 ARG B C 1
ATOM 3072 O O . ARG B 1 89 ? -1.15 -9.547 6.164 1 96.44 89 ARG B O 1
ATOM 3079 N N . THR B 1 90 ? -3.033 -9.258 4.902 1 98.12 90 THR B N 1
ATOM 3080 C CA . THR B 1 90 ? -2.396 -9.734 3.68 1 98.12 90 THR B CA 1
ATOM 3081 C C . THR B 1 90 ? -1.337 -8.75 3.199 1 98.12 90 THR B C 1
ATOM 3083 O O . THR B 1 90 ? -1.559 -7.535 3.215 1 98.12 90 THR B O 1
ATOM 3086 N N . ARG B 1 91 ? -0.248 -9.273 2.799 1 97.94 91 ARG B N 1
ATOM 3087 C CA . ARG B 1 91 ? 0.899 -8.453 2.42 1 97.94 91 ARG B CA 1
ATOM 3088 C C . ARG B 1 91 ? 0.58 -7.598 1.198 1 97.94 91 ARG B C 1
ATOM 3090 O O . ARG B 1 91 ? -0.346 -7.902 0.444 1 97.94 91 ARG B O 1
ATOM 3097 N N . ILE B 1 92 ? 1.361 -6.504 1.048 1 97.81 92 ILE B N 1
ATOM 3098 C CA . ILE B 1 92 ? 1.278 -5.598 -0.095 1 97.81 92 ILE B CA 1
ATOM 3099 C C . ILE B 1 92 ? 2.619 -5.562 -0.824 1 97.81 92 ILE B C 1
ATOM 3101 O O . ILE B 1 92 ? 3.664 -5.355 -0.203 1 97.81 92 ILE B O 1
ATOM 3105 N N . ASN B 1 93 ? 2.596 -5.852 -2.09 1 96.94 93 ASN B N 1
ATOM 3106 C CA . ASN B 1 93 ? 3.752 -5.645 -2.953 1 96.94 93 ASN B CA 1
ATOM 3107 C C . ASN B 1 93 ? 3.648 -4.332 -3.723 1 96.94 93 ASN B C 1
ATOM 3109 O O . ASN B 1 93 ? 2.559 -3.938 -4.145 1 96.94 93 ASN B O 1
ATOM 3113 N N . VAL B 1 94 ? 4.75 -3.688 -3.832 1 97.94 94 VAL B N 1
ATOM 3114 C CA . VAL B 1 94 ? 4.828 -2.445 -4.594 1 97.94 94 VAL B CA 1
ATOM 3115 C C . VAL B 1 94 ? 5.703 -2.648 -5.828 1 97.94 94 VAL B C 1
ATOM 3117 O O . VAL B 1 94 ? 6.84 -3.117 -5.723 1 97.94 94 VAL B O 1
ATOM 3120 N N . LYS B 1 95 ? 5.137 -2.375 -6.945 1 95.38 95 LYS B N 1
ATOM 3121 C CA . LYS B 1 95 ? 5.852 -2.502 -8.211 1 95.38 95 LYS B CA 1
ATOM 3122 C C . LYS B 1 95 ? 5.977 -1.15 -8.906 1 95.38 95 LYS B C 1
ATOM 3124 O O . LYS B 1 95 ? 4.973 -0.55 -9.297 1 95.38 95 LYS B O 1
ATOM 3129 N N . LEU B 1 96 ? 7.211 -0.667 -9.109 1 97.12 96 LEU B N 1
ATOM 3130 C CA . LEU B 1 96 ? 7.469 0.634 -9.719 1 97.12 96 LEU B CA 1
ATOM 3131 C C . LEU B 1 96 ? 8.164 0.474 -11.07 1 97.12 96 LEU B C 1
ATOM 3133 O O . LEU B 1 96 ? 9.203 -0.176 -11.164 1 97.12 96 LEU B O 1
ATOM 3137 N N . THR B 1 97 ? 7.59 1.003 -12.086 1 94.75 97 THR B N 1
ATOM 3138 C CA . THR B 1 97 ? 8.18 0.988 -13.414 1 94.75 97 THR B CA 1
ATOM 3139 C C . THR B 1 97 ? 8.727 2.365 -13.781 1 94.75 97 THR B C 1
ATOM 3141 O O . THR B 1 97 ? 8 3.359 -13.734 1 94.75 97 THR B O 1
ATOM 3144 N N . GLU B 1 98 ? 9.969 2.441 -14.133 1 96.06 98 GLU B N 1
ATOM 3145 C CA . GLU B 1 98 ? 10.609 3.668 -14.602 1 96.06 98 GLU B CA 1
ATOM 3146 C C . GLU B 1 98 ? 10.422 3.85 -16.109 1 96.06 98 GLU B C 1
ATOM 3148 O O . GLU B 1 98 ? 10.016 2.916 -16.812 1 96.06 98 GLU B O 1
ATOM 3153 N N . PRO B 1 99 ? 10.703 5.047 -16.641 1 92.81 99 PRO B N 1
ATOM 3154 C CA . PRO B 1 99 ? 10.469 5.309 -18.062 1 92.81 99 PRO B CA 1
ATOM 3155 C C . PRO B 1 99 ? 11.273 4.383 -18.969 1 92.81 99 PRO B C 1
ATOM 3157 O O . PRO B 1 99 ? 10.828 4.059 -20.078 1 92.81 99 PRO B O 1
ATOM 3160 N N . ASN B 1 100 ? 12.43 3.902 -18.531 1 91.06 100 ASN B N 1
ATOM 3161 C CA . ASN B 1 100 ? 13.266 3.033 -19.359 1 91.06 100 ASN B CA 1
ATOM 3162 C C . ASN B 1 100 ? 12.797 1.582 -19.297 1 91.06 100 ASN B C 1
ATOM 3164 O O . ASN B 1 100 ? 13.422 0.697 -19.875 1 91.06 100 ASN B O 1
ATOM 3168 N N . GLY B 1 101 ? 11.758 1.355 -18.562 1 87.69 101 GLY B N 1
ATOM 3169 C CA . GLY B 1 101 ? 11.203 0.016 -18.484 1 87.69 101 GLY B CA 1
ATOM 3170 C C . GLY B 1 101 ? 11.711 -0.779 -17.297 1 87.69 101 GLY B C 1
ATOM 3171 O O . GLY B 1 101 ? 11.211 -1.868 -17.016 1 87.69 101 GLY B O 1
ATOM 3172 N N . LYS B 1 102 ? 12.641 -0.235 -16.609 1 92.25 102 LYS B N 1
ATOM 3173 C CA . 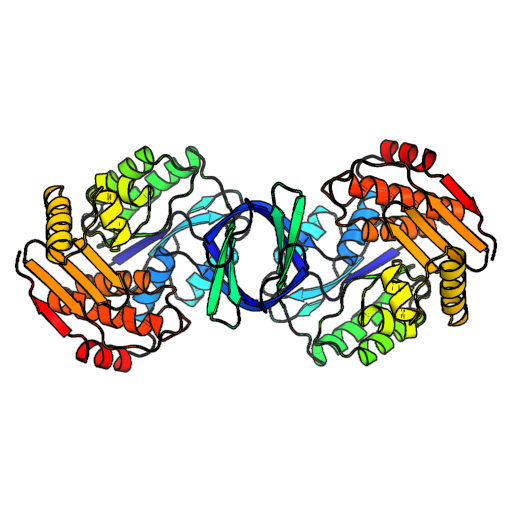LYS B 1 102 ? 13.172 -0.902 -15.43 1 92.25 102 LYS B CA 1
ATOM 3174 C C . LYS B 1 102 ? 12.109 -1.016 -14.344 1 92.25 102 LYS B C 1
ATOM 3176 O O . LYS B 1 102 ? 11.43 -0.039 -14.031 1 92.25 102 LYS B O 1
ATOM 3181 N N . VAL B 1 103 ? 11.977 -2.236 -13.797 1 92.88 103 VAL B N 1
ATOM 3182 C CA . VAL B 1 103 ? 10.961 -2.477 -12.781 1 92.88 103 VAL B CA 1
ATOM 3183 C C . VAL B 1 103 ? 11.625 -2.818 -11.453 1 92.88 103 VAL B C 1
ATOM 3185 O O . VAL B 1 103 ? 12.484 -3.699 -11.391 1 92.88 103 VAL B O 1
ATOM 3188 N N . THR B 1 104 ? 11.289 -2.123 -10.406 1 96.56 104 THR B N 1
ATOM 3189 C CA . THR B 1 104 ? 11.734 -2.393 -9.047 1 96.56 104 THR B CA 1
ATOM 3190 C C . THR B 1 104 ? 10.57 -2.848 -8.172 1 96.56 104 THR B C 1
ATOM 3192 O O . THR B 1 104 ? 9.539 -2.178 -8.109 1 96.56 104 THR B O 1
ATOM 3195 N N . ASP B 1 105 ? 10.75 -3.965 -7.516 1 96.44 105 ASP B N 1
ATOM 3196 C CA . ASP B 1 105 ? 9.695 -4.523 -6.676 1 96.44 105 ASP B CA 1
ATOM 3197 C C . ASP B 1 105 ? 10.047 -4.395 -5.195 1 96.44 105 ASP B C 1
ATOM 3199 O O . ASP B 1 105 ? 11.195 -4.59 -4.805 1 96.44 105 ASP B O 1
ATOM 3203 N N . PHE B 1 106 ? 9.086 -4.023 -4.414 1 98.12 106 PHE B N 1
ATOM 3204 C CA . PHE B 1 106 ? 9.18 -4.074 -2.961 1 98.12 106 PHE B CA 1
ATOM 3205 C C . PHE B 1 106 ? 8.109 -4.992 -2.383 1 98.12 106 PHE B C 1
ATOM 3207 O O . PHE B 1 106 ? 6.926 -4.637 -2.361 1 98.12 106 PHE B O 1
ATOM 3214 N N . ASN B 1 107 ? 8.492 -6.125 -1.94 1 96.94 107 ASN B N 1
ATOM 3215 C CA . ASN B 1 107 ? 7.57 -7.113 -1.384 1 96.94 107 ASN B CA 1
ATOM 3216 C C . ASN B 1 107 ? 7.523 -7.039 0.139 1 96.94 107 ASN B C 1
ATOM 3218 O O . ASN B 1 107 ? 8.453 -7.48 0.817 1 96.94 107 ASN B O 1
ATOM 3222 N N . PHE B 1 108 ? 6.453 -6.598 0.671 1 98.06 108 PHE B N 1
ATOM 3223 C CA . PHE B 1 108 ? 6.301 -6.422 2.109 1 98.06 108 PHE B CA 1
ATOM 3224 C C . PHE B 1 108 ? 5.918 -7.734 2.781 1 98.06 108 PHE B C 1
ATOM 3226 O O . PHE B 1 108 ? 5.316 -8.609 2.152 1 98.06 108 PHE B O 1
ATOM 3233 N N . SER B 1 109 ? 6.301 -7.809 4.059 1 97.44 109 SER B N 1
ATOM 3234 C CA . SER B 1 109 ? 5.832 -8.953 4.84 1 97.44 109 SER B CA 1
ATOM 3235 C C . SER B 1 109 ? 4.367 -8.797 5.223 1 97.44 109 SER B C 1
ATOM 3237 O O . SER B 1 109 ? 3.836 -7.684 5.227 1 97.44 109 SER B O 1
ATOM 3239 N N . GLY B 1 110 ? 3.689 -9.883 5.453 1 96.19 110 GLY B N 1
ATOM 3240 C CA . GLY B 1 110 ? 2.285 -9.898 5.828 1 96.19 110 GLY B CA 1
ATOM 3241 C C . GLY B 1 110 ? 2.008 -10.727 7.07 1 96.19 110 GLY B C 1
ATOM 3242 O O . GLY B 1 110 ? 2.811 -10.734 8.008 1 96.19 110 GLY B O 1
ATOM 3243 N N . PHE B 1 111 ? 0.828 -11.352 7.102 1 97.25 111 PHE B N 1
ATOM 3244 C CA . PHE B 1 111 ? 0.359 -12.109 8.258 1 97.25 111 PHE B CA 1
ATOM 3245 C C . PHE B 1 111 ? 1.303 -13.266 8.562 1 97.25 111 PHE B C 1
ATOM 3247 O O . PHE B 1 111 ? 2.062 -13.695 7.691 1 97.25 111 PHE B O 1
ATOM 3254 N N . GLU B 1 112 ? 1.242 -13.734 9.766 1 97.19 112 GLU B N 1
ATOM 3255 C CA . GLU B 1 112 ? 1.938 -14.938 10.219 1 97.19 112 GLU B CA 1
ATOM 3256 C C . GLU B 1 112 ? 0.961 -16.094 10.453 1 97.19 112 GLU B C 1
ATOM 3258 O O . GLU B 1 112 ? -0.128 -15.883 10.992 1 97.19 112 GLU B O 1
ATOM 3263 N N . ILE B 1 113 ? 1.361 -17.203 10 1 98.38 113 ILE B N 1
ATOM 3264 C CA . ILE B 1 113 ? 0.529 -18.391 10.172 1 98.38 113 ILE B CA 1
ATOM 3265 C C . ILE B 1 113 ? 0.946 -19.141 11.438 1 98.38 113 ILE B C 1
ATOM 3267 O O . ILE B 1 113 ? 2.076 -19.625 11.539 1 98.38 113 ILE B O 1
ATOM 3271 N N . THR B 1 114 ? 0.018 -19.281 12.367 1 98.25 114 THR B N 1
ATOM 3272 C CA . THR B 1 114 ? 0.287 -20.031 13.586 1 98.25 114 THR B CA 1
ATOM 3273 C C . THR B 1 114 ? 0.146 -21.531 13.336 1 98.25 114 THR B C 1
ATOM 3275 O O . THR B 1 114 ? -0.406 -21.953 12.312 1 98.25 114 THR B O 1
ATOM 3278 N N . LYS B 1 115 ? 0.65 -22.344 14.273 1 97.94 115 LYS B N 1
ATOM 3279 C CA . LYS B 1 115 ? 0.477 -23.781 14.188 1 97.94 115 LYS B CA 1
ATOM 3280 C C . LYS B 1 115 ? -1.002 -24.156 14.156 1 97.94 115 LYS B C 1
ATOM 3282 O O . LYS B 1 115 ? -1.395 -25.094 13.461 1 97.94 115 LYS B O 1
ATOM 3287 N N . GLN B 1 116 ? -1.736 -23.391 14.891 1 98.25 116 GLN B N 1
ATOM 3288 C CA . GLN B 1 116 ? -3.174 -23.625 14.938 1 98.25 116 GLN B CA 1
ATOM 3289 C C . GLN B 1 116 ? -3.83 -23.281 13.602 1 98.25 116 GLN B C 1
ATOM 3291 O O . GLN B 1 116 ? -4.688 -24.031 13.117 1 98.25 116 GLN B O 1
ATOM 3296 N N . ASP B 1 117 ? -3.486 -22.156 13.023 1 98.62 117 ASP B N 1
ATOM 3297 C CA . ASP B 1 117 ? -3.988 -21.781 11.711 1 98.62 117 ASP B CA 1
ATOM 3298 C C . ASP B 1 117 ? -3.672 -22.844 10.672 1 98.62 117 ASP B C 1
ATOM 3300 O O . ASP B 1 117 ? -4.535 -23.219 9.867 1 98.62 117 ASP B O 1
ATOM 3304 N N . TRP B 1 118 ? -2.441 -23.344 10.719 1 98.69 118 TRP B N 1
ATOM 3305 C CA . TRP B 1 118 ? -1.998 -24.328 9.75 1 98.69 118 TRP B CA 1
ATOM 3306 C C . TRP B 1 118 ? -2.777 -25.641 9.906 1 98.69 118 TRP B C 1
ATOM 3308 O O . TRP B 1 118 ? -3.242 -26.219 8.922 1 98.69 118 TRP B O 1
ATOM 3318 N N . ALA B 1 119 ? -2.938 -26.047 11.148 1 98.62 119 ALA B N 1
ATOM 3319 C CA . ALA B 1 119 ? -3.67 -27.281 11.406 1 98.62 119 ALA B CA 1
ATOM 3320 C C . ALA B 1 119 ? -5.105 -27.188 10.898 1 98.62 119 ALA B C 1
ATOM 3322 O O . ALA B 1 119 ? -5.621 -28.141 10.297 1 98.62 119 ALA B O 1
ATOM 3323 N N . ARG B 1 120 ? -5.73 -26.125 11.156 1 98.56 120 ARG B N 1
ATOM 3324 C CA . ARG B 1 120 ? -7.09 -25.906 10.672 1 98.56 120 ARG B CA 1
ATOM 3325 C C . ARG B 1 120 ? -7.145 -25.922 9.148 1 98.56 120 ARG B C 1
ATOM 3327 O O . ARG B 1 120 ? -8.047 -26.516 8.562 1 98.56 120 ARG B O 1
ATOM 3334 N N . PHE B 1 121 ? -6.211 -25.312 8.609 1 98.75 121 PHE B N 1
ATOM 3335 C CA . PHE B 1 121 ? -6.133 -25.234 7.16 1 98.75 121 PHE B CA 1
ATOM 3336 C C . PHE B 1 121 ? -5.98 -26.625 6.559 1 98.75 121 PHE B C 1
ATOM 3338 O O . PHE B 1 121 ? -6.68 -26.984 5.605 1 98.75 121 PHE B O 1
ATOM 3345 N N . VAL B 1 122 ? -5.039 -27.344 7.102 1 98.69 122 VAL B N 1
ATOM 3346 C CA . VAL B 1 122 ? -4.77 -28.703 6.629 1 98.69 122 VAL B CA 1
ATOM 3347 C C . VAL B 1 122 ? -6.035 -29.547 6.734 1 98.69 122 VAL B C 1
ATOM 3349 O O . VAL B 1 122 ? -6.441 -30.188 5.762 1 98.69 122 VAL B O 1
ATOM 3352 N N . ASN B 1 123 ? -6.645 -29.484 7.828 1 98.56 123 ASN B N 1
ATOM 3353 C CA . ASN B 1 123 ? -7.855 -30.266 8.039 1 98.56 123 ASN B CA 1
ATOM 3354 C C . ASN B 1 123 ? -8.961 -29.859 7.078 1 98.56 123 ASN B C 1
ATOM 3356 O O . ASN B 1 123 ? -9.633 -30.719 6.492 1 98.56 123 ASN B O 1
ATOM 3360 N N . ASP B 1 124 ? -9.148 -28.641 6.926 1 98.44 124 ASP B N 1
ATOM 3361 C CA . ASP B 1 124 ? -10.211 -28.125 6.066 1 98.44 124 ASP B CA 1
ATOM 3362 C C . ASP B 1 124 ? -9.969 -28.516 4.609 1 98.44 124 ASP B C 1
ATOM 3364 O O . ASP B 1 124 ? -10.867 -29.047 3.947 1 98.44 124 ASP B O 1
ATOM 3368 N N . THR B 1 125 ? -8.797 -28.25 4.133 1 98.44 125 THR B N 1
ATOM 3369 C CA . THR B 1 125 ? -8.5 -28.516 2.73 1 98.44 125 THR B CA 1
ATOM 3370 C C . THR B 1 125 ? -8.617 -30 2.426 1 98.44 125 THR B C 1
ATOM 3372 O O . THR B 1 125 ? -9.125 -30.391 1.37 1 98.44 125 THR B O 1
ATOM 3375 N N . LEU B 1 126 ? -8.156 -30.859 3.33 1 98.25 126 LEU B N 1
ATOM 3376 C CA . LEU B 1 126 ? -8.227 -32.312 3.107 1 98.25 126 LEU B CA 1
ATOM 3377 C C . LEU B 1 126 ? -9.672 -32.781 3.148 1 98.25 126 LEU B C 1
ATOM 3379 O O . LEU B 1 126 ? -10.016 -33.781 2.5 1 98.25 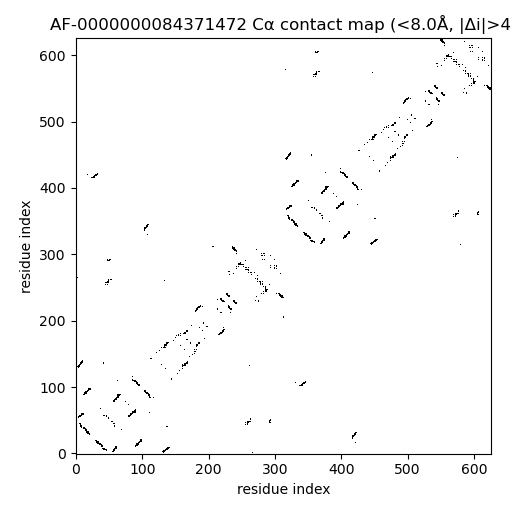126 LEU B O 1
ATOM 3383 N N . SER B 1 127 ? -10.5 -32.031 3.836 1 97.94 127 SER B N 1
ATOM 3384 C CA . SER B 1 127 ? -11.891 -32.438 3.963 1 97.94 127 SER B CA 1
ATOM 3385 C C . SER B 1 127 ? -12.648 -32.25 2.65 1 97.94 127 SER B C 1
ATOM 3387 O O . SER B 1 127 ? -13.641 -32.938 2.395 1 97.94 127 SER B O 1
ATOM 3389 N N . TRP B 1 128 ? -12.148 -31.344 1.817 1 96.81 128 TRP B N 1
ATOM 3390 C CA . TRP B 1 128 ? -12.922 -31.094 0.608 1 96.81 128 TRP B CA 1
ATOM 3391 C C . TRP B 1 128 ? -12.109 -31.406 -0.641 1 96.81 128 TRP B C 1
ATOM 3393 O O . TRP B 1 128 ? -12.625 -31.344 -1.759 1 96.81 128 TRP B O 1
ATOM 3403 N N . ALA B 1 129 ? -10.875 -31.75 -0.494 1 96.81 129 ALA B N 1
ATOM 3404 C CA . ALA B 1 129 ? -9.969 -31.969 -1.618 1 96.81 129 ALA B CA 1
ATOM 3405 C C . ALA B 1 129 ? -10.5 -33.062 -2.555 1 96.81 129 ALA B C 1
ATOM 3407 O O . ALA B 1 129 ? -10.359 -32.969 -3.775 1 96.81 129 ALA B O 1
ATOM 3408 N N . GLY B 1 130 ? -11.133 -34.062 -2.016 1 95.69 130 GLY B N 1
ATOM 3409 C CA . GLY B 1 130 ? -11.633 -35.188 -2.791 1 95.69 130 GLY B CA 1
ATOM 3410 C C . GLY B 1 130 ? -12.781 -34.812 -3.711 1 95.69 130 GLY B C 1
ATOM 3411 O O . GLY B 1 130 ? -13.133 -35.562 -4.613 1 95.69 130 GLY B O 1
ATOM 3412 N N . GLN B 1 131 ? -13.312 -33.625 -3.537 1 95.56 131 GLN B N 1
ATOM 3413 C CA . GLN B 1 131 ? -14.445 -33.188 -4.344 1 95.56 131 GLN B CA 1
ATOM 3414 C C . GLN B 1 131 ? -13.969 -32.594 -5.672 1 95.56 131 GLN B C 1
ATOM 3416 O O . GLN B 1 131 ? -14.781 -32.344 -6.566 1 95.56 131 GLN B O 1
ATOM 3421 N N . PHE B 1 132 ? -12.68 -32.5 -5.84 1 96.69 132 PHE B N 1
ATOM 3422 C CA . PHE B 1 132 ? -12.156 -31.812 -7.016 1 96.69 132 PHE B CA 1
ATOM 3423 C C . PHE B 1 132 ? -11.43 -32.781 -7.934 1 96.69 132 PHE B C 1
ATOM 3425 O O . PHE B 1 132 ? -10.828 -33.75 -7.461 1 96.69 132 PHE B O 1
ATOM 3432 N N . ASP B 1 133 ? -11.492 -32.469 -9.188 1 95.44 133 ASP B N 1
ATOM 3433 C CA . ASP B 1 133 ? -10.781 -33.281 -10.188 1 95.44 133 ASP B CA 1
ATOM 3434 C C . ASP B 1 133 ? -9.312 -32.906 -10.25 1 95.44 133 ASP B C 1
ATOM 3436 O O . ASP B 1 133 ? -8.453 -33.719 -10.547 1 95.44 133 ASP B O 1
ATOM 3440 N N . MET B 1 134 ? -9.047 -31.625 -10.055 1 97.12 134 MET B N 1
ATOM 3441 C CA . MET B 1 134 ? -7.688 -31.094 -10.062 1 97.12 134 MET B CA 1
ATOM 3442 C C . MET B 1 134 ? -7.52 -30.016 -8.992 1 97.12 134 MET B C 1
ATOM 3444 O O . MET B 1 134 ? -8.438 -29.25 -8.734 1 97.12 134 MET B O 1
ATOM 3448 N N . ILE B 1 135 ? -6.375 -30.016 -8.391 1 98.44 135 ILE B N 1
ATOM 3449 C CA . ILE B 1 135 ? -6.016 -28.969 -7.438 1 98.44 135 ILE B CA 1
ATOM 3450 C C . ILE B 1 135 ? -4.652 -28.391 -7.809 1 98.44 135 ILE B C 1
ATOM 3452 O O . ILE B 1 135 ? -3.697 -29.125 -8.055 1 98.44 135 ILE B O 1
ATOM 3456 N N . CYS B 1 136 ? -4.613 -27.094 -7.93 1 98.62 136 CYS B N 1
ATOM 3457 C CA . CYS B 1 136 ? -3.369 -26.391 -8.211 1 98.62 136 CYS B CA 1
ATOM 3458 C C . CYS B 1 136 ? -2.873 -25.641 -6.977 1 98.62 136 CYS B C 1
ATOM 3460 O O . CYS B 1 136 ? -3.605 -24.844 -6.395 1 98.62 136 CYS B O 1
ATOM 3462 N N . VAL B 1 137 ? -1.718 -25.969 -6.539 1 98.62 137 VAL B N 1
ATOM 3463 C CA . VAL B 1 137 ? -1.042 -25.203 -5.492 1 98.62 137 VAL B CA 1
ATOM 3464 C C . VAL B 1 137 ? 0.055 -24.344 -6.105 1 98.62 137 VAL B C 1
ATOM 3466 O O . VAL B 1 137 ? 1.022 -24.859 -6.668 1 98.62 137 VAL B O 1
ATOM 3469 N N . SER B 1 138 ? -0.154 -23.047 -6.008 1 97.12 138 SER B N 1
ATOM 3470 C CA . SER B 1 138 ? 0.768 -22.156 -6.699 1 97.12 138 SER B CA 1
ATOM 3471 C C . SER B 1 138 ? 1.162 -20.984 -5.816 1 97.12 138 SER B C 1
ATOM 3473 O O . SER B 1 138 ? 0.381 -20.547 -4.965 1 97.12 138 SER B O 1
ATOM 3475 N N . GLY B 1 139 ? 2.406 -20.5 -6.074 1 95.25 139 GLY B N 1
ATOM 3476 C CA . GLY B 1 139 ? 2.869 -19.312 -5.371 1 95.25 139 GLY B CA 1
ATOM 3477 C C . GLY B 1 139 ? 3.809 -19.625 -4.223 1 95.25 139 GLY B C 1
ATOM 3478 O O . GLY B 1 139 ? 4.152 -20.781 -3.994 1 95.25 139 GLY B O 1
ATOM 3479 N N . SER B 1 140 ? 4.172 -18.609 -3.473 1 94.75 140 SER B N 1
ATOM 3480 C CA . SER B 1 140 ? 5.109 -18.734 -2.365 1 94.75 140 SER B CA 1
ATOM 3481 C C . SER B 1 140 ? 4.41 -19.219 -1.101 1 94.75 140 SER B C 1
ATOM 3483 O O . SER B 1 140 ? 3.178 -19.25 -1.04 1 94.75 140 SER B O 1
ATOM 3485 N N . VAL B 1 141 ? 5.242 -19.688 -0.217 1 96.69 141 VAL B N 1
ATOM 3486 C CA . VAL B 1 141 ? 4.785 -20.141 1.093 1 96.69 141 VAL B CA 1
ATOM 3487 C C . VAL B 1 141 ? 5.184 -19.125 2.158 1 96.69 141 VAL B C 1
ATOM 3489 O O . VAL B 1 141 ? 6.312 -18.625 2.162 1 96.69 141 VAL B O 1
ATOM 3492 N N . PRO B 1 142 ? 4.176 -18.75 3.012 1 96.56 142 PRO B N 1
ATOM 3493 C CA . PRO B 1 142 ? 4.562 -17.844 4.09 1 96.56 142 PRO B CA 1
ATOM 3494 C C . PRO B 1 142 ? 5.758 -18.344 4.891 1 96.56 142 PRO B C 1
ATOM 3496 O O . PRO B 1 142 ? 5.852 -19.547 5.176 1 96.56 142 PRO B O 1
ATOM 3499 N N . PRO B 1 143 ? 6.617 -17.422 5.297 1 94.12 143 PRO B N 1
ATOM 3500 C CA . PRO B 1 143 ? 7.824 -17.828 6.016 1 94.12 143 PRO B CA 1
ATOM 3501 C C . PRO B 1 143 ? 7.512 -18.516 7.344 1 94.12 143 PRO B C 1
ATOM 3503 O O . PRO B 1 143 ? 8.344 -19.266 7.863 1 94.12 143 PRO B O 1
ATOM 3506 N N . SER B 1 144 ? 6.395 -18.297 7.84 1 96.44 144 SER B N 1
ATOM 3507 C CA . SER B 1 144 ? 6.031 -18.844 9.141 1 96.44 144 SER B CA 1
ATOM 3508 C C . SER B 1 144 ? 5.605 -20.297 9.031 1 96.44 144 SER B C 1
ATOM 3510 O O . SER B 1 144 ? 5.414 -20.984 10.047 1 96.44 144 SER B O 1
ATOM 3512 N N . ILE B 1 145 ? 5.461 -20.812 7.859 1 96.88 145 ILE B N 1
ATOM 3513 C CA . ILE B 1 145 ? 5.09 -22.203 7.656 1 96.88 145 ILE B CA 1
ATOM 3514 C C . ILE B 1 145 ? 6.348 -23.062 7.543 1 96.88 145 ILE B C 1
ATOM 3516 O O . ILE B 1 145 ? 7.246 -22.75 6.754 1 96.88 145 ILE B O 1
ATOM 3520 N N . ASN B 1 146 ? 6.371 -24.094 8.328 1 97.25 146 ASN B N 1
ATOM 3521 C CA . ASN B 1 146 ? 7.453 -25.078 8.227 1 97.25 146 ASN B CA 1
ATOM 3522 C C . ASN B 1 146 ? 7.391 -25.844 6.918 1 97.25 146 ASN B C 1
ATOM 3524 O O . ASN B 1 146 ? 6.352 -26.406 6.57 1 97.25 146 ASN B O 1
ATOM 3528 N N . LEU B 1 147 ? 8.516 -25.969 6.234 1 97.12 147 LEU B N 1
ATOM 3529 C CA . LEU B 1 147 ? 8.539 -26.562 4.902 1 97.12 147 LEU B CA 1
ATOM 3530 C C . LEU B 1 147 ? 8.281 -28.062 4.969 1 97.12 147 LEU B C 1
ATOM 3532 O O . LEU B 1 147 ? 7.711 -28.641 4.039 1 97.12 147 LEU B O 1
ATOM 3536 N N . ASP B 1 148 ? 8.656 -28.672 6.078 1 97.88 148 ASP B N 1
ATOM 3537 C CA . ASP B 1 148 ? 8.328 -30.094 6.242 1 97.88 148 ASP B CA 1
ATOM 3538 C C . ASP B 1 148 ? 6.824 -30.297 6.406 1 97.88 148 ASP B C 1
ATOM 3540 O O . ASP B 1 148 ? 6.266 -31.266 5.91 1 97.88 148 ASP B O 1
ATOM 3544 N N . ASP B 1 149 ? 6.238 -29.375 7.156 1 98.25 149 ASP B N 1
ATOM 3545 C CA . ASP B 1 149 ? 4.785 -29.422 7.293 1 98.25 149 ASP B CA 1
ATOM 3546 C C . ASP B 1 149 ? 4.098 -29.203 5.945 1 98.25 149 ASP B C 1
ATOM 3548 O O . ASP B 1 149 ? 3.084 -29.844 5.648 1 98.25 149 ASP B O 1
ATOM 3552 N N . PHE B 1 150 ? 4.645 -28.359 5.23 1 98.5 150 PHE B N 1
ATOM 3553 C CA . PHE B 1 150 ? 4.141 -28.078 3.889 1 98.5 150 PHE B CA 1
ATOM 3554 C C . PHE B 1 150 ? 4.215 -29.328 3.016 1 98.5 150 PHE B C 1
ATOM 3556 O O . PHE B 1 150 ? 3.234 -29.703 2.367 1 98.5 150 PHE B O 1
ATOM 3563 N N . THR B 1 151 ? 5.363 -30 3.014 1 98.38 151 THR B N 1
ATOM 3564 C CA . THR B 1 151 ? 5.551 -31.234 2.252 1 98.38 151 THR B CA 1
ATOM 3565 C C . THR B 1 151 ? 4.551 -32.312 2.695 1 98.38 151 THR B C 1
ATOM 3567 O O . THR B 1 151 ? 3.953 -32.969 1.859 1 98.38 151 THR B O 1
ATOM 3570 N N . SER B 1 152 ? 4.395 -32.375 3.98 1 98.56 152 SER B N 1
ATOM 3571 C CA . SER B 1 152 ? 3.449 -33.344 4.527 1 98.56 152 SER B CA 1
ATOM 3572 C C . SER B 1 152 ? 2.027 -33.062 4.055 1 98.56 152 SER B C 1
ATOM 3574 O O . SER B 1 152 ? 1.293 -33.969 3.684 1 98.56 152 SER B O 1
ATOM 3576 N N . TRP B 1 153 ? 1.657 -31.844 4.098 1 98.69 153 TRP B N 1
ATOM 3577 C CA . TRP B 1 153 ? 0.333 -31.438 3.639 1 98.69 153 TRP B CA 1
ATOM 3578 C C . TRP B 1 153 ? 0.151 -31.75 2.156 1 98.69 153 TRP B C 1
ATOM 3580 O O . TRP B 1 153 ? -0.873 -32.312 1.752 1 98.69 153 TRP B O 1
ATOM 3590 N N . MET B 1 154 ? 1.144 -31.453 1.354 1 98.5 154 MET B N 1
ATOM 3591 C CA . MET B 1 154 ? 1.099 -31.719 -0.081 1 98.5 154 MET B CA 1
ATOM 3592 C C . MET B 1 154 ? 0.934 -33.188 -0.356 1 98.5 154 MET B C 1
ATOM 3594 O O . MET B 1 154 ? 0.194 -33.594 -1.26 1 98.5 154 MET B O 1
ATOM 3598 N N . THR B 1 155 ? 1.636 -33.969 0.391 1 98.31 155 THR B N 1
ATOM 3599 C CA . THR B 1 155 ? 1.562 -35.406 0.239 1 98.31 155 THR B CA 1
ATOM 3600 C C . THR B 1 155 ? 0.152 -35.906 0.534 1 98.31 155 THR B C 1
ATOM 3602 O O . THR B 1 155 ? -0.398 -36.719 -0.225 1 98.31 155 THR B O 1
ATOM 3605 N N . ARG B 1 156 ? -0.397 -35.469 1.591 1 98.38 156 ARG B N 1
ATOM 3606 C CA . ARG B 1 156 ? -1.757 -35.844 1.947 1 98.38 156 ARG B CA 1
ATOM 3607 C C . ARG B 1 156 ? -2.764 -35.312 0.931 1 98.38 156 ARG B C 1
ATOM 3609 O O . ARG B 1 156 ? -3.73 -36 0.594 1 98.38 156 ARG B O 1
ATOM 3616 N N . LEU B 1 157 ? -2.541 -34.156 0.496 1 98.38 157 LEU B N 1
ATOM 3617 C CA . LEU B 1 157 ? -3.406 -33.531 -0.511 1 98.38 157 LEU B CA 1
ATOM 3618 C C . LEU B 1 157 ? -3.438 -34.406 -1.779 1 98.38 157 LEU B C 1
ATOM 3620 O O . LEU B 1 157 ? -4.508 -34.625 -2.352 1 98.38 157 LEU B O 1
ATOM 3624 N N . ARG B 1 158 ? -2.293 -34.844 -2.172 1 97.12 158 ARG B N 1
ATOM 3625 C CA . ARG B 1 158 ? -2.168 -35.688 -3.355 1 97.12 158 ARG B CA 1
ATOM 3626 C C . ARG B 1 158 ? -2.938 -36.969 -3.182 1 97.12 158 ARG B C 1
ATOM 3628 O O . ARG B 1 158 ? -3.498 -37.5 -4.145 1 97.12 158 ARG B O 1
ATOM 3635 N N . SER B 1 159 ? -2.951 -37.469 -2.008 1 96.88 159 SER B N 1
ATOM 3636 C CA . SER B 1 159 ? -3.686 -38.688 -1.723 1 96.88 159 SER B CA 1
ATOM 3637 C C . SER B 1 159 ? -5.188 -38.469 -1.87 1 96.88 159 SER B C 1
ATOM 3639 O O . SER B 1 159 ? -5.918 -39.406 -2.219 1 96.88 159 SER B O 1
ATOM 3641 N N . GLU B 1 160 ? -5.648 -37.281 -1.612 1 96.56 160 GLU B N 1
ATOM 3642 C CA . GLU B 1 160 ? -7.066 -36.969 -1.713 1 96.56 160 GLU B CA 1
ATOM 3643 C C . GLU B 1 160 ? -7.449 -36.625 -3.145 1 96.56 160 GLU B C 1
ATOM 3645 O O . GLU B 1 160 ? -8.586 -36.844 -3.566 1 96.56 160 GLU B O 1
ATOM 3650 N N . CYS B 1 161 ? -6.547 -35.969 -3.82 1 95.56 161 CYS B N 1
ATOM 3651 C CA . CYS B 1 161 ? -6.723 -35.594 -5.219 1 95.56 161 CYS B CA 1
ATOM 3652 C C . CYS B 1 161 ? -5.469 -35.906 -6.027 1 95.56 161 CYS B C 1
ATOM 3654 O O . CYS B 1 161 ? -4.5 -35.125 -5.984 1 95.56 161 CYS B O 1
ATOM 3656 N N . MET B 1 162 ? -5.512 -36.812 -6.848 1 91.44 162 MET B N 1
ATOM 3657 C CA . MET B 1 162 ? -4.352 -37.344 -7.555 1 91.44 162 MET B CA 1
ATOM 3658 C C . MET B 1 162 ? -3.795 -36.312 -8.531 1 91.44 162 MET B C 1
ATOM 3660 O O . MET B 1 162 ? -2.58 -36.188 -8.703 1 91.44 162 MET B O 1
ATOM 3664 N N . CYS B 1 163 ? -4.629 -35.5 -9.188 1 96.12 163 CYS B N 1
ATOM 3665 C CA . CYS B 1 163 ? -4.184 -34.5 -10.156 1 96.12 163 CYS B CA 1
ATOM 3666 C C . CYS B 1 163 ? -3.793 -33.188 -9.477 1 96.12 163 CYS B C 1
ATOM 3668 O O . CYS B 1 163 ? -4.441 -32.156 -9.68 1 96.12 163 CYS B O 1
ATOM 3670 N N . LEU B 1 164 ? -2.719 -33.312 -8.719 1 98.25 164 LEU B N 1
ATOM 3671 C CA . LEU B 1 164 ? -2.15 -32.156 -8.031 1 98.25 164 LEU B CA 1
ATOM 3672 C C . LEU B 1 164 ? -1.122 -31.453 -8.906 1 98.25 164 LEU B C 1
ATOM 3674 O O . LEU B 1 164 ? -0.096 -32.031 -9.266 1 98.25 164 LEU B O 1
ATOM 3678 N N . ILE B 1 165 ? -1.473 -30.219 -9.281 1 98.44 165 ILE B N 1
ATOM 3679 C CA . ILE B 1 165 ? -0.594 -29.375 -10.078 1 98.44 165 ILE B CA 1
ATOM 3680 C C . ILE B 1 165 ? 0.165 -28.406 -9.172 1 98.44 165 ILE B C 1
ATOM 3682 O O . ILE B 1 165 ? -0.428 -27.781 -8.297 1 98.44 165 ILE B O 1
ATOM 3686 N N . PHE B 1 166 ? 1.469 -28.281 -9.414 1 98.38 166 PHE B N 1
ATOM 3687 C CA . PHE B 1 166 ? 2.291 -27.5 -8.492 1 98.38 166 PHE B CA 1
ATOM 3688 C C . PHE B 1 166 ? 3.18 -26.531 -9.258 1 98.38 166 PHE B C 1
ATOM 3690 O O . PHE B 1 166 ? 3.875 -26.922 -10.195 1 98.38 166 PHE B O 1
ATOM 3697 N N . ASP B 1 167 ? 3.086 -25.281 -8.914 1 97.56 167 ASP B N 1
ATOM 3698 C CA . ASP B 1 167 ? 3.891 -24.203 -9.477 1 97.56 167 ASP B CA 1
ATOM 3699 C C . ASP B 1 167 ? 4.355 -23.234 -8.391 1 97.56 167 ASP B C 1
ATOM 3701 O O . ASP B 1 167 ? 3.586 -22.375 -7.938 1 97.56 167 ASP B O 1
ATOM 3705 N N . SER B 1 168 ? 5.562 -23.312 -7.965 1 94.94 168 SER B N 1
ATOM 3706 C CA . SER B 1 168 ? 6.145 -22.5 -6.91 1 94.94 168 SER B CA 1
ATOM 3707 C C . SER B 1 168 ? 7.59 -22.125 -7.227 1 94.94 168 SER B C 1
ATOM 3709 O O . SER B 1 168 ? 8.047 -22.297 -8.359 1 94.94 168 SER B O 1
ATOM 3711 N N . SER B 1 169 ? 8.219 -21.438 -6.281 1 89.25 169 SER B N 1
ATOM 3712 C CA . SER B 1 169 ? 9.594 -21 -6.504 1 89.25 169 SER B CA 1
ATOM 3713 C C . SER B 1 169 ? 10.469 -21.281 -5.289 1 89.25 169 SER B C 1
ATOM 3715 O O . SER B 1 169 ? 9.961 -21.594 -4.211 1 89.25 169 SER B O 1
ATOM 3717 N N . ARG B 1 170 ? 11.727 -21.344 -5.473 1 87.62 170 ARG B N 1
ATOM 3718 C CA . ARG B 1 170 ? 12.773 -21.391 -4.457 1 87.62 170 ARG B CA 1
ATOM 3719 C C . ARG B 1 170 ? 12.547 -22.547 -3.49 1 87.62 170 ARG B C 1
ATOM 3721 O O . ARG B 1 170 ? 12.328 -23.688 -3.914 1 87.62 170 ARG B O 1
ATOM 3728 N N . ASP B 1 171 ? 12.586 -22.203 -2.145 1 90.12 171 ASP B N 1
ATOM 3729 C CA . ASP B 1 171 ? 12.555 -23.266 -1.147 1 90.12 171 ASP B CA 1
ATOM 3730 C C . ASP B 1 171 ? 11.219 -24.016 -1.174 1 90.12 171 ASP B C 1
ATOM 3732 O O . ASP B 1 171 ? 11.18 -25.219 -0.968 1 90.12 171 ASP B O 1
ATOM 3736 N N . ALA B 1 172 ? 10.219 -23.328 -1.446 1 93.19 172 ALA B N 1
ATOM 3737 C CA . ALA B 1 172 ? 8.906 -23.969 -1.534 1 93.19 172 ALA B CA 1
ATOM 3738 C C . ALA B 1 172 ? 8.844 -24.938 -2.705 1 93.19 172 ALA B C 1
ATOM 3740 O O . ALA B 1 172 ? 8.203 -25.984 -2.609 1 93.19 172 ALA B O 1
ATOM 3741 N N . PHE B 1 173 ? 9.531 -24.562 -3.768 1 94.81 173 PHE B N 1
ATOM 3742 C CA . PHE B 1 173 ? 9.586 -25.422 -4.945 1 94.81 173 PHE B CA 1
ATOM 3743 C C . PHE B 1 173 ? 10.234 -26.75 -4.613 1 94.81 173 PHE B C 1
ATOM 3745 O O . PHE B 1 173 ? 9.664 -27.812 -4.871 1 94.81 173 PHE B O 1
ATOM 3752 N N . VAL B 1 174 ? 11.336 -26.672 -3.967 1 94.19 174 VAL B N 1
ATOM 3753 C CA . VAL B 1 174 ? 12.086 -27.875 -3.629 1 94.19 174 VAL B CA 1
ATOM 3754 C C . VAL B 1 174 ? 11.289 -28.719 -2.633 1 94.19 174 VAL B C 1
ATOM 3756 O O . VAL B 1 174 ? 11.172 -29.938 -2.793 1 94.19 174 VAL B O 1
ATOM 3759 N N . ALA B 1 175 ? 10.711 -28.109 -1.66 1 96.06 175 ALA B N 1
ATOM 3760 C CA . ALA B 1 175 ? 9.945 -28.812 -0.635 1 96.06 175 ALA B CA 1
ATOM 3761 C C . ALA B 1 175 ? 8.711 -29.469 -1.235 1 96.06 175 ALA B C 1
ATOM 3763 O O . ALA B 1 175 ? 8.375 -30.609 -0.881 1 96.06 175 ALA B O 1
ATOM 3764 N N . GLY B 1 176 ? 8.047 -28.797 -2.115 1 96.75 176 GLY B N 1
ATOM 3765 C CA . GLY B 1 176 ? 6.84 -29.328 -2.73 1 96.75 176 GLY B CA 1
ATOM 3766 C C . GLY B 1 176 ? 7.105 -30.5 -3.652 1 96.75 176 GLY B C 1
ATOM 3767 O O . GLY B 1 176 ? 6.266 -31.391 -3.791 1 96.75 176 GLY B O 1
ATOM 3768 N N . LEU B 1 177 ? 8.258 -30.484 -4.277 1 96.56 177 LEU B N 1
ATOM 3769 C CA . LEU B 1 177 ? 8.633 -31.562 -5.184 1 96.56 177 LEU B CA 1
ATOM 3770 C C . LEU B 1 177 ? 8.75 -32.875 -4.434 1 96.56 177 LEU B C 1
ATOM 3772 O O . LEU B 1 177 ? 8.5 -33.969 -5.004 1 96.56 177 LEU B O 1
ATOM 3776 N N . ARG B 1 178 ? 9.078 -32.781 -3.191 1 96.12 178 ARG B N 1
ATOM 3777 C CA . ARG B 1 178 ? 9.242 -34 -2.381 1 96.12 178 ARG B CA 1
ATOM 3778 C C . ARG B 1 178 ? 7.91 -34.719 -2.211 1 96.12 178 ARG B C 1
ATOM 3780 O O . ARG B 1 178 ? 7.883 -35.906 -1.852 1 96.12 178 ARG B O 1
ATOM 3787 N N . ALA B 1 179 ? 6.84 -34.031 -2.432 1 97.38 179 ALA B N 1
ATOM 3788 C CA . ALA B 1 179 ? 5.512 -34.656 -2.312 1 97.38 179 ALA B CA 1
ATOM 3789 C C . ALA B 1 179 ? 5.086 -35.312 -3.621 1 97.38 179 ALA B C 1
ATOM 3791 O O . ALA B 1 179 ? 3.984 -35.844 -3.721 1 97.38 179 ALA B O 1
ATOM 3792 N N . SER B 1 180 ? 5.906 -35.219 -4.68 1 97.06 180 SER B N 1
ATOM 3793 C CA . SER B 1 180 ? 5.703 -35.812 -5.992 1 97.06 180 SER B CA 1
ATOM 3794 C C . SER B 1 180 ? 4.352 -35.406 -6.578 1 97.06 180 SER B C 1
ATOM 3796 O O . SER B 1 180 ? 3.557 -36.281 -6.953 1 97.06 180 SER B O 1
ATOM 3798 N N . PRO B 1 181 ? 4.105 -34.125 -6.691 1 98.38 181 PRO B N 1
ATOM 3799 C CA . PRO B 1 181 ? 2.865 -33.719 -7.355 1 98.38 181 PRO B CA 1
ATOM 3800 C C . PRO B 1 181 ? 2.705 -34.344 -8.742 1 98.38 181 PRO B C 1
ATOM 3802 O O . PRO B 1 181 ? 3.678 -34.844 -9.312 1 98.38 181 PRO B O 1
ATOM 3805 N N . TRP B 1 182 ? 1.478 -34.344 -9.219 1 98.19 182 TRP B N 1
ATOM 3806 C CA . TRP B 1 182 ? 1.163 -35 -10.477 1 98.19 182 TRP B CA 1
ATOM 3807 C C . TRP B 1 182 ? 1.771 -34.25 -11.656 1 98.19 182 TRP B C 1
ATOM 3809 O O . TRP B 1 182 ? 2.271 -34.875 -12.602 1 98.19 182 TRP B O 1
ATOM 3819 N N . LEU B 1 183 ? 1.762 -32.969 -11.609 1 98.31 183 LEU B N 1
ATOM 3820 C CA . LEU B 1 183 ? 2.336 -32.062 -12.609 1 98.31 183 LEU B CA 1
ATOM 3821 C C . LEU B 1 183 ? 3.082 -30.922 -11.953 1 98.31 183 LEU B C 1
ATOM 3823 O O . LEU B 1 183 ? 2.602 -30.344 -10.977 1 98.31 183 LEU B O 1
ATOM 3827 N N . VAL B 1 184 ? 4.293 -30.578 -12.398 1 98.12 184 VAL B N 1
ATOM 3828 C CA . VAL B 1 184 ? 5.051 -29.438 -11.914 1 98.12 184 VAL B CA 1
ATOM 3829 C C . VAL B 1 184 ? 5.43 -28.531 -13.086 1 98.12 184 VAL B C 1
ATOM 3831 O O . VAL B 1 184 ? 5.652 -29.016 -14.203 1 98.12 184 VAL B O 1
ATOM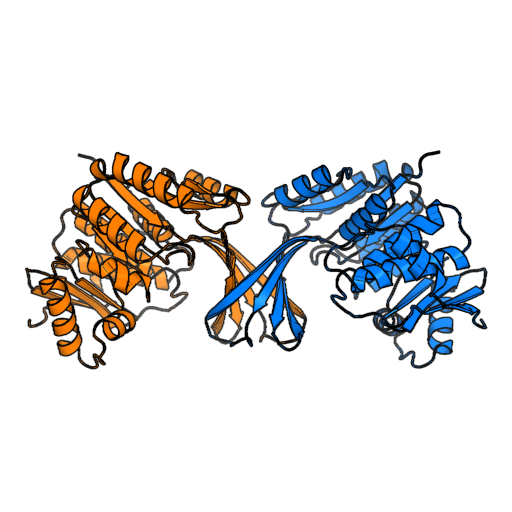 3834 N N . LYS B 1 185 ? 5.43 -27.219 -12.781 1 97.88 185 LYS B N 1
ATOM 3835 C CA . LYS B 1 185 ? 5.758 -26.266 -13.844 1 97.88 185 LYS B CA 1
ATOM 3836 C C . LYS B 1 185 ? 6.902 -25.344 -13.422 1 97.88 185 LYS B C 1
ATOM 3838 O O . LYS B 1 185 ? 6.719 -24.141 -13.297 1 97.88 185 LYS B O 1
ATOM 3843 N N . PRO B 1 186 ? 8.156 -25.797 -13.359 1 96.69 186 PRO B N 1
ATOM 3844 C CA . PRO B 1 186 ? 9.305 -24.922 -13.094 1 96.69 186 PRO B CA 1
ATOM 3845 C C . PRO B 1 186 ? 9.703 -24.094 -14.312 1 96.69 186 PRO B C 1
ATOM 3847 O O . PRO B 1 186 ? 9.312 -24.422 -15.43 1 96.69 186 PRO B O 1
ATOM 3850 N N . ASN B 1 187 ? 10.398 -23.031 -14.016 1 94.62 187 ASN B N 1
ATOM 3851 C CA . ASN B 1 187 ? 11.156 -22.406 -15.094 1 94.62 187 ASN B CA 1
ATOM 3852 C C . ASN B 1 187 ? 12.578 -22.938 -15.164 1 94.62 187 ASN B C 1
ATOM 3854 O O . ASN B 1 187 ? 12.969 -23.797 -14.375 1 94.62 187 ASN B O 1
ATOM 3858 N N . HIS B 1 188 ? 13.25 -22.453 -16.141 1 94.62 188 HIS B N 1
ATOM 3859 C CA . HIS B 1 188 ? 14.602 -22.953 -16.375 1 94.62 188 HIS B CA 1
ATOM 3860 C C . HIS B 1 188 ? 15.477 -22.766 -15.148 1 94.62 188 HIS B C 1
ATOM 3862 O O . HIS B 1 188 ? 16.156 -23.703 -14.711 1 94.62 188 HIS B O 1
ATOM 3868 N N . GLN B 1 189 ? 15.445 -21.672 -14.523 1 93 189 GLN B N 1
ATOM 3869 C CA . GLN B 1 189 ? 16.281 -21.359 -13.367 1 93 189 GLN B CA 1
ATOM 3870 C C . GLN B 1 189 ? 15.914 -22.219 -12.164 1 93 189 GLN B C 1
ATOM 3872 O O . GLN B 1 189 ? 16.781 -22.703 -11.453 1 93 189 GLN B O 1
ATOM 3877 N N . GLU B 1 190 ? 14.656 -22.328 -11.938 1 93.69 190 GLU B N 1
ATOM 3878 C CA . GLU B 1 190 ? 14.164 -23.172 -10.852 1 93.69 190 GLU B CA 1
ATOM 3879 C C . GLU B 1 190 ? 14.609 -24.625 -11.023 1 93.69 190 GLU B C 1
ATOM 3881 O O . GLU B 1 190 ? 15 -25.281 -10.055 1 93.69 190 GLU B O 1
ATOM 3886 N N . LEU B 1 191 ? 14.547 -25.078 -12.234 1 95.31 191 LEU B N 1
ATOM 3887 C CA . LEU B 1 191 ? 14.984 -26.453 -12.516 1 95.31 191 LEU B CA 1
ATOM 3888 C C . LEU B 1 191 ? 16.484 -26.609 -12.281 1 95.31 191 LEU B C 1
ATOM 3890 O O . LEU B 1 191 ? 16.938 -27.625 -11.773 1 95.31 191 LEU B O 1
ATOM 3894 N N . GLU B 1 192 ? 17.219 -25.547 -12.672 1 95.44 192 GLU B N 1
ATOM 3895 C CA . GLU B 1 192 ? 18.656 -25.562 -12.438 1 95.44 192 GLU B CA 1
ATOM 3896 C C . GLU B 1 192 ? 18.969 -25.625 -10.945 1 95.44 192 GLU B C 1
ATOM 3898 O O . GLU B 1 192 ? 19.859 -26.359 -10.531 1 95.44 192 GLU B O 1
ATOM 3903 N N . ILE B 1 193 ? 18.234 -24.906 -10.273 1 90.88 193 ILE B N 1
ATOM 3904 C CA . ILE B 1 193 ? 18.438 -24.875 -8.828 1 90.88 193 ILE B CA 1
ATOM 3905 C C . ILE B 1 193 ? 18.141 -26.266 -8.242 1 90.88 193 ILE B C 1
ATOM 3907 O O . ILE B 1 193 ? 18.938 -26.797 -7.465 1 90.88 193 ILE B O 1
ATOM 3911 N N . TRP B 1 194 ? 17.141 -26.812 -8.555 1 93 194 TRP B N 1
ATOM 3912 C CA . TRP B 1 194 ? 16.766 -28.141 -8.07 1 93 194 TRP B CA 1
ATOM 3913 C C . TRP B 1 194 ? 17.812 -29.188 -8.484 1 93 194 TRP B C 1
ATOM 3915 O O . TRP B 1 194 ? 18.219 -30 -7.668 1 93 194 TRP B O 1
ATOM 3925 N N . ALA B 1 195 ? 18.25 -29.078 -9.789 1 94.94 195 ALA B N 1
ATOM 3926 C CA . ALA B 1 195 ? 19.188 -30.062 -10.336 1 94.94 195 ALA B CA 1
ATOM 3927 C C . ALA B 1 195 ? 20.578 -29.906 -9.727 1 94.94 195 ALA B C 1
ATOM 3929 O O . ALA B 1 195 ? 21.375 -30.844 -9.75 1 94.94 195 ALA B O 1
ATOM 3930 N N . GLY B 1 196 ? 20.844 -28.703 -9.211 1 94.56 196 GLY B N 1
ATOM 3931 C CA . GLY B 1 196 ? 22.156 -28.422 -8.617 1 94.56 196 GLY B CA 1
ATOM 3932 C C . GLY B 1 196 ? 23.25 -28.281 -9.641 1 94.56 196 GLY B C 1
ATOM 3933 O O . GLY B 1 196 ? 24.422 -28.516 -9.336 1 94.56 196 GLY B O 1
ATOM 3934 N N . ARG B 1 197 ? 22.906 -28.062 -10.883 1 95.81 197 ARG B N 1
ATOM 3935 C CA . ARG B 1 197 ? 23.844 -27.891 -11.984 1 95.81 197 ARG B CA 1
ATOM 3936 C C . ARG B 1 197 ? 23.25 -27.047 -13.102 1 95.81 197 ARG B C 1
ATOM 3938 O O . ARG B 1 197 ? 22.016 -27 -13.25 1 95.81 197 ARG B O 1
ATOM 3945 N N . PRO B 1 198 ? 24.109 -26.438 -13.914 1 96.38 198 PRO B N 1
ATOM 3946 C CA . PRO B 1 198 ? 23.594 -25.703 -15.078 1 96.38 198 PRO B CA 1
ATOM 3947 C C . PRO B 1 198 ? 22.953 -26.641 -16.125 1 96.38 198 PRO B C 1
ATOM 3949 O O . PRO B 1 198 ? 23.359 -27.797 -16.234 1 96.38 198 PRO B O 1
ATOM 3952 N N . LEU B 1 199 ? 22 -26.125 -16.781 1 96.62 199 LEU B N 1
ATOM 3953 C CA . LEU B 1 199 ? 21.344 -26.828 -17.875 1 96.62 199 LEU B CA 1
ATOM 3954 C C . LEU B 1 199 ? 21.406 -26.016 -19.172 1 96.62 199 LEU B C 1
ATOM 3956 O O . LEU B 1 199 ? 20.391 -25.516 -19.641 1 96.62 199 LEU B O 1
ATOM 3960 N N . PRO B 1 200 ? 22.547 -25.953 -19.797 1 95.12 200 PRO B N 1
ATOM 3961 C CA . PRO B 1 200 ? 22.766 -25.016 -20.891 1 95.12 200 PRO B CA 1
ATOM 3962 C C . PRO B 1 200 ? 22.094 -25.453 -22.188 1 95.12 200 PRO B C 1
ATOM 3964 O O . PRO B 1 200 ? 21.766 -24.625 -23.047 1 95.12 200 PRO B O 1
ATOM 3967 N N . GLU B 1 201 ? 21.906 -26.828 -22.375 1 92.88 201 GLU B N 1
ATOM 3968 C CA . GLU B 1 201 ? 21.312 -27.344 -23.609 1 92.88 201 GLU B CA 1
ATOM 3969 C C . GLU B 1 201 ? 19.922 -27.938 -23.344 1 92.88 201 GLU B C 1
ATOM 3971 O O . GLU B 1 201 ? 19.625 -28.359 -22.234 1 92.88 201 GLU B O 1
ATOM 3976 N N . LEU B 1 202 ? 19.156 -28 -24.422 1 91.75 202 LEU B N 1
ATOM 3977 C CA . LEU B 1 202 ? 17.828 -28.562 -24.344 1 91.75 202 LEU B CA 1
ATOM 3978 C C . LEU B 1 202 ? 17.875 -30 -23.844 1 91.75 202 LEU B C 1
ATOM 3980 O O . LEU B 1 202 ? 16.984 -30.438 -23.094 1 91.75 202 LEU B O 1
ATOM 3984 N N . SER B 1 203 ? 18.875 -30.688 -24.297 1 93.5 203 SER B N 1
ATOM 3985 C CA . SER B 1 203 ? 19.016 -32.062 -23.875 1 93.5 203 SER B CA 1
ATOM 3986 C C . SER B 1 203 ? 19.234 -32.188 -22.375 1 93.5 203 SER B C 1
ATOM 3988 O O . SER B 1 203 ? 18.797 -33.125 -21.734 1 93.5 203 SER B O 1
ATOM 3990 N N . ASP B 1 204 ? 19.938 -31.156 -21.766 1 95.81 204 ASP B N 1
ATOM 3991 C CA . ASP B 1 204 ? 20.141 -31.109 -20.328 1 95.81 204 ASP B CA 1
ATOM 3992 C C . ASP B 1 204 ? 18.828 -30.891 -19.578 1 95.81 204 ASP B C 1
ATOM 3994 O O . ASP B 1 204 ? 18.594 -31.469 -18.516 1 95.81 204 ASP B O 1
ATOM 3998 N N . ILE B 1 205 ? 18 -30.094 -20.141 1 96.19 205 ILE B N 1
ATOM 3999 C CA . ILE B 1 205 ? 16.703 -29.797 -19.562 1 96.19 205 ILE B CA 1
ATOM 4000 C C . ILE B 1 205 ? 15.82 -31.031 -19.578 1 96.19 205 ILE B C 1
ATOM 4002 O O . ILE B 1 205 ? 15.188 -31.375 -18.578 1 96.19 205 ILE B O 1
ATOM 4006 N N . VAL B 1 206 ? 15.828 -31.734 -20.703 1 95.62 206 VAL B N 1
ATOM 4007 C CA . VAL B 1 206 ? 15.039 -32.938 -20.844 1 95.62 206 VAL B CA 1
ATOM 4008 C C . VAL B 1 206 ? 15.492 -33.969 -19.812 1 95.62 206 VAL B C 1
ATOM 4010 O O . VAL B 1 206 ? 14.656 -34.625 -19.172 1 95.62 206 VAL B O 1
ATOM 4013 N N . LYS B 1 207 ? 16.766 -34.125 -19.688 1 95.75 207 LYS B N 1
ATOM 4014 C CA . LYS B 1 207 ? 17.312 -35.094 -18.734 1 95.75 207 LYS B CA 1
ATOM 4015 C C . LYS B 1 207 ? 16.891 -34.75 -17.312 1 95.75 207 LYS B C 1
ATOM 4017 O O . LYS B 1 207 ? 16.516 -35.656 -16.547 1 95.75 207 LYS B O 1
ATOM 4022 N N . ALA B 1 208 ? 17.031 -33.5 -17 1 97.06 208 ALA B N 1
ATOM 4023 C CA . ALA B 1 208 ? 16.625 -33.062 -15.664 1 97.06 208 ALA B CA 1
ATOM 4024 C C . ALA B 1 208 ? 15.141 -33.312 -15.43 1 97.06 208 ALA B C 1
ATOM 4026 O O . ALA B 1 208 ? 14.734 -33.719 -14.344 1 97.06 208 ALA B O 1
ATOM 4027 N N . ALA B 1 209 ? 14.32 -33.062 -16.406 1 97.44 209 ALA B N 1
ATOM 4028 C CA . ALA B 1 209 ? 12.883 -33.312 -16.312 1 97.44 209 ALA B CA 1
ATOM 4029 C C . ALA B 1 209 ? 12.609 -34.812 -16.125 1 97.44 209 ALA B C 1
ATOM 4031 O O . ALA B 1 209 ? 11.727 -35.188 -15.336 1 97.44 209 ALA B O 1
ATOM 4032 N N . GLN B 1 210 ? 13.367 -35.625 -16.828 1 96.5 210 GLN B N 1
ATOM 4033 C CA . GLN B 1 210 ? 13.211 -37.062 -16.688 1 96.5 210 GLN B CA 1
ATOM 4034 C C . GLN B 1 210 ? 13.586 -37.531 -15.289 1 96.5 210 GLN B C 1
ATOM 4036 O O . GLN B 1 210 ? 12.984 -38.469 -14.758 1 96.5 210 GLN B O 1
ATOM 4041 N N . GLU B 1 211 ? 14.578 -36.875 -14.719 1 96.81 211 GLU B N 1
ATOM 4042 C CA . GLU B 1 211 ? 14.945 -37.188 -13.344 1 96.81 211 GLU B CA 1
ATOM 4043 C C . GLU B 1 211 ? 13.797 -36.906 -12.383 1 96.81 211 GLU B C 1
ATOM 4045 O O . GLU B 1 211 ? 13.547 -37.688 -11.453 1 96.81 211 GLU B O 1
ATOM 4050 N N . LEU B 1 212 ? 13.078 -35.844 -12.578 1 96.94 212 LEU B N 1
ATOM 4051 C CA . LEU B 1 212 ? 11.906 -35.531 -11.773 1 96.94 212 LEU B CA 1
ATOM 4052 C C . LEU B 1 212 ? 10.812 -36.562 -11.969 1 96.94 212 LEU B C 1
ATOM 4054 O O . LEU B 1 212 ? 10.156 -36.969 -11.008 1 96.94 212 LEU B O 1
ATOM 4058 N N . ARG B 1 213 ? 10.664 -37.031 -13.195 1 96.81 213 ARG B N 1
ATOM 4059 C CA . ARG B 1 213 ? 9.664 -38.062 -13.484 1 96.81 213 ARG B CA 1
ATOM 4060 C C . ARG B 1 213 ? 9.984 -39.344 -12.758 1 96.81 213 ARG B C 1
ATOM 4062 O O . ARG B 1 213 ? 9.078 -40.031 -12.266 1 96.81 213 ARG B O 1
ATOM 4069 N N . GLN B 1 214 ? 11.211 -39.656 -12.719 1 95.75 214 GLN B N 1
ATOM 4070 C CA . GLN B 1 214 ? 11.641 -40.875 -12.039 1 95.75 214 GLN B CA 1
ATOM 4071 C C . GLN B 1 214 ? 11.336 -40.812 -10.547 1 95.75 214 GLN B C 1
ATOM 4073 O O . GLN B 1 214 ? 11.219 -41.844 -9.891 1 95.75 214 GLN B O 1
ATOM 4078 N N . GLN B 1 215 ? 11.188 -39.625 -10.086 1 94.94 215 GLN B N 1
ATOM 4079 C CA . GLN B 1 215 ? 10.875 -39.438 -8.672 1 94.94 215 GLN B CA 1
ATOM 4080 C C . GLN B 1 215 ? 9.367 -39.531 -8.422 1 94.94 215 GLN B C 1
ATOM 4082 O O . GLN B 1 215 ? 8.914 -39.375 -7.289 1 94.94 215 GLN B O 1
ATOM 4087 N N . GLY B 1 216 ? 8.625 -39.688 -9.469 1 95.56 216 GLY B N 1
ATOM 4088 C CA . GLY B 1 216 ? 7.211 -39.969 -9.266 1 95.56 216 GLY B CA 1
ATOM 4089 C C . GLY B 1 216 ? 6.316 -38.875 -9.836 1 95.56 216 GLY B C 1
ATOM 4090 O O . GLY B 1 216 ? 5.094 -38.938 -9.734 1 95.56 216 GLY B O 1
ATOM 4091 N N . ILE B 1 217 ? 6.879 -37.906 -10.477 1 97.69 217 ILE B N 1
ATOM 4092 C CA . ILE B 1 217 ? 6.105 -36.812 -11.086 1 97.69 217 ILE B CA 1
ATOM 4093 C C . ILE B 1 217 ? 5.746 -37.188 -12.523 1 97.69 217 ILE B C 1
ATOM 4095 O O . ILE B 1 217 ? 6.629 -37.375 -13.359 1 97.69 217 ILE B O 1
ATOM 4099 N N . ALA B 1 218 ? 4.492 -37.219 -12.836 1 97.44 218 ALA B N 1
ATOM 4100 C CA . ALA B 1 218 ? 4.02 -37.719 -14.125 1 97.44 218 ALA B CA 1
ATOM 4101 C C . ALA B 1 218 ? 4.277 -36.719 -15.242 1 97.44 218 ALA B C 1
ATOM 4103 O O . ALA B 1 218 ? 4.578 -37.125 -16.375 1 97.44 218 ALA B O 1
ATOM 4104 N N . HIS B 1 219 ? 4.094 -35.438 -14.914 1 97.88 219 HIS B N 1
ATOM 4105 C CA . HIS B 1 219 ? 4.188 -34.375 -15.93 1 97.88 219 HIS B CA 1
ATOM 4106 C C . HIS B 1 219 ? 5.129 -33.281 -15.477 1 97.88 219 HIS B C 1
ATOM 4108 O O . HIS B 1 219 ? 4.934 -32.688 -14.414 1 97.88 219 HIS B O 1
ATOM 4114 N N . VAL B 1 220 ? 6.129 -32.969 -16.297 1 98.19 220 VAL B N 1
ATOM 4115 C CA . VAL B 1 220 ? 7.051 -31.875 -16.031 1 98.19 220 VAL B CA 1
ATOM 4116 C C . VAL B 1 220 ? 6.996 -30.875 -17.188 1 98.19 220 VAL B C 1
ATOM 4118 O O . VAL B 1 220 ? 7.375 -31.203 -18.312 1 98.19 220 VAL B O 1
ATOM 4121 N N . VAL B 1 221 ? 6.465 -29.703 -16.891 1 98.25 221 VAL B N 1
ATOM 4122 C CA . VAL B 1 221 ? 6.387 -28.625 -17.891 1 98.25 221 VAL B CA 1
ATOM 4123 C C . VAL B 1 221 ? 7.363 -27.516 -17.531 1 98.25 221 VAL B C 1
ATOM 4125 O O . VAL B 1 221 ? 7.273 -26.922 -16.438 1 98.25 221 VAL B O 1
ATOM 4128 N N . ILE B 1 222 ? 8.273 -27.188 -18.375 1 97.88 222 ILE B N 1
ATOM 4129 C CA . ILE B 1 222 ? 9.305 -26.188 -18.125 1 97.88 222 ILE B CA 1
ATOM 4130 C C . ILE B 1 222 ? 9.047 -24.938 -18.969 1 97.88 222 ILE B C 1
ATOM 4132 O O . ILE B 1 222 ? 8.992 -25.016 -20.188 1 97.88 222 ILE B O 1
ATOM 4136 N N . SER B 1 223 ? 8.812 -23.812 -18.312 1 96.25 223 SER B N 1
ATOM 4137 C CA . SER B 1 223 ? 8.688 -22.562 -19.047 1 96.25 223 SER B CA 1
ATOM 4138 C C . SER B 1 223 ? 10.055 -21.984 -19.391 1 96.25 223 SER B C 1
ATOM 4140 O O . SER B 1 223 ? 10.969 -22 -18.562 1 96.25 223 SER B O 1
ATOM 4142 N N . LEU B 1 224 ? 10.242 -21.516 -20.609 1 93.38 224 LEU B N 1
ATOM 4143 C CA . LEU B 1 224 ? 11.523 -21.031 -21.109 1 93.38 224 LEU B CA 1
ATOM 4144 C C . LEU B 1 224 ? 11.398 -19.594 -21.625 1 93.38 224 LEU B C 1
ATOM 4146 O O . LEU B 1 224 ? 12.008 -19.25 -22.625 1 93.38 224 LEU B O 1
ATOM 4150 N N . GLY B 1 225 ? 10.516 -18.844 -21.062 1 88.5 225 GLY B N 1
ATOM 4151 C CA . GLY B 1 225 ? 10.32 -17.469 -21.453 1 88.5 225 GLY B CA 1
ATOM 4152 C C . GLY B 1 225 ? 9.906 -17.312 -22.906 1 88.5 225 GLY B C 1
ATOM 4153 O O . GLY B 1 225 ? 8.945 -17.938 -23.359 1 88.5 225 GLY B O 1
ATOM 4154 N N . GLU B 1 226 ? 10.695 -16.5 -23.609 1 87.56 226 GLU B N 1
ATOM 4155 C CA . GLU B 1 226 ? 10.375 -16.203 -25 1 87.56 226 GLU B CA 1
ATOM 4156 C C . GLU B 1 226 ? 10.586 -17.422 -25.906 1 87.56 226 GLU B C 1
ATOM 4158 O O . GLU B 1 226 ? 10.094 -17.469 -27.031 1 87.56 226 GLU B O 1
ATOM 4163 N N . GLN B 1 227 ? 11.281 -18.375 -25.391 1 90.44 227 GLN B N 1
ATOM 4164 C CA . GLN B 1 227 ? 11.562 -19.562 -26.172 1 90.44 227 GLN B CA 1
ATOM 4165 C C . GLN B 1 227 ? 10.398 -20.547 -26.109 1 90.44 227 GLN B C 1
ATOM 4167 O O . GLN B 1 227 ? 10.367 -21.531 -26.859 1 90.44 227 GLN B O 1
ATOM 4172 N N . GLY B 1 228 ? 9.5 -20.297 -25.172 1 93.94 228 GLY B N 1
ATOM 4173 C CA . GLY B 1 228 ? 8.32 -21.141 -25.078 1 93.94 228 GLY B CA 1
ATOM 4174 C C . GLY B 1 228 ? 8.344 -22.047 -23.859 1 93.94 228 GLY B C 1
ATOM 4175 O O . GLY B 1 228 ? 8.641 -21.609 -22.75 1 93.94 228 GLY B O 1
ATOM 4176 N N . ALA B 1 229 ? 7.836 -23.297 -24.078 1 97.19 229 ALA B N 1
ATOM 4177 C CA . ALA B 1 229 ? 7.723 -24.25 -22.984 1 97.19 229 ALA B CA 1
ATOM 4178 C C . ALA B 1 229 ? 7.961 -25.688 -23.469 1 97.19 229 ALA B C 1
ATOM 4180 O O . ALA B 1 229 ? 7.75 -25.984 -24.641 1 97.19 229 ALA B O 1
ATOM 4181 N N . MET B 1 230 ? 8.438 -26.453 -22.578 1 97.19 230 MET B N 1
ATOM 4182 C CA . MET B 1 230 ? 8.688 -27.859 -22.828 1 97.19 230 MET B CA 1
ATOM 4183 C C . MET B 1 230 ? 7.836 -28.734 -21.906 1 97.19 230 MET B C 1
ATOM 4185 O O . MET B 1 230 ? 7.656 -28.422 -20.734 1 97.19 230 MET B O 1
ATOM 4189 N N . TRP B 1 231 ? 7.316 -29.812 -22.469 1 98.06 231 TRP B N 1
ATOM 4190 C CA . TRP B 1 231 ? 6.543 -30.766 -21.703 1 98.06 231 TRP B CA 1
ATOM 4191 C C . TRP B 1 231 ? 7.137 -32.156 -21.828 1 98.06 231 TRP B C 1
ATOM 4193 O O . TRP B 1 231 ? 7.293 -32.688 -22.922 1 98.06 231 TRP B O 1
ATOM 4203 N N . VAL B 1 232 ? 7.512 -32.75 -20.703 1 97.44 232 VAL B N 1
ATOM 4204 C CA . VAL B 1 232 ? 8.039 -34.125 -20.656 1 97.44 232 VAL B CA 1
ATOM 4205 C C . VAL B 1 232 ? 7.09 -35 -19.844 1 97.44 232 VAL B C 1
ATOM 4207 O O . VAL B 1 232 ? 6.762 -34.688 -18.703 1 97.44 232 VAL B O 1
ATOM 4210 N N . ASN B 1 233 ? 6.582 -36.062 -20.406 1 96.38 233 ASN B N 1
ATOM 4211 C CA . ASN B 1 233 ? 5.773 -37.062 -19.734 1 96.38 233 ASN B CA 1
ATOM 4212 C C . ASN B 1 233 ? 6.027 -38.469 -20.297 1 96.38 233 ASN B C 1
ATOM 4214 O O . ASN B 1 233 ? 7.043 -38.688 -20.953 1 96.38 233 ASN B O 1
ATOM 4218 N N . ALA B 1 234 ? 5.168 -39.406 -19.938 1 93.44 234 ALA B N 1
ATOM 4219 C CA . ALA B 1 234 ? 5.391 -40.812 -20.297 1 93.44 234 ALA B CA 1
ATOM 4220 C C . ALA B 1 234 ? 5.324 -40.969 -21.812 1 93.44 234 ALA B C 1
ATOM 4222 O O . ALA B 1 234 ? 5.949 -41.906 -22.375 1 93.44 234 ALA B O 1
ATOM 4223 N N . SER B 1 235 ? 4.641 -40.031 -22.453 1 91.56 235 SER B N 1
ATOM 4224 C CA . SER B 1 235 ? 4.445 -40.156 -23.891 1 91.56 235 SER B CA 1
ATOM 4225 C C . SER B 1 235 ? 5.621 -39.594 -24.672 1 91.56 235 SER B C 1
ATOM 4227 O O . SER B 1 235 ? 5.777 -39.844 -25.859 1 91.56 235 SER B O 1
ATOM 4229 N N . GLY B 1 236 ? 6.375 -38.781 -24.047 1 93 236 GLY B N 1
ATOM 4230 C CA . GLY B 1 236 ? 7.516 -38.188 -24.719 1 93 236 GLY B CA 1
ATOM 4231 C C . GLY B 1 236 ? 7.793 -36.781 -24.281 1 93 236 GLY B C 1
ATOM 4232 O O . GLY B 1 236 ? 7.461 -36.375 -23.156 1 93 236 GLY B O 1
ATOM 4233 N N . ALA B 1 237 ? 8.57 -36.062 -25.078 1 95.56 237 ALA B N 1
ATOM 4234 C CA . ALA B 1 237 ? 8.945 -34.688 -24.812 1 95.56 237 ALA B CA 1
ATOM 4235 C C . ALA B 1 237 ? 8.641 -33.781 -26.031 1 95.56 237 ALA B C 1
ATOM 4237 O O . ALA B 1 237 ? 8.875 -34.188 -27.172 1 95.56 237 ALA B O 1
ATOM 4238 N N . TRP B 1 238 ? 8.062 -32.688 -25.766 1 96.44 238 TRP B N 1
ATOM 4239 C CA . TRP B 1 238 ? 7.715 -31.719 -26.828 1 96.44 238 TRP B CA 1
ATOM 4240 C C . TRP B 1 238 ? 8.117 -30.297 -26.422 1 96.44 238 TRP B C 1
ATOM 4242 O O . TRP B 1 238 ? 8.086 -29.953 -25.234 1 96.44 238 TRP B O 1
ATOM 4252 N N . MET B 1 239 ? 8.406 -29.547 -27.406 1 96.62 239 MET B N 1
ATOM 4253 C CA . MET B 1 239 ? 8.633 -28.109 -27.266 1 96.62 239 MET B CA 1
ATOM 4254 C C . MET B 1 239 ? 7.559 -27.312 -28 1 96.62 239 MET B C 1
ATOM 4256 O O . MET B 1 239 ? 7.176 -27.656 -29.109 1 96.62 239 MET B O 1
ATOM 4260 N N . ALA B 1 240 ? 6.984 -26.375 -27.328 1 97.56 240 ALA B N 1
ATOM 4261 C CA . ALA B 1 240 ? 6.086 -25.406 -27.969 1 97.56 240 ALA B CA 1
ATOM 4262 C C . ALA B 1 240 ? 6.719 -24.016 -28.031 1 97.56 240 ALA B C 1
ATOM 4264 O O . ALA B 1 240 ? 7.133 -23.484 -27 1 97.56 240 ALA B O 1
ATOM 4265 N N . LYS B 1 241 ? 6.797 -23.406 -29.188 1 96.5 241 LYS B N 1
ATOM 4266 C CA . LYS B 1 241 ? 7.406 -22.094 -29.406 1 96.5 241 LYS B CA 1
ATOM 4267 C C . LYS B 1 241 ? 6.371 -21.078 -29.891 1 96.5 241 LYS B C 1
ATOM 4269 O O . LYS B 1 241 ? 5.773 -21.25 -30.953 1 96.5 241 LYS B O 1
ATOM 4274 N N . PRO B 1 242 ? 6.137 -20.062 -29.078 1 94.5 242 PRO B N 1
ATOM 4275 C CA . PRO B 1 242 ? 5.234 -19.016 -29.547 1 94.5 242 PRO B CA 1
ATOM 4276 C C . PRO B 1 242 ? 5.875 -18.109 -30.594 1 94.5 242 PRO B C 1
ATOM 4278 O O . PRO B 1 242 ? 7.102 -18.094 -30.734 1 94.5 242 PRO B O 1
ATOM 4281 N N . PRO B 1 243 ? 5.023 -17.375 -31.328 1 90.94 243 PRO B N 1
ATOM 4282 C CA . PRO B 1 243 ? 5.594 -16.359 -32.219 1 90.94 243 PRO B CA 1
ATOM 4283 C C . PRO B 1 243 ? 6.199 -15.18 -31.469 1 90.94 243 PRO B C 1
ATOM 4285 O O . PRO B 1 243 ? 6.02 -15.062 -30.25 1 90.94 243 PRO B O 1
ATOM 4288 N N . LYS B 1 244 ? 6.961 -14.328 -32.125 1 86.06 244 LYS B N 1
ATOM 4289 C CA . LYS B 1 244 ? 7.461 -13.102 -31.5 1 86.06 244 LYS B CA 1
ATOM 4290 C C . LYS B 1 244 ? 6.312 -12.172 -31.109 1 86.06 244 LYS B C 1
ATOM 4292 O O . LYS B 1 244 ? 5.418 -11.914 -31.922 1 86.06 244 LYS B O 1
ATOM 4297 N N . CYS B 1 245 ? 6.273 -11.93 -29.844 1 81.44 245 CYS B N 1
ATOM 4298 C CA . CYS B 1 245 ? 5.195 -11.086 -29.359 1 81.44 245 CYS B CA 1
ATOM 4299 C C . CYS B 1 245 ? 5.738 -9.758 -28.828 1 81.44 245 CYS B C 1
ATOM 4301 O O . CYS B 1 245 ? 6.887 -9.688 -28.391 1 81.44 245 CYS B O 1
ATOM 4303 N N . ASP B 1 246 ? 4.973 -8.656 -28.969 1 80.06 246 ASP B N 1
ATOM 4304 C CA . ASP B 1 246 ? 5.281 -7.398 -28.297 1 80.06 246 ASP B CA 1
ATOM 4305 C C . ASP B 1 246 ? 5.027 -7.5 -26.797 1 80.06 246 ASP B C 1
ATOM 4307 O O . ASP B 1 246 ? 3.891 -7.688 -26.359 1 80.06 246 ASP B O 1
ATOM 4311 N N . VAL B 1 247 ? 6.062 -7.406 -26.078 1 75.88 247 VAL B N 1
ATOM 4312 C CA . VAL B 1 247 ? 5.977 -7.609 -24.641 1 75.88 247 VAL B CA 1
ATOM 4313 C C . VAL B 1 247 ? 5.473 -6.336 -23.969 1 75.88 247 VAL B C 1
ATOM 4315 O O . VAL B 1 247 ? 6.105 -5.281 -24.062 1 75.88 247 VAL B O 1
ATOM 4318 N N . VAL B 1 248 ? 4.309 -6.48 -23.391 1 71.88 248 VAL B N 1
ATOM 4319 C CA . VAL B 1 248 ? 3.748 -5.398 -22.594 1 71.88 248 VAL B CA 1
ATOM 4320 C C . VAL B 1 248 ? 4.043 -5.641 -21.109 1 71.88 248 VAL B C 1
ATOM 4322 O O . VAL B 1 248 ? 4.449 -4.723 -20.391 1 71.88 248 VAL B O 1
ATOM 4325 N N . SER B 1 249 ? 3.811 -6.836 -20.719 1 74.25 249 SER B N 1
ATOM 4326 C CA . SER B 1 249 ? 4.062 -7.238 -19.328 1 74.25 249 SER B CA 1
ATOM 4327 C C . SER B 1 249 ? 4.277 -8.742 -19.234 1 74.25 249 SER B C 1
ATOM 4329 O O . SER B 1 249 ? 3.559 -9.523 -19.859 1 74.25 249 SER B O 1
ATOM 4331 N N . THR B 1 250 ? 5.25 -9.023 -18.453 1 71.5 250 THR B N 1
ATOM 4332 C CA . THR B 1 250 ? 5.496 -10.453 -18.281 1 71.5 250 THR B CA 1
ATOM 4333 C C . THR B 1 250 ? 4.766 -10.977 -17.047 1 71.5 250 THR B C 1
ATOM 4335 O O . THR B 1 250 ? 4.793 -12.172 -16.766 1 71.5 250 THR B O 1
ATOM 4338 N N . VAL B 1 251 ? 4.125 -10.055 -16.391 1 72.62 251 VAL B N 1
ATOM 4339 C CA . VAL B 1 251 ? 3.414 -10.422 -15.164 1 72.62 251 VAL B CA 1
ATOM 4340 C C . VAL B 1 251 ? 2.254 -11.352 -15.5 1 72.62 251 VAL B C 1
ATOM 4342 O O . VAL B 1 251 ? 1.477 -11.078 -16.422 1 72.62 251 VAL B O 1
ATOM 4345 N N . GLY B 1 252 ? 2.244 -12.539 -14.828 1 82.31 252 GLY B N 1
ATOM 4346 C CA . GLY B 1 252 ? 1.122 -13.453 -14.961 1 82.31 252 GLY B CA 1
ATOM 4347 C C . GLY B 1 252 ? 1.288 -14.438 -16.094 1 82.31 252 GLY B C 1
ATOM 4348 O O . GLY B 1 252 ? 0.448 -15.32 -16.297 1 82.31 252 GLY B O 1
ATOM 4349 N N . ALA B 1 253 ? 2.371 -14.297 -16.859 1 86.44 253 ALA B N 1
ATOM 4350 C CA . ALA B 1 253 ? 2.576 -15.195 -18 1 86.44 253 ALA B CA 1
ATOM 4351 C C . ALA B 1 253 ? 2.678 -16.641 -17.547 1 86.44 253 ALA B C 1
ATOM 4353 O O . ALA B 1 253 ? 2.047 -17.531 -18.125 1 86.44 253 ALA B O 1
ATOM 4354 N N . GLY B 1 254 ? 3.434 -16.859 -16.531 1 92.25 254 GLY B N 1
ATOM 4355 C CA . GLY B 1 254 ? 3.557 -18.203 -15.992 1 92.25 254 GLY B CA 1
ATOM 4356 C C . GLY B 1 254 ? 2.25 -18.766 -15.445 1 92.25 254 GLY B C 1
ATOM 4357 O O . GLY B 1 254 ? 1.917 -19.922 -15.68 1 92.25 254 GLY B O 1
ATOM 4358 N N . ASP B 1 255 ? 1.487 -17.938 -14.797 1 95.12 255 ASP B N 1
ATOM 4359 C CA . ASP B 1 255 ? 0.194 -18.344 -14.25 1 95.12 255 ASP B CA 1
ATOM 4360 C C . ASP B 1 255 ? -0.799 -18.656 -15.367 1 95.12 255 ASP B C 1
ATOM 4362 O O . ASP B 1 255 ? -1.616 -19.578 -15.242 1 95.12 255 ASP B O 1
ATOM 4366 N N . SER B 1 256 ? -0.709 -17.859 -16.391 1 95.5 256 SER B N 1
ATOM 4367 C CA . SER B 1 256 ? -1.567 -18.094 -17.547 1 95.5 256 SER B CA 1
ATOM 4368 C C . SER B 1 256 ? -1.26 -19.453 -18.203 1 95.5 256 SER B C 1
ATOM 4370 O O . SER B 1 256 ? -2.17 -20.141 -18.656 1 95.5 256 SER B O 1
ATOM 4372 N N . MET B 1 257 ? 0.018 -19.734 -18.266 1 96.5 257 MET B N 1
ATOM 4373 C CA . MET B 1 257 ? 0.407 -21.047 -18.797 1 96.5 257 MET B CA 1
ATOM 4374 C C . MET B 1 257 ? -0.197 -22.172 -17.953 1 96.5 257 MET B C 1
ATOM 4376 O O . MET B 1 257 ? -0.734 -23.141 -18.516 1 96.5 257 MET B O 1
ATOM 4380 N N . VAL B 1 258 ? -0.11 -22.062 -16.656 1 97.69 258 VAL B N 1
ATOM 4381 C CA . VAL B 1 258 ? -0.678 -23.062 -15.758 1 97.69 258 VAL B CA 1
ATOM 4382 C C . VAL B 1 258 ? -2.186 -23.156 -15.984 1 97.69 258 VAL B C 1
ATOM 4384 O O . VAL B 1 258 ? -2.734 -24.266 -16.062 1 97.69 258 VAL B O 1
ATOM 4387 N N . GLY B 1 259 ? -2.848 -22.031 -16.125 1 97.38 259 GLY B N 1
ATOM 4388 C CA . GLY B 1 259 ? -4.266 -22.031 -16.453 1 97.38 259 GLY B CA 1
ATOM 4389 C C . GLY B 1 259 ? -4.582 -22.766 -17.734 1 97.38 259 GLY B C 1
ATOM 4390 O O . GLY B 1 259 ? -5.527 -23.562 -17.797 1 97.38 259 GLY B O 1
ATOM 4391 N N . GLY B 1 260 ? -3.799 -22.5 -18.75 1 96.94 260 GLY B N 1
ATOM 4392 C CA . GLY B 1 260 ? -3.967 -23.188 -20.031 1 96.94 260 GLY B CA 1
ATOM 4393 C C . GLY B 1 260 ? -3.754 -24.688 -19.922 1 96.94 260 GLY B C 1
ATOM 4394 O O . GLY B 1 260 ? -4.477 -25.453 -20.562 1 96.94 260 GLY B O 1
ATOM 4395 N N . LEU B 1 261 ? -2.744 -25.078 -19.203 1 97.62 261 LEU B N 1
ATOM 4396 C CA . LEU B 1 261 ? -2.482 -26.5 -19 1 97.62 261 LEU B CA 1
ATOM 4397 C C . LEU B 1 261 ? -3.676 -27.188 -18.328 1 97.62 261 LEU B C 1
ATOM 4399 O O . LEU B 1 261 ? -4.141 -28.234 -18.797 1 97.62 261 LEU B O 1
ATOM 4403 N N . ILE B 1 262 ? -4.148 -26.578 -17.266 1 97.5 262 ILE B N 1
ATOM 4404 C CA . ILE B 1 262 ? -5.27 -27.141 -16.531 1 97.5 262 ILE B CA 1
ATOM 4405 C C . ILE B 1 262 ? -6.492 -27.234 -17.453 1 97.5 262 ILE B C 1
ATOM 4407 O O . ILE B 1 262 ? -7.156 -28.281 -17.484 1 97.5 262 ILE B O 1
ATOM 4411 N N . TYR B 1 263 ? -6.746 -26.234 -18.172 1 96.38 263 TYR B N 1
ATOM 4412 C CA . TYR B 1 263 ? -7.891 -26.219 -19.078 1 96.38 263 TYR B CA 1
ATOM 4413 C C . TYR B 1 263 ? -7.801 -27.344 -20.094 1 96.38 263 TYR B C 1
ATOM 4415 O O . TYR B 1 263 ? -8.75 -28.109 -20.281 1 96.38 263 TYR B O 1
ATOM 4423 N N . GLY B 1 264 ? -6.645 -27.438 -20.797 1 95.62 264 GLY B N 1
ATOM 4424 C CA . GLY B 1 264 ? -6.465 -28.484 -21.781 1 95.62 264 GLY B CA 1
ATOM 4425 C C . GLY B 1 264 ? -6.621 -29.891 -21.203 1 95.62 264 GLY B C 1
ATOM 4426 O O . GLY B 1 264 ? -7.23 -30.75 -21.828 1 95.62 264 GLY B O 1
ATOM 4427 N N . LEU B 1 265 ? -6.066 -30.031 -20 1 94.62 265 LEU B N 1
ATOM 4428 C CA . LEU B 1 265 ? -6.148 -31.328 -19.344 1 94.62 265 LEU B CA 1
ATOM 4429 C C . LEU B 1 265 ? -7.59 -31.641 -18.938 1 94.62 265 LEU B C 1
ATOM 4431 O O . LEU B 1 265 ? -8.039 -32.781 -19.078 1 94.62 265 LEU B O 1
ATOM 4435 N N . MET B 1 266 ? -8.297 -30.656 -18.469 1 93 266 MET B N 1
ATOM 4436 C CA . MET B 1 266 ? -9.695 -30.828 -18.094 1 93 266 MET B CA 1
ATOM 4437 C C . MET B 1 266 ? -10.539 -31.219 -19.312 1 93 266 MET B C 1
ATOM 4439 O O . MET B 1 266 ? -11.492 -31.984 -19.188 1 93 266 MET B O 1
ATOM 4443 N N . MET B 1 267 ? -10.164 -30.719 -20.438 1 92.06 267 MET B N 1
ATOM 4444 C CA . MET B 1 267 ? -10.898 -31 -21.672 1 92.06 267 MET B CA 1
ATOM 4445 C C . MET B 1 267 ? -10.438 -32.312 -22.297 1 92.06 267 MET B C 1
ATOM 4447 O O . MET B 1 267 ? -10.867 -32.688 -23.391 1 92.06 267 MET B O 1
ATOM 4451 N N . ARG B 1 268 ? -9.539 -32.938 -21.703 1 92 268 ARG B N 1
ATOM 4452 C CA . ARG B 1 268 ? -9.031 -34.25 -22.109 1 92 268 ARG B CA 1
ATOM 4453 C C . ARG B 1 268 ? -8.383 -34.156 -23.5 1 92 268 ARG B C 1
ATOM 4455 O O . ARG B 1 268 ? -8.586 -35.031 -24.344 1 92 268 ARG B O 1
ATOM 4462 N N . GLN B 1 269 ? -7.715 -33.125 -23.703 1 91.69 269 GLN B N 1
ATOM 4463 C CA . GLN B 1 269 ? -6.945 -32.938 -24.938 1 91.69 269 GLN B CA 1
ATOM 4464 C C . GLN B 1 269 ? -5.609 -33.688 -24.859 1 91.69 269 GLN B C 1
ATOM 4466 O O . GLN B 1 269 ? -5.176 -34.062 -23.766 1 91.69 269 GLN B O 1
ATOM 4471 N N . THR B 1 270 ? -4.992 -33.875 -25.984 1 93.44 270 THR B N 1
ATOM 4472 C CA . THR B 1 270 ? -3.67 -34.5 -26.016 1 93.44 270 THR B CA 1
ATOM 4473 C C . THR B 1 270 ? -2.629 -33.562 -25.391 1 93.44 270 THR B C 1
ATOM 4475 O O . THR B 1 270 ? -2.869 -32.344 -25.234 1 93.44 270 THR B O 1
ATOM 4478 N N . SER B 1 271 ? -1.482 -34.125 -25.016 1 93.25 271 SER B N 1
ATOM 4479 C CA . SER B 1 271 ? -0.389 -33.312 -24.469 1 93.25 271 SER B CA 1
ATOM 4480 C C . SER B 1 271 ? 0.054 -32.25 -25.469 1 93.25 271 SER B C 1
ATOM 4482 O O . SER B 1 271 ? 0.336 -31.125 -25.078 1 93.25 271 SER B O 1
ATOM 4484 N N . GLU B 1 272 ? 0.058 -32.656 -26.719 1 94.38 272 GLU B N 1
ATOM 4485 C CA . GLU B 1 272 ? 0.468 -31.719 -27.766 1 94.38 272 GLU B CA 1
ATOM 4486 C C . GLU B 1 272 ? -0.479 -30.531 -27.859 1 94.38 272 GLU B C 1
ATOM 4488 O O . GLU B 1 272 ? -0.037 -29.375 -27.844 1 94.38 272 GLU B O 1
ATOM 4493 N N . HIS B 1 273 ? -1.73 -30.859 -27.969 1 95.25 273 HIS B N 1
ATOM 4494 C CA . HIS B 1 273 ? -2.732 -29.797 -28.062 1 95.25 273 HIS B CA 1
ATOM 4495 C C . HIS B 1 273 ? -2.723 -28.922 -26.797 1 95.25 273 HIS B C 1
ATOM 4497 O O . HIS B 1 273 ? -2.814 -27.703 -26.891 1 95.25 273 HIS B O 1
ATOM 4503 N N . THR B 1 274 ? -2.633 -29.578 -25.672 1 97.12 274 THR B N 1
ATOM 4504 C CA . THR B 1 274 ? -2.639 -28.875 -24.391 1 97.12 274 THR B CA 1
ATOM 4505 C C . THR B 1 274 ? -1.429 -27.953 -24.281 1 97.12 274 THR B C 1
ATOM 4507 O O . THR B 1 274 ? -1.554 -26.797 -23.844 1 97.12 274 THR B O 1
ATOM 4510 N N . LEU B 1 275 ? -0.27 -28.391 -24.672 1 97.81 275 LEU B N 1
ATOM 4511 C CA . LEU B 1 275 ? 0.944 -27.578 -24.609 1 97.81 275 LEU B CA 1
ATOM 4512 C C . LEU B 1 275 ? 0.844 -26.391 -25.547 1 97.81 275 LEU B C 1
ATOM 4514 O O . LEU B 1 275 ? 1.262 -25.281 -25.203 1 97.81 275 LEU B O 1
ATOM 4518 N N . ARG B 1 276 ? 0.286 -26.625 -26.719 1 96.81 276 ARG B N 1
ATOM 4519 C CA . ARG B 1 276 ? 0.061 -25.547 -27.672 1 96.81 276 ARG B CA 1
ATOM 4520 C C . ARG B 1 276 ? -0.868 -24.484 -27.094 1 96.81 276 ARG B C 1
ATOM 4522 O O . ARG B 1 276 ? -0.588 -23.297 -27.188 1 96.81 276 ARG B O 1
ATOM 4529 N N . LEU B 1 277 ? -1.907 -24.984 -26.578 1 96.56 277 LEU B N 1
ATOM 4530 C CA . LEU B 1 277 ? -2.9 -24.094 -25.969 1 96.56 277 LEU B CA 1
ATOM 4531 C C . LEU B 1 277 ? -2.287 -23.281 -24.828 1 96.56 277 LEU B C 1
ATOM 4533 O O . LEU B 1 277 ? -2.439 -22.062 -24.781 1 96.56 277 LEU B O 1
ATOM 4537 N N . ALA B 1 278 ? -1.611 -23.969 -23.875 1 97.44 278 ALA B N 1
ATOM 4538 C CA . ALA B 1 278 ? -1.002 -23.312 -22.719 1 97.44 278 ALA B CA 1
ATOM 4539 C C . ALA B 1 278 ? 0.01 -22.25 -23.156 1 97.44 278 ALA B C 1
ATOM 4541 O O . ALA B 1 278 ? 0.07 -21.172 -22.578 1 97.44 278 ALA B O 1
ATOM 4542 N N . THR B 1 279 ? 0.771 -22.562 -24.156 1 96.75 279 THR B N 1
ATOM 4543 C CA . THR B 1 279 ? 1.767 -21.641 -24.688 1 96.75 279 THR B CA 1
ATOM 4544 C C . THR B 1 279 ? 1.095 -20.422 -25.312 1 96.75 279 THR B C 1
ATOM 4546 O O . THR B 1 279 ? 1.549 -19.281 -25.141 1 96.75 279 THR B O 1
ATOM 4549 N N . ALA B 1 280 ? 0.02 -20.656 -26 1 95.38 280 ALA B N 1
ATOM 4550 C CA . ALA B 1 280 ? -0.729 -19.578 -26.625 1 95.38 280 ALA B CA 1
ATOM 4551 C C . ALA B 1 280 ? -1.348 -18.656 -25.578 1 95.38 280 ALA B C 1
ATOM 4553 O O . ALA B 1 280 ? -1.3 -17.422 -25.719 1 95.38 280 ALA B O 1
ATOM 4554 N N . VAL B 1 281 ? -1.953 -19.266 -24.562 1 95.19 281 VAL B N 1
ATOM 4555 C CA . VAL B 1 281 ? -2.566 -18.5 -23.484 1 95.19 281 VAL B CA 1
ATOM 4556 C C . VAL B 1 281 ? -1.51 -17.641 -22.797 1 95.19 281 VAL B C 1
ATOM 4558 O O . VAL B 1 281 ? -1.75 -16.453 -22.531 1 95.19 281 VAL B O 1
ATOM 4561 N N . SER B 1 282 ? -0.355 -18.156 -22.547 1 94.56 282 SER B N 1
ATOM 4562 C CA . SER B 1 282 ? 0.748 -17.422 -21.938 1 94.56 282 SER B CA 1
ATOM 4563 C C . SER B 1 282 ? 1.229 -16.281 -22.828 1 94.56 282 SER B C 1
ATOM 4565 O O . SER B 1 282 ? 1.48 -15.18 -22.344 1 94.56 282 SER B O 1
ATOM 4567 N N . ALA B 1 283 ? 1.348 -16.516 -24.094 1 91.94 283 ALA B N 1
ATOM 4568 C CA . ALA B 1 283 ? 1.793 -15.516 -25.047 1 91.94 283 ALA B CA 1
ATOM 4569 C C . ALA B 1 283 ? 0.815 -14.344 -25.109 1 91.94 283 ALA B C 1
ATOM 4571 O O . ALA B 1 283 ? 1.229 -13.188 -25.219 1 91.94 283 ALA B O 1
ATOM 4572 N N . LEU B 1 284 ? -0.394 -14.648 -25.047 1 90.31 284 LEU B N 1
ATOM 4573 C CA . LEU B 1 284 ? -1.409 -13.602 -25.078 1 90.31 284 LEU B CA 1
ATOM 4574 C C . LEU B 1 284 ? -1.333 -12.734 -23.828 1 90.31 284 LEU B C 1
ATOM 4576 O O . LEU B 1 284 ? -1.547 -11.523 -23.891 1 90.31 284 LEU B O 1
ATOM 4580 N N . ALA B 1 285 ? -1.105 -13.391 -22.688 1 87.69 285 ALA B N 1
ATOM 4581 C CA . ALA B 1 285 ? -1.013 -12.672 -21.422 1 87.69 285 ALA B CA 1
ATOM 4582 C C . ALA B 1 285 ? 0.1 -11.625 -21.453 1 87.69 285 ALA B C 1
ATOM 4584 O O . ALA B 1 285 ? -0.032 -10.547 -20.875 1 87.69 285 ALA B O 1
ATOM 4585 N N . VAL B 1 286 ? 1.189 -11.867 -22.125 1 84.62 286 VAL B N 1
ATOM 4586 C CA . VAL B 1 286 ? 2.342 -10.977 -22.172 1 84.62 286 VAL B CA 1
ATOM 4587 C C . VAL B 1 286 ? 2.016 -9.766 -23.047 1 84.62 286 VAL B C 1
ATOM 4589 O O . VAL B 1 286 ? 2.658 -8.719 -22.938 1 84.62 286 VAL B O 1
ATOM 4592 N N . SER B 1 287 ? 1.051 -9.945 -23.875 1 80.94 287 SER B N 1
ATOM 4593 C CA . SER B 1 287 ? 0.703 -8.898 -24.812 1 80.94 287 SER B CA 1
ATOM 4594 C C . SER B 1 287 ? -0.393 -7.992 -24.266 1 80.94 287 SER B C 1
ATOM 4596 O O . SER B 1 287 ? -0.902 -7.121 -24.969 1 80.94 287 SER B O 1
ATOM 4598 N N . GLN B 1 288 ? -0.765 -8.266 -23.016 1 77.06 288 GLN B N 1
ATOM 4599 C CA . GLN B 1 288 ? -1.828 -7.473 -22.406 1 77.06 288 GLN B CA 1
ATOM 4600 C C . GLN B 1 288 ? -1.515 -7.164 -20.938 1 77.06 288 GLN B C 1
ATOM 4602 O O . GLN B 1 288 ? -0.613 -7.766 -20.344 1 77.06 288 GLN B O 1
ATOM 4607 N N . THR B 1 289 ? -2.361 -6.262 -20.344 1 68.06 289 THR B N 1
ATOM 4608 C CA . THR B 1 289 ? -2.072 -5.812 -18.984 1 68.06 289 THR B CA 1
ATOM 4609 C C . THR B 1 289 ? -2.793 -6.684 -17.953 1 68.06 289 THR B C 1
ATOM 4611 O O . THR B 1 289 ? -2.299 -6.887 -16.844 1 68.06 289 THR B O 1
ATOM 4614 N N . ASN B 1 290 ? -3.934 -7.18 -18.312 1 68.25 290 ASN B N 1
ATOM 4615 C CA . ASN B 1 290 ? -4.73 -7.93 -17.344 1 68.25 290 ASN B CA 1
ATOM 4616 C C . ASN B 1 290 ? -4.609 -9.438 -17.562 1 68.25 290 ASN B C 1
ATOM 4618 O O . ASN B 1 290 ? -4.387 -9.883 -18.688 1 68.25 290 ASN B O 1
ATOM 4622 N N . VAL B 1 291 ? -4.742 -10.109 -16.469 1 74 291 VAL B N 1
ATOM 4623 C CA . VAL B 1 291 ? -4.73 -11.562 -16.547 1 74 291 VAL B CA 1
ATOM 4624 C C . VAL B 1 291 ? -6.086 -12.062 -17.062 1 74 291 VAL B C 1
ATOM 4626 O O . VAL B 1 291 ? -7.129 -11.531 -16.672 1 74 291 VAL B O 1
ATOM 4629 N N . GLY B 1 292 ? -6.051 -13.023 -18.031 1 79.81 292 GLY B N 1
ATOM 4630 C CA . GLY B 1 292 ? -7.27 -13.617 -18.562 1 79.81 292 GLY B CA 1
ATOM 4631 C C . GLY B 1 292 ? -7.309 -13.656 -20.078 1 79.81 292 GLY B C 1
ATOM 4632 O O . GLY B 1 292 ? -6.457 -13.055 -20.734 1 79.81 292 GLY B O 1
ATOM 4633 N N . VAL B 1 293 ? -8.203 -14.508 -20.578 1 83.5 293 VAL B N 1
ATOM 4634 C CA . VAL B 1 293 ? -8.445 -14.641 -22.016 1 83.5 293 VAL B CA 1
ATOM 4635 C C . VAL B 1 293 ? -9.773 -13.984 -22.391 1 83.5 293 VAL B C 1
ATOM 4637 O O . VAL B 1 293 ? -10.844 -14.531 -22.094 1 83.5 293 VAL B O 1
ATOM 4640 N N . THR B 1 294 ? -9.68 -12.875 -23 1 80.25 294 THR B N 1
ATOM 4641 C CA . THR B 1 294 ? -10.898 -12.133 -23.266 1 80.25 294 THR B CA 1
ATOM 4642 C C . THR B 1 294 ? -11.344 -12.352 -24.719 1 80.25 294 THR B C 1
ATOM 4644 O O . THR B 1 294 ? -12.523 -12.164 -25.047 1 80.25 294 THR B O 1
ATOM 4647 N N . ASP B 1 295 ? -10.453 -12.797 -25.516 1 87.69 295 ASP B N 1
ATOM 4648 C CA . ASP B 1 295 ? -10.742 -12.953 -26.938 1 87.69 295 ASP B CA 1
ATOM 4649 C C . ASP B 1 295 ? -10.406 -14.367 -27.422 1 87.69 295 ASP B C 1
ATOM 4651 O O . ASP B 1 295 ? -9.25 -14.672 -27.703 1 87.69 295 ASP B O 1
ATOM 4655 N N . ARG B 1 296 ? -11.43 -15.195 -27.719 1 90.75 296 ARG B N 1
ATOM 4656 C CA . ARG B 1 296 ? -11.242 -16.594 -28.109 1 90.75 296 ARG B CA 1
ATOM 4657 C C . ARG B 1 296 ? -10.68 -16.688 -29.516 1 90.75 296 ARG B C 1
ATOM 4659 O O . ARG B 1 296 ? -9.938 -17.625 -29.828 1 90.75 296 ARG B O 1
ATOM 4666 N N . GLU B 1 297 ? -11.039 -15.711 -30.297 1 92.06 297 GLU B N 1
ATOM 4667 C CA . GLU B 1 297 ? -10.508 -15.711 -31.656 1 92.06 297 GLU B CA 1
ATOM 4668 C C . GLU B 1 297 ? -9.008 -15.438 -31.656 1 92.06 297 GLU B C 1
ATOM 4670 O O . GLU B 1 297 ? -8.258 -16.062 -32.406 1 92.06 297 GLU B O 1
ATOM 4675 N N . LYS B 1 298 ? -8.641 -14.523 -30.828 1 90.69 298 LYS B N 1
ATOM 4676 C CA . LYS B 1 298 ? -7.219 -14.234 -30.719 1 90.69 298 LYS B CA 1
ATOM 4677 C C . LYS B 1 298 ? -6.449 -15.438 -30.172 1 90.69 298 LYS B C 1
ATOM 4679 O O . LYS B 1 298 ? -5.309 -15.68 -30.578 1 90.69 298 LYS B O 1
ATOM 4684 N N . LEU B 1 299 ? -7.098 -16.141 -29.312 1 93.44 299 LEU B N 1
ATOM 4685 C CA . LEU B 1 299 ? -6.48 -17.344 -28.781 1 93.44 299 LEU B CA 1
ATOM 4686 C C . LEU B 1 299 ? -6.316 -18.406 -29.875 1 93.44 299 LEU B C 1
ATOM 4688 O O . LEU B 1 299 ? -5.254 -19.016 -29.984 1 93.44 299 LEU B O 1
ATOM 4692 N N . ALA B 1 300 ? -7.305 -18.594 -30.656 1 94.19 300 ALA B N 1
ATOM 4693 C CA . ALA B 1 300 ? -7.246 -19.562 -31.734 1 94.19 300 ALA B CA 1
ATOM 4694 C C . ALA B 1 300 ? -6.152 -19.203 -32.75 1 94.19 300 ALA B C 1
ATOM 4696 O O . ALA B 1 300 ? -5.43 -20.078 -33.219 1 94.19 300 ALA B O 1
ATOM 4697 N N . GLN B 1 301 ? -6.066 -17.906 -33.031 1 94.38 301 GLN B N 1
ATOM 4698 C CA . GLN B 1 301 ? -5.027 -17.422 -33.938 1 94.38 301 GLN B CA 1
ATOM 4699 C C . GLN B 1 301 ? -3.637 -17.688 -33.375 1 94.38 301 GLN B C 1
ATOM 4701 O O . GLN B 1 301 ? -2.736 -18.125 -34.094 1 94.38 301 GLN B O 1
ATOM 4706 N N . MET B 1 302 ? -3.523 -17.375 -32.156 1 93.88 302 MET B N 1
ATOM 4707 C CA . MET B 1 302 ? -2.238 -17.594 -31.484 1 93.88 302 MET B CA 1
ATOM 4708 C C . MET B 1 302 ? -1.872 -19.062 -31.469 1 93.88 302 MET B C 1
ATOM 4710 O O . MET B 1 302 ? -0.715 -19.422 -31.703 1 93.88 302 MET B O 1
ATOM 4714 N N . MET B 1 303 ? -2.801 -19.891 -31.219 1 95 303 MET B N 1
ATOM 4715 C CA . MET B 1 303 ? -2.568 -21.344 -31.203 1 95 303 MET B CA 1
ATOM 4716 C C . MET B 1 303 ? -2.037 -21.812 -32.562 1 95 303 MET B C 1
ATOM 4718 O O . MET B 1 303 ? -1.142 -22.656 -32.594 1 95 303 MET B O 1
ATOM 4722 N N . ASN B 1 304 ? -2.568 -21.203 -33.531 1 95.31 304 ASN B N 1
ATOM 4723 C CA . ASN B 1 304 ? -2.156 -21.578 -34.875 1 95.31 304 ASN B CA 1
ATOM 4724 C C . ASN B 1 304 ? -0.71 -21.188 -35.156 1 95.31 304 ASN B C 1
ATOM 4726 O O . ASN B 1 304 ? -0.045 -21.781 -36 1 95.31 304 ASN B O 1
ATOM 4730 N N . GLU B 1 305 ? -0.244 -20.219 -34.469 1 95.94 305 GLU B N 1
ATOM 4731 C CA . GLU B 1 305 ? 1.097 -19.703 -34.719 1 95.94 305 GLU B CA 1
ATOM 4732 C C . GLU B 1 305 ? 2.127 -20.391 -33.812 1 95.94 305 GLU B C 1
ATOM 4734 O O . GLU B 1 305 ? 3.334 -20.219 -34.031 1 95.94 305 GLU B O 1
ATOM 4739 N N . VAL B 1 306 ? 1.669 -21.156 -32.875 1 96.81 306 VAL B N 1
ATOM 4740 C CA . VAL B 1 306 ? 2.584 -21.859 -32 1 96.81 306 VAL B CA 1
ATOM 4741 C C . VAL B 1 306 ? 3.145 -23.094 -32.719 1 96.81 306 VAL B C 1
ATOM 4743 O O . VAL B 1 306 ? 2.385 -23.922 -33.219 1 96.81 306 VAL B O 1
ATOM 4746 N N . GLU B 1 307 ? 4.457 -23.156 -32.75 1 97 307 GLU B N 1
ATOM 4747 C CA . GLU B 1 307 ? 5.125 -24.312 -33.344 1 97 307 GLU B CA 1
ATOM 4748 C C . GLU B 1 307 ? 5.355 -25.406 -32.312 1 97 307 GLU B C 1
ATOM 4750 O O . GLU B 1 307 ? 5.871 -25.156 -31.234 1 97 307 GLU B O 1
ATOM 4755 N N . LEU B 1 308 ? 4.969 -26.609 -32.656 1 96.25 308 LEU B N 1
ATOM 4756 C CA . LEU B 1 308 ? 5.203 -27.766 -31.781 1 96.25 308 LEU B CA 1
ATOM 4757 C C . LEU B 1 308 ? 6.289 -28.672 -32.344 1 96.25 308 LEU B C 1
ATOM 4759 O O . LEU B 1 308 ? 6.184 -29.125 -33.5 1 96.25 308 LEU B O 1
ATOM 4763 N N . ILE B 1 309 ? 7.301 -28.984 -31.562 1 94.88 309 ILE B N 1
ATOM 4764 C CA . ILE B 1 309 ? 8.453 -29.766 -32 1 94.88 309 ILE B CA 1
ATOM 4765 C C . ILE B 1 309 ? 8.633 -30.969 -31.078 1 94.88 309 ILE B C 1
ATOM 4767 O O . ILE B 1 309 ? 8.922 -30.812 -29.891 1 94.88 309 ILE B O 1
ATOM 4771 N N . PRO B 1 310 ? 8.531 -32.156 -31.625 1 94 310 PRO B N 1
ATOM 4772 C CA . PRO B 1 310 ? 8.867 -33.312 -30.797 1 94 310 PRO B CA 1
ATOM 4773 C C . PRO B 1 310 ? 10.359 -33.406 -30.469 1 94 310 PRO B C 1
ATOM 4775 O O . PRO B 1 310 ? 11.195 -33.062 -31.312 1 94 310 PRO B O 1
ATOM 4778 N N . LEU B 1 311 ? 10.586 -33.719 -29.203 1 91.75 311 LEU B N 1
ATOM 4779 C CA . LEU B 1 311 ? 11.977 -33.812 -28.797 1 91.75 311 LEU B CA 1
ATOM 4780 C C . LEU B 1 311 ? 12.352 -35.281 -28.531 1 91.75 311 LEU B C 1
ATOM 4782 O O . LEU B 1 311 ? 11.5 -36.094 -28.141 1 91.75 311 LEU B O 1
ATOM 4786 N N . LYS B 1 312 ? 13.664 -35.625 -28.859 1 82.88 312 LYS B N 1
ATOM 4787 C CA . LYS B 1 312 ? 14.18 -36.969 -28.594 1 82.88 312 LYS B CA 1
ATOM 4788 C C . LYS B 1 312 ? 14.516 -37.156 -27.125 1 82.88 312 LYS B C 1
ATOM 4790 O O . LYS B 1 312 ? 15.133 -36.281 -26.5 1 82.88 312 LYS B O 1
ATOM 4795 N N . ILE B 1 313 ? 13.867 -38.156 -26.453 1 75.81 313 ILE B N 1
ATOM 4796 C CA . ILE B 1 313 ? 14.117 -38.469 -25.047 1 75.81 313 ILE B CA 1
ATOM 4797 C C . ILE B 1 313 ? 15.047 -39.656 -24.922 1 75.81 313 ILE B C 1
ATOM 4799 O O . ILE B 1 313 ? 15.031 -40.562 -25.781 1 75.81 313 ILE B O 1
#

InterPro domains:
  IPR002173 Carbohydrate/purine kinase, PfkB, conserved site [PS00583] (39-63)
  IPR002173 Carbohydrate/purine kinase, PfkB, conserved site [PS00584] (249-262)
  IPR011611 Carbohydrate kinase PfkB [PF00294] (14-292)
  IPR017583 Tagatose/fructose phosphokinase [PIRSF000535] (3-308)
  IPR017583 Tagatose/fructose phosphokinase [PTHR46566] (4-310)
  IPR017583 Tagatose/fructose phosphokinase [TIGR03168] (5-307)
  IPR017583 Tagatose/fructose phosphokinase [cd01164] (4-292)
  IPR022463 Fructose 1-phosphate kinase [TIGR03828] (5-307)
  IPR029056 Ribokinase-like [G3DSA:3.40.1190.20] (2-310)
  IPR029056 Ribokinase-like [SSF53613] (7-291)

Organism: NCBI:txid1354337

pLDDT: mean 94.22, std 6.38, range [41.97, 98.75]

Nearest PDB structures (foldseek):
  2jg5-assembly1_B  TM=8.728E-01  e=8.694E-30  Staphylococcus aureus
  2q5r-assembly1_B  TM=9.189E-01  e=5.674E-29  Staphylococcus aureus
  2abq-assembly1_B  TM=9.069E-01  e=1.166E-29  Halalkalibacterium halodurans
  3n1c-assembly1_B  TM=9.158E-01  e=4.344E-27  Escherichia coli K-12
  3kzh-assembly1_A  TM=8.089E-01  e=9.244E-23  Clostridium perfringens

Secondary structure (DSSP, 8-state):
----EEEEESS-EEEEEEEESSP-TTSEEEEEEEEEEEE-HHHHHHHHHHHTT--EEEEEEEEGGG-HHHHHHHHHHT-EEEEEEESS--EEEEEEE-TTS-EEEEEE------HHHHHHHHHHHHHHHTT-SEEEEES---TTS-HHHHHHHHHHHHHH-S-EEEE--HHHHHHHHTT--SEE--BHHHHHHHHTS---SHHHHHHHHHHHHHTT-SEEEEE-GGG-EEEEETTEEEEEEPPP---S--TTHHHHHHHHHHHHHHTT--HHHHHHHHHHHHHHHHTSSSSS---HHHHHHHHHH-EEEEE--/----EEEEESS-EEEEEEEESSP-TTSEEEEEEEEEEEE-HHHHHHHHHHHTT--EEEEEEEEGGG-HHHHHHHHHHT-EEEEEEESS--EEEEEEE-TTS-EEEEEE------HHHHHHHHHHHHHHHTT-SEEEEES---TTS-HHHHHHHHHHHHHH-S-EEEE--HHHHHHHHTT--SEE--BHHHHHHHHTS---SHHHHHHHHHHHHHTT-SEEEEE-GGG-EEEEETTEEEEEEPPP---S--TTHHHHHHHHHHHHHHTT--HHHHHHHHHHHHHHHHTSSSSS---HHHHHHHHHH-EEEEE--

Foldseek 3Di:
DQAEEEEEFAAWAKEFEWEWAPDDPPDDTDTHTPDIAGDGLSVLLCQALLLVPHAYEYEHEAEPVDCVRVVVVCVVSVHHYDYDYDHWHRWYKYWYAHPVGDIDIDTGAIDAQDPVNLVVVLVVCLVCLLVHQEYEYEEDHHPNDDLLSVLVSLLSSCVSHVQYEYYYADPNLLSVLLSQHQEYEEEQVRLCVNVVHHQPDPVSVQVSQVVSVVSPHAWYKYQYPQQAIWIQGPVAIKGKHFDDADFPDQPNLSSQLVSLLVVCVVVVHDPQLSSLLSRLSSRVPRNDDDRYDNDVVSSVVRSVRIDMDTDDD/DQAEEEEEFAAWAKEFEWEWAPDDPPDDTDTHTPDIAGDGLSVLLCQALLLVPHAYEYEHEAEPVDCVRVVVVCVVSVHHYDYDYDHWHRWYKYWYAHPVGDIDIDTGAIDAQDPVNLVVVLVVCLVCLLVHQEYEYEEDHHPNDDLLSVLVSLLSSCVSHVRYEYYYADPNLLSVLLSQHQEYEEEQVRLCVNVVHHQPDPVSVQVSQVVSVVSPHAWYKYQHPQQAIWIQGPVAIKGKHFDDADFPDQPNLSSQLVSLLVVCVVVVHDPQLSSLLSRLSSRVPRNDDDRYDNDVVSSVVRSVRIDMGTDDD

Radius of gyration: 29.45 Å; Cα contacts (8 Å, |Δi|>4): 1379; chains: 2; bounding box: 46×84×68 Å

Sequence (626 aa):
MKHKVATITLNPAYDLVGLTQPIELGEVNRVKTAGFHAAGKGINVAKVLKSLGIDVTVGGFLGKENQDGFQKEFSEYGIANRFQMVEGRTRINVKLTEPNGKVTDFNFSGFEITKQDWARFVNDTLSWAGQFDMICVSGSVPPSINLDDFTSWMTRLRSECMCLIFDSSRDAFVAGLRASPWLVKPNHQELEIWAGRPLPELSDIVKAAQELRQQGIAHVVISLGEQGAMWVNASGAWMAKPPKCDVVSTVGAGDSMVGGLIYGLMMRQTSEHTLRLATAVSALAVSQTNVGVTDREKLAQMMNEVELIPLKIMKHKVATITLNPAYDLVGLTQPIELGEVNRVKTAGFHAAGKGINVAKVLKSLGIDVTVGGFLGKENQDGFQKEFSEYGIANRFQMVEGRTRINVKLTEPNGKVTDFNFSGFEITKQDWARFVNDTLSWAGQFDMICVSGSVPPSINLDDFTSWMTRLRSECMCLIFDSSRDAFVAGLRASPWLVKPNHQELEIWAGRPLPELSDIVKAAQELRQQGIAHVVISLGEQGAMWVNASGAWMAKPPKCDVVSTVGAGDSMVGGLIYGLMMRQTSEHTLRLATAVSALAVSQTNVGVTDREKLAQMMNEVELIPLKI